Protein AF-V4BAP8-F1 (afdb_monomer)

Nearest PDB structures (foldseek):
  7d66-assembly2_L  TM=8.147E-01  e=6.764E-06  Toxoplasma gondii GT1
  4z2z-assembly1_B  TM=7.065E-01  e=1.777E-06  Saccharomyces cerevisiae S288C
  5yq8-assembly2_D  TM=7.743E-01  e=7.187E-06  Leishmania major
  7d66-assembly2_I  TM=8.159E-01  e=1.583E-05  Toxoplasma gondii GT1
  7d66-assembly2_K  TM=8.107E-01  e=2.907E-05  Toxoplasma gondii GT1

Structure (mmCIF, N/CA/C/O backbone):
data_AF-V4BAP8-F1
#
_entry.id   AF-V4BAP8-F1
#
loop_
_atom_site.group_PDB
_atom_site.id
_atom_site.type_symbol
_atom_site.label_atom_id
_atom_site.label_alt_id
_atom_site.label_comp_id
_atom_site.label_asym_id
_atom_site.label_entity_id
_atom_site.label_seq_id
_atom_site.pdbx_PDB_ins_code
_atom_site.Cartn_x
_atom_site.Cartn_y
_atom_site.Cartn_z
_atom_site.occupancy
_atom_site.B_iso_or_equiv
_atom_site.auth_seq_id
_atom_site.auth_comp_id
_atom_site.auth_asym_id
_atom_site.auth_atom_id
_atom_site.pdbx_PDB_model_num
ATOM 1 N N . MET A 1 1 ? -86.104 2.370 20.711 1.00 34.09 1 MET A N 1
ATOM 2 C CA . MET A 1 1 ? -86.889 1.120 20.591 1.00 34.09 1 MET A CA 1
ATOM 3 C C . MET A 1 1 ? -85.923 -0.047 20.802 1.00 34.09 1 MET A C 1
ATOM 5 O O . MET A 1 1 ? -84.807 0.091 20.331 1.00 34.09 1 MET A O 1
ATOM 9 N N . MET A 1 2 ? -86.318 -1.065 21.583 1.00 26.95 2 MET A N 1
ATOM 10 C CA . MET A 1 2 ? -85.711 -2.405 21.838 1.00 26.95 2 MET A CA 1
ATOM 11 C C . MET A 1 2 ? -84.252 -2.684 21.378 1.00 26.95 2 MET A C 1
ATOM 13 O O . MET A 1 2 ? -83.936 -2.532 20.209 1.00 26.95 2 MET A O 1
ATOM 17 N N . GLN A 1 3 ? -83.284 -3.008 22.251 1.00 24.78 3 GLN A N 1
ATOM 18 C CA . GLN A 1 3 ? -83.092 -4.202 23.121 1.00 24.78 3 GLN A CA 1
ATOM 19 C C . GLN A 1 3 ? -82.395 -5.421 22.462 1.00 24.78 3 GLN A C 1
ATOM 21 O O . GLN A 1 3 ? -82.943 -6.028 21.553 1.00 24.78 3 GLN A O 1
ATOM 26 N N . HIS A 1 4 ? -81.288 -5.852 23.101 1.00 26.44 4 HIS A N 1
ATOM 27 C CA . HIS A 1 4 ? -80.684 -7.208 23.112 1.00 26.44 4 HIS A CA 1
ATOM 28 C C . HIS A 1 4 ? -80.057 -7.748 21.789 1.00 26.44 4 HIS A C 1
ATOM 30 O O . HIS A 1 4 ? -80.375 -7.272 20.713 1.00 26.44 4 HIS A O 1
ATOM 36 N N . SER A 1 5 ? -79.094 -8.693 21.775 1.00 26.05 5 SER A N 1
ATOM 37 C CA . SER A 1 5 ? -78.527 -9.575 22.827 1.00 26.05 5 SER A CA 1
ATOM 38 C C . SER A 1 5 ? -77.013 -9.895 22.632 1.00 26.05 5 SER A C 1
ATOM 40 O O . SER A 1 5 ? -76.385 -9.439 21.683 1.00 26.05 5 SER A O 1
ATOM 42 N N . ARG A 1 6 ? -76.409 -10.636 23.583 1.00 28.02 6 ARG A N 1
ATOM 43 C CA . ARG A 1 6 ? -74.958 -10.910 23.755 1.00 28.02 6 ARG A CA 1
ATOM 44 C C . ARG A 1 6 ? -74.476 -12.228 23.112 1.00 28.02 6 ARG A C 1
ATOM 46 O O . ARG A 1 6 ? -75.174 -13.221 23.254 1.00 28.02 6 ARG A O 1
ATOM 53 N N . SE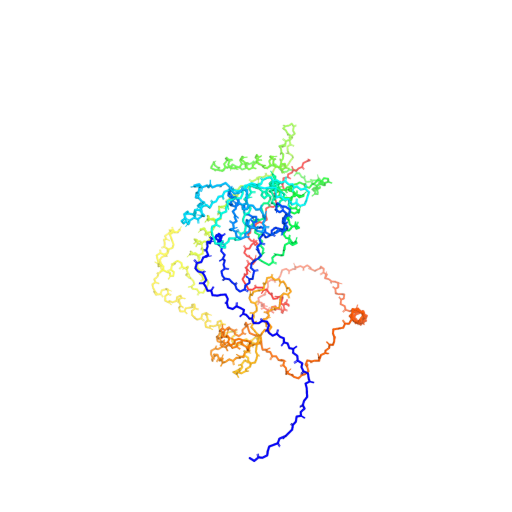R A 1 7 ? -73.200 -12.280 22.697 1.00 27.47 7 SER A N 1
ATOM 54 C CA . SER A 1 7 ? -72.208 -13.380 22.916 1.00 27.47 7 SER A CA 1
ATOM 55 C C . SER A 1 7 ? -70.896 -13.040 22.174 1.00 27.47 7 SER A C 1
ATOM 57 O O . SER A 1 7 ? -70.980 -12.364 21.160 1.00 27.47 7 SER A O 1
ATOM 59 N N . GLY A 1 8 ? -69.665 -13.435 22.528 1.00 26.30 8 GLY A N 1
ATOM 60 C CA . GLY A 1 8 ? -69.065 -14.170 23.656 1.00 26.30 8 GLY A CA 1
ATOM 61 C C . GLY A 1 8 ? -67.531 -14.242 23.414 1.00 26.30 8 GLY A C 1
ATOM 62 O O . GLY A 1 8 ? -67.118 -14.332 22.264 1.00 26.30 8 GLY A O 1
ATOM 63 N N . LYS A 1 9 ? -66.680 -14.104 24.447 1.00 33.19 9 LYS A N 1
ATOM 64 C CA . LYS A 1 9 ? -65.211 -13.854 24.320 1.00 33.19 9 LYS A CA 1
ATOM 65 C C . LYS A 1 9 ? -64.396 -15.112 23.944 1.00 33.19 9 LYS A C 1
ATOM 67 O O . LYS A 1 9 ? -64.847 -16.212 24.252 1.00 33.19 9 LYS A O 1
ATOM 72 N N . PRO A 1 10 ? -63.198 -14.964 23.335 1.00 28.19 10 PRO A N 1
ATOM 73 C CA . PRO A 1 10 ? -61.929 -14.721 24.073 1.00 28.19 10 PRO A CA 1
ATOM 74 C C . PRO A 1 10 ? -61.066 -13.570 23.463 1.00 28.19 10 PRO A C 1
ATOM 76 O O . PRO A 1 10 ? -61.344 -13.147 22.350 1.00 28.19 10 PRO A O 1
ATOM 79 N N . LEU A 1 11 ? -60.021 -12.979 24.084 1.00 24.61 11 LEU A N 1
ATOM 80 C CA . LEU A 1 11 ? -59.479 -13.069 25.462 1.00 24.61 11 LEU A CA 1
ATOM 81 C C . LEU A 1 11 ? -58.845 -11.718 25.951 1.00 24.61 11 LEU A C 1
ATOM 83 O O . LEU A 1 11 ? -59.580 -10.738 26.054 1.00 24.61 11 LEU A O 1
ATOM 87 N N . LYS A 1 12 ? -57.536 -11.649 26.289 1.00 28.05 12 LYS A N 1
ATOM 88 C CA . LYS A 1 12 ? -56.722 -10.440 26.585 1.00 28.05 12 LYS A CA 1
ATOM 89 C C . LYS A 1 12 ? -55.279 -10.606 26.069 1.00 28.05 12 LYS A C 1
ATOM 91 O O . LYS A 1 12 ? -54.641 -11.594 26.419 1.00 28.05 12 LYS A O 1
ATOM 96 N N . CYS A 1 13 ? -54.733 -9.584 25.409 1.00 24.31 13 CYS A N 1
ATOM 97 C CA . CYS A 1 13 ? -53.390 -9.099 25.747 1.00 24.31 13 CYS A CA 1
ATOM 98 C C . CYS A 1 13 ? -53.588 -7.945 26.742 1.00 24.31 13 CYS A C 1
ATOM 100 O O . CYS A 1 13 ? -54.558 -7.196 26.612 1.00 24.31 13 CYS A O 1
ATOM 102 N N . ILE A 1 14 ? -52.744 -7.839 27.767 1.00 28.58 14 ILE A N 1
ATOM 103 C CA . ILE A 1 14 ? -52.726 -6.669 28.648 1.00 28.58 14 ILE A CA 1
ATOM 104 C C . ILE A 1 14 ? -51.557 -5.822 28.180 1.00 28.58 14 ILE A C 1
ATOM 106 O O . ILE A 1 14 ? -50.412 -6.182 28.448 1.00 28.58 14 ILE A O 1
ATOM 110 N N . ASP A 1 15 ? -51.852 -4.706 27.519 1.00 25.48 15 ASP A N 1
ATOM 111 C CA . ASP A 1 15 ? -50.878 -3.631 27.399 1.00 25.48 15 ASP A CA 1
ATOM 112 C C . ASP A 1 15 ? -50.586 -3.138 28.817 1.00 25.48 15 ASP A C 1
ATOM 114 O O . ASP A 1 15 ? -51.411 -2.480 29.460 1.00 25.48 15 ASP A O 1
ATOM 118 N N . ILE A 1 16 ? -49.426 -3.529 29.346 1.00 29.28 16 ILE A N 1
ATOM 119 C CA . ILE A 1 16 ? -48.880 -2.900 30.541 1.00 29.28 16 ILE A CA 1
ATOM 120 C C . ILE A 1 16 ? -48.462 -1.513 30.081 1.00 29.28 16 ILE A C 1
ATOM 122 O O . ILE A 1 16 ? -47.447 -1.361 29.407 1.00 29.28 16 ILE A O 1
ATOM 126 N N . SER A 1 17 ? -49.319 -0.546 30.406 1.00 27.34 17 SER A N 1
ATOM 127 C CA . SER A 1 17 ? -49.170 0.878 30.129 1.00 27.34 17 SER A CA 1
ATOM 128 C C . SER A 1 17 ? -47.709 1.312 30.138 1.00 27.34 17 SER A C 1
ATOM 130 O O . SER A 1 17 ? -47.037 1.160 31.165 1.00 27.34 17 SER A O 1
ATOM 132 N N . GLU A 1 18 ? -47.264 1.921 29.039 1.00 32.00 18 GLU A N 1
ATOM 133 C CA . GLU A 1 18 ? -46.086 2.778 29.051 1.00 32.00 18 GLU A CA 1
ATOM 134 C C . GLU A 1 18 ? -46.296 3.817 30.155 1.00 32.00 18 GLU A C 1
ATOM 136 O O . GLU A 1 18 ? -47.109 4.736 30.037 1.00 32.00 18 GLU A O 1
ATOM 141 N N . GLN A 1 19 ? -45.610 3.629 31.283 1.00 27.17 19 GLN A N 1
ATOM 142 C CA . GLN A 1 19 ? -45.528 4.672 32.284 1.00 27.17 19 GLN A CA 1
ATOM 143 C C . GLN A 1 19 ? -44.677 5.768 31.663 1.00 27.17 19 GLN A C 1
ATOM 145 O O . GLN A 1 19 ? -43.462 5.619 31.531 1.00 27.17 19 GLN A O 1
ATOM 150 N N . ASN A 1 20 ? -45.348 6.846 31.252 1.00 26.73 20 ASN A N 1
ATOM 151 C CA . ASN A 1 20 ? -44.715 8.108 30.917 1.00 26.73 20 ASN A CA 1
ATOM 152 C C . ASN A 1 20 ? -43.856 8.529 32.110 1.00 26.73 20 ASN A C 1
ATOM 154 O O . ASN A 1 20 ? -44.356 9.101 33.078 1.00 26.73 20 ASN A O 1
ATOM 158 N N . TYR A 1 21 ? -42.563 8.224 32.041 1.00 29.30 21 TYR A N 1
ATOM 159 C CA . TYR A 1 21 ? -41.578 8.860 32.890 1.00 29.30 21 TYR A CA 1
ATOM 160 C C . TYR A 1 21 ? -41.519 10.320 32.460 1.00 29.30 21 TYR A C 1
ATOM 162 O O . TYR A 1 21 ? -40.959 10.649 31.413 1.00 29.30 21 TYR A O 1
ATOM 170 N N . GLU A 1 22 ? -42.149 11.177 33.261 1.00 29.64 22 GLU A N 1
ATOM 171 C CA . GLU A 1 22 ? -41.991 12.622 33.165 1.00 29.64 22 GLU A CA 1
ATOM 172 C C . GLU A 1 22 ? -40.498 12.966 33.111 1.00 29.64 22 GLU A C 1
ATOM 174 O O . GLU A 1 22 ? -39.669 12.346 33.786 1.00 29.64 22 GLU A O 1
ATOM 179 N N . GLN A 1 23 ? -40.150 13.950 32.281 1.00 35.16 23 GLN A N 1
ATOM 180 C CA . GLN A 1 23 ? -38.779 14.425 32.146 1.00 35.16 23 GLN A CA 1
ATOM 181 C C . GLN A 1 23 ? -38.344 15.134 33.434 1.00 35.16 23 GLN A C 1
ATOM 183 O O . GLN A 1 23 ? -38.456 16.349 33.557 1.00 35.16 23 GLN A O 1
ATOM 188 N N . ALA A 1 24 ? -37.813 14.372 34.387 1.00 29.64 24 ALA A N 1
ATOM 189 C CA . ALA A 1 24 ? -37.005 14.929 35.458 1.00 29.64 24 ALA A CA 1
ATOM 190 C C . ALA A 1 24 ? -35.700 15.474 34.855 1.00 29.64 24 ALA A C 1
ATOM 192 O O . ALA A 1 24 ? -34.942 14.727 34.232 1.00 29.64 24 ALA A O 1
ATOM 193 N N . GLU A 1 25 ? -35.415 16.762 35.064 1.00 36.59 25 GLU A N 1
ATOM 194 C CA . GLU A 1 25 ? -34.201 17.454 34.592 1.00 36.59 25 GLU A CA 1
ATOM 195 C C . GLU A 1 25 ? -32.905 17.033 35.332 1.00 36.59 25 GLU A C 1
ATOM 197 O O . GLU A 1 25 ? -31.919 17.764 35.350 1.00 36.59 25 GLU A O 1
ATOM 202 N N . ASP A 1 26 ? -32.862 15.825 35.901 1.00 38.59 26 ASP A N 1
ATOM 203 C CA . ASP A 1 26 ? -31.725 15.266 36.643 1.00 38.59 26 ASP A CA 1
ATOM 204 C C . ASP A 1 26 ? -31.015 14.163 35.836 1.00 38.59 26 ASP A C 1
ATOM 206 O O . ASP A 1 26 ? -30.990 12.987 36.206 1.00 38.59 26 ASP A O 1
ATOM 210 N N . ILE A 1 27 ? -30.398 14.542 34.711 1.00 40.44 27 ILE A N 1
ATOM 211 C CA . ILE A 1 27 ? -29.498 13.658 33.948 1.00 40.44 27 ILE A CA 1
ATOM 212 C C . ILE A 1 27 ? -28.066 14.189 34.032 1.00 40.44 27 ILE A C 1
ATOM 214 O O . ILE A 1 27 ? -27.539 14.809 33.100 1.00 40.44 27 ILE A O 1
ATOM 218 N N . PHE A 1 28 ? -27.391 13.876 35.143 1.00 42.84 28 PHE A N 1
ATOM 219 C CA . PHE A 1 28 ? -25.934 13.981 35.216 1.00 42.84 28 PHE A CA 1
ATOM 220 C C . PHE A 1 28 ? -25.314 13.027 34.193 1.00 42.84 28 PHE A C 1
ATOM 222 O O . PHE A 1 28 ? -25.227 11.812 34.376 1.00 42.84 28 PHE A O 1
ATOM 229 N N . SER A 1 29 ? -24.929 13.609 33.061 1.00 42.56 29 SER A N 1
ATOM 230 C CA . SER A 1 29 ? -24.544 12.892 31.855 1.00 42.56 29 SER A CA 1
ATOM 231 C C . SER A 1 29 ? -23.129 12.328 31.965 1.00 42.56 29 SER A C 1
ATOM 233 O O . SER A 1 29 ? -22.192 12.859 31.383 1.00 42.56 29 SER A O 1
ATOM 235 N N . ILE A 1 30 ? -22.982 11.191 32.650 1.00 44.34 30 ILE A N 1
ATOM 236 C CA . ILE A 1 30 ? -21.761 10.361 32.590 1.00 44.34 30 ILE A CA 1
ATOM 237 C C . ILE A 1 30 ? -21.821 9.378 31.392 1.00 44.34 30 ILE A C 1
ATOM 239 O O . ILE A 1 30 ? -21.098 8.394 31.304 1.00 44.34 30 ILE A O 1
ATOM 243 N N . ASN A 1 31 ? -22.672 9.667 30.401 1.00 50.25 31 ASN A N 1
ATOM 244 C CA . ASN A 1 31 ? -22.674 9.008 29.094 1.00 50.25 31 ASN A CA 1
ATOM 245 C C . ASN A 1 31 ? -21.816 9.828 28.121 1.00 50.25 31 ASN A C 1
ATOM 247 O O . ASN A 1 31 ? -22.350 10.552 27.284 1.00 50.25 31 ASN A O 1
ATOM 251 N N . LEU A 1 32 ? -20.491 9.716 28.272 1.00 51.22 32 LEU A N 1
ATOM 252 C CA . LEU A 1 32 ? -19.478 10.598 27.675 1.00 51.22 32 LEU A CA 1
ATOM 253 C C . LEU A 1 32 ? -19.719 10.925 26.189 1.00 51.22 32 LEU A C 1
ATOM 255 O O . LEU A 1 32 ? -19.709 12.091 25.809 1.00 51.22 32 LEU A O 1
ATOM 259 N N . PHE A 1 33 ? -19.986 9.899 25.375 1.00 44.47 33 PHE A N 1
ATOM 260 C CA . PHE A 1 33 ? -20.496 10.026 24.008 1.00 44.47 33 PHE A CA 1
ATOM 261 C C . PHE A 1 33 ? -21.378 8.815 23.682 1.00 44.47 33 PHE A C 1
ATOM 263 O O . PHE A 1 33 ? -20.872 7.710 23.490 1.00 44.47 33 PHE A O 1
ATOM 270 N N . ARG A 1 34 ? -22.701 8.999 23.585 1.00 49.69 34 ARG A N 1
ATOM 271 C CA . ARG A 1 34 ? -23.624 7.959 23.096 1.00 49.69 34 ARG A CA 1
ATOM 272 C C . ARG A 1 34 ? -24.371 8.472 21.874 1.00 49.69 34 ARG A C 1
ATOM 274 O O . ARG A 1 34 ? -25.084 9.467 21.955 1.00 49.69 34 ARG A O 1
ATOM 281 N N . VAL A 1 35 ? -24.232 7.780 20.745 1.00 44.16 35 VAL A N 1
ATOM 282 C CA . VAL A 1 35 ? -25.021 8.094 19.547 1.00 44.16 35 VAL A CA 1
ATOM 283 C C . VAL A 1 35 ? -26.488 7.783 19.847 1.00 44.16 35 VAL A C 1
ATOM 285 O O . VAL A 1 35 ? -26.817 6.642 20.183 1.00 44.16 35 VAL A O 1
ATOM 288 N N . GLN A 1 36 ? -27.372 8.774 19.711 1.00 49.50 36 GLN A N 1
ATOM 289 C CA . GLN A 1 36 ? -28.814 8.532 19.695 1.00 49.50 36 GLN A CA 1
ATOM 290 C C . GLN A 1 36 ? -29.154 7.722 18.438 1.00 49.50 36 GLN A C 1
ATOM 292 O O . GLN A 1 36 ? -29.158 8.236 17.323 1.00 49.50 36 GLN A O 1
ATOM 297 N N . THR A 1 37 ? -29.402 6.427 18.620 1.00 52.84 37 THR A N 1
ATOM 298 C CA . THR A 1 37 ? -29.883 5.529 17.565 1.00 52.84 37 THR A CA 1
ATOM 299 C C . THR A 1 37 ? -30.991 4.655 18.126 1.00 52.84 37 THR A C 1
ATOM 301 O O . THR A 1 37 ? -30.943 4.290 19.300 1.00 52.84 37 THR A O 1
ATOM 304 N N . ASN A 1 38 ? -31.909 4.207 17.271 1.00 54.34 38 ASN A N 1
ATOM 305 C CA . ASN A 1 38 ? -32.961 3.254 17.645 1.00 54.34 38 ASN A CA 1
ATOM 306 C C . ASN A 1 38 ? -32.420 1.844 17.985 1.00 54.34 38 ASN A C 1
ATOM 308 O O . ASN A 1 38 ? -33.200 0.933 18.244 1.00 54.34 38 ASN A O 1
ATOM 312 N N . LYS A 1 39 ? -31.094 1.631 17.961 1.00 50.59 39 LYS A N 1
ATOM 313 C CA . LYS A 1 39 ? -30.446 0.398 18.414 1.00 50.59 39 LYS A CA 1
ATOM 314 C C . LYS A 1 39 ? -29.912 0.582 19.832 1.00 50.59 39 LYS A C 1
ATOM 316 O O . LYS A 1 39 ? -29.115 1.483 20.096 1.00 50.59 39 LYS A O 1
ATOM 321 N N . VAL A 1 40 ? -30.305 -0.319 20.731 1.00 53.78 40 VAL A N 1
ATOM 322 C CA . VAL A 1 40 ? -29.785 -0.370 22.101 1.00 53.78 40 VAL A CA 1
ATOM 323 C C . VAL A 1 40 ? -28.301 -0.740 22.059 1.00 53.78 40 VAL A C 1
ATOM 325 O O . VAL A 1 40 ? -27.945 -1.890 21.823 1.00 53.78 40 VAL A O 1
ATOM 328 N N . GLN A 1 41 ? -27.430 0.244 22.285 1.00 54.81 41 GLN A N 1
ATOM 329 C CA . GLN A 1 41 ? -26.001 -0.006 22.489 1.00 54.81 41 GLN A CA 1
ATOM 330 C C . GLN A 1 41 ? -25.804 -0.762 23.814 1.00 54.81 41 GLN A C 1
ATOM 332 O O . GLN A 1 41 ? -26.343 -0.285 24.825 1.00 54.81 41 GLN A O 1
ATOM 337 N N . PRO A 1 42 ? -25.054 -1.881 23.843 1.00 58.19 42 PRO A N 1
ATOM 338 C CA . PRO A 1 42 ? -24.805 -2.631 25.069 1.00 58.19 42 PRO A CA 1
ATOM 339 C C . PRO A 1 42 ? -24.009 -1.776 26.063 1.00 58.19 42 PRO A C 1
ATOM 341 O O . PRO A 1 42 ? -23.015 -1.151 25.699 1.00 58.19 42 PRO A O 1
ATOM 344 N N . LYS A 1 43 ? -24.451 -1.742 27.324 1.00 66.06 43 LYS A N 1
ATOM 345 C CA . LYS A 1 43 ? -23.675 -1.161 28.428 1.00 66.06 43 LYS A CA 1
ATOM 346 C C . LYS A 1 43 ? -22.754 -2.229 29.019 1.00 66.06 43 LYS A C 1
ATOM 348 O O . LYS A 1 43 ? -23.163 -3.384 29.124 1.00 66.06 43 LYS A O 1
ATOM 353 N N . LEU A 1 44 ? -21.566 -1.835 29.481 1.00 71.06 44 LEU A N 1
ATOM 354 C CA . LEU A 1 44 ? -20.655 -2.690 30.258 1.00 71.06 44 LEU A CA 1
ATOM 355 C C . LEU A 1 44 ? -21.136 -2.824 31.717 1.00 71.06 44 LEU A C 1
ATOM 357 O O . LEU A 1 44 ? -20.461 -2.414 32.660 1.00 71.06 44 LEU A O 1
ATOM 361 N N . LEU A 1 45 ? -22.350 -3.356 31.883 1.00 84.62 45 LEU A N 1
ATOM 362 C CA . LEU A 1 45 ? -22.954 -3.640 33.182 1.00 84.62 45 LEU A CA 1
ATOM 363 C C . LEU A 1 45 ? -22.376 -4.938 33.746 1.00 84.62 45 LEU A C 1
ATOM 365 O O . LEU A 1 45 ? -22.506 -6.001 33.143 1.00 84.62 45 LEU A O 1
ATOM 369 N N . SER A 1 46 ? -21.768 -4.840 34.922 1.00 89.38 46 SER A N 1
ATOM 370 C CA . SER A 1 46 ? -21.196 -5.960 35.665 1.00 89.38 46 SER A CA 1
ATOM 371 C C . SER A 1 46 ? -22.035 -6.233 36.907 1.00 89.38 46 SER A C 1
ATOM 373 O O . SER A 1 46 ? -22.290 -5.326 37.697 1.00 89.38 46 SER A O 1
ATOM 375 N N . SER A 1 47 ? -22.472 -7.479 37.077 1.00 94.25 47 SER A N 1
ATOM 376 C CA . SER A 1 47 ? -23.179 -7.934 38.279 1.00 94.25 47 SER A CA 1
ATOM 377 C C . SER A 1 47 ? -22.173 -8.184 39.399 1.00 94.25 47 SER A C 1
ATOM 379 O O . SER A 1 47 ? -21.287 -9.024 39.250 1.00 94.25 47 SER A O 1
ATOM 381 N N . VAL A 1 48 ? -22.303 -7.467 40.512 1.00 95.50 48 VAL A N 1
ATOM 382 C CA . VAL A 1 48 ? -21.359 -7.491 41.641 1.00 95.50 48 VAL A CA 1
ATOM 383 C C . VAL A 1 48 ? -22.107 -7.563 42.969 1.00 95.50 48 VAL A C 1
ATOM 385 O O . VAL A 1 48 ? -23.250 -7.121 43.077 1.00 95.50 48 VAL A O 1
ATOM 388 N N . ILE A 1 49 ? -21.459 -8.104 44.001 1.00 96.44 49 ILE A N 1
ATOM 389 C CA . ILE A 1 49 ? -21.997 -8.095 45.366 1.00 96.44 49 ILE A CA 1
ATOM 390 C C . ILE A 1 49 ? -21.374 -6.917 46.118 1.00 96.44 49 ILE A C 1
ATOM 392 O O . ILE A 1 49 ? -20.173 -6.919 46.368 1.00 96.44 49 ILE A O 1
ATOM 396 N N . ILE A 1 50 ? -22.177 -5.923 46.492 1.00 95.56 50 ILE A N 1
ATOM 397 C CA . ILE A 1 50 ? -21.767 -4.694 47.188 1.00 95.56 50 ILE A CA 1
ATOM 398 C C . ILE A 1 50 ? -22.337 -4.735 48.606 1.00 95.56 50 ILE A C 1
ATOM 400 O O . ILE A 1 50 ? -23.552 -4.762 48.776 1.00 95.56 50 ILE A O 1
ATOM 404 N N . ASN A 1 51 ? -21.480 -4.779 49.634 1.00 92.81 51 ASN A N 1
ATOM 405 C CA . ASN A 1 51 ? -21.897 -4.877 51.048 1.00 92.81 51 ASN A CA 1
ATOM 406 C C . ASN A 1 51 ? -22.991 -5.955 51.288 1.00 92.81 51 ASN A C 1
ATOM 408 O O . ASN A 1 51 ? -23.994 -5.719 51.962 1.00 92.81 51 ASN A O 1
ATOM 412 N N . ASN A 1 52 ? -22.789 -7.143 50.702 1.00 88.38 52 ASN A N 1
ATOM 413 C CA . ASN A 1 52 ? -23.709 -8.291 50.722 1.00 88.38 52 ASN A CA 1
ATOM 414 C C . ASN A 1 52 ? -25.060 -8.093 49.989 1.00 88.38 52 ASN A C 1
ATOM 416 O O . ASN A 1 52 ? -26.031 -8.781 50.294 1.00 88.38 52 ASN A O 1
ATOM 420 N N . GLN A 1 53 ? -25.134 -7.175 49.021 1.00 94.38 53 GLN A N 1
ATOM 421 C CA . GLN A 1 53 ? -26.286 -6.973 48.130 1.00 94.38 53 GLN A CA 1
ATOM 422 C C . GLN A 1 53 ? -25.868 -7.168 46.671 1.00 94.38 53 GLN A C 1
ATOM 424 O O . GLN A 1 53 ? -24.867 -6.600 46.243 1.00 94.38 53 GLN A O 1
ATOM 429 N N . LEU A 1 54 ? -26.618 -7.957 45.900 1.00 94.88 54 LEU A N 1
ATOM 430 C CA . LEU A 1 54 ? -26.380 -8.112 44.462 1.00 94.88 54 LEU A CA 1
ATOM 431 C C . LEU A 1 54 ? -26.930 -6.890 43.713 1.00 94.88 54 LEU A C 1
ATOM 433 O O . LEU A 1 54 ? -28.110 -6.569 43.846 1.00 94.88 54 LEU A O 1
ATOM 437 N N . ASP A 1 55 ? -26.091 -6.231 42.918 1.00 94.19 55 ASP A N 1
ATOM 438 C CA . ASP A 1 55 ? -26.490 -5.099 42.077 1.00 94.19 55 ASP A CA 1
ATOM 439 C C . ASP A 1 55 ? -25.641 -5.025 40.798 1.00 94.19 55 ASP A C 1
ATOM 441 O O . ASP A 1 55 ? -24.692 -5.794 40.613 1.00 94.19 55 ASP A O 1
ATOM 445 N N . HIS A 1 56 ? -25.974 -4.089 39.910 1.00 92.56 56 HIS A N 1
ATOM 446 C CA . HIS A 1 56 ? -25.219 -3.836 38.686 1.00 92.56 56 HIS A CA 1
ATOM 447 C C . HIS A 1 56 ? -24.440 -2.520 38.761 1.00 92.56 56 HIS A C 1
ATOM 449 O O . HIS A 1 56 ? -24.965 -1.491 39.187 1.00 92.56 56 HIS A O 1
ATOM 455 N N . VAL A 1 57 ? -23.196 -2.550 38.283 1.00 92.44 57 VAL A N 1
ATOM 456 C CA . VAL A 1 57 ? -22.332 -1.370 38.135 1.00 92.44 57 VAL A CA 1
ATOM 457 C C . VAL A 1 57 ? -21.844 -1.246 36.699 1.00 92.44 57 VAL A C 1
ATOM 459 O O . VAL A 1 57 ? -21.599 -2.249 36.030 1.00 92.44 57 VAL A O 1
ATOM 462 N N . VAL A 1 58 ? -21.674 -0.018 36.221 1.00 91.56 58 VAL A N 1
ATOM 463 C CA . VAL A 1 58 ? -20.945 0.270 34.986 1.00 91.56 58 VAL A CA 1
ATOM 464 C C . VAL A 1 58 ? -19.459 0.312 35.323 1.00 91.56 58 VAL A C 1
ATOM 466 O O . VAL A 1 58 ? -19.027 1.112 36.152 1.00 91.56 58 VAL A O 1
ATOM 469 N N . ALA A 1 59 ? -18.674 -0.561 34.698 1.00 91.00 59 ALA A N 1
ATOM 470 C CA . ALA A 1 59 ? -17.222 -0.539 34.827 1.00 91.00 59 ALA A CA 1
ATOM 471 C C . ALA A 1 59 ? -16.641 0.460 33.812 1.00 91.00 59 ALA A C 1
ATOM 473 O O . ALA A 1 59 ? -16.669 0.200 32.608 1.00 91.00 59 ALA A O 1
ATOM 474 N N . ASP A 1 60 ? -16.149 1.607 34.285 1.00 88.06 60 ASP A N 1
ATOM 475 C CA . ASP A 1 60 ? -15.654 2.687 33.424 1.00 88.06 60 ASP A CA 1
ATOM 476 C C . ASP A 1 60 ? -14.128 2.822 33.521 1.00 88.06 60 ASP A C 1
ATOM 478 O O . ASP A 1 60 ? -13.579 3.275 34.527 1.00 88.06 60 ASP A O 1
ATOM 482 N N . THR A 1 61 ? -13.432 2.475 32.435 1.00 87.88 61 THR A N 1
ATOM 483 C CA . THR A 1 61 ? -11.972 2.621 32.307 1.00 87.88 61 THR A CA 1
ATOM 484 C C . THR A 1 61 ? -11.478 4.061 32.452 1.00 87.88 61 THR A C 1
ATOM 486 O O . THR A 1 61 ? -10.312 4.263 32.776 1.00 87.88 61 THR A O 1
ATOM 489 N N . GLY A 1 62 ? -12.327 5.058 32.178 1.00 85.38 62 GLY A N 1
ATOM 490 C CA . GLY A 1 62 ? -12.006 6.480 32.306 1.00 85.38 62 GLY A CA 1
ATOM 491 C C . GLY A 1 62 ? -12.290 7.066 33.692 1.00 85.38 62 GLY A C 1
ATOM 492 O O . GLY A 1 62 ? -11.823 8.167 33.991 1.00 85.38 62 GLY A O 1
ATOM 493 N N . ALA A 1 63 ? -13.027 6.357 34.552 1.00 88.62 63 ALA A N 1
ATOM 494 C CA . ALA A 1 63 ? -13.386 6.841 35.880 1.00 88.62 63 ALA A CA 1
ATOM 495 C C . ALA A 1 63 ? -12.258 6.594 36.894 1.00 88.62 63 ALA A C 1
ATOM 497 O O . ALA A 1 63 ? -11.865 5.456 37.153 1.00 88.62 63 ALA A O 1
ATOM 498 N N . CYS A 1 64 ? -11.771 7.664 37.526 1.00 90.44 64 CYS A N 1
ATOM 499 C CA . CYS A 1 64 ? -10.781 7.594 38.607 1.00 90.44 64 CYS A CA 1
ATOM 500 C C . CYS A 1 64 ? -11.392 7.294 39.988 1.00 90.44 64 CYS A C 1
ATOM 502 O O . CYS A 1 64 ? -10.686 6.830 40.879 1.00 90.44 64 CYS A O 1
ATOM 504 N N . VAL A 1 65 ? -12.694 7.532 40.167 1.00 92.69 65 VAL A N 1
ATOM 505 C CA . VAL A 1 65 ? -13.428 7.378 41.434 1.00 92.69 65 VAL A CA 1
ATOM 506 C C . VAL A 1 65 ? -14.720 6.590 41.220 1.00 92.69 65 VAL A C 1
ATOM 508 O O . VAL A 1 65 ? -15.276 6.626 40.124 1.00 92.69 65 VAL A O 1
ATOM 511 N N . SER A 1 66 ? -15.194 5.876 42.247 1.00 95.06 66 SER A N 1
ATOM 512 C CA . SER A 1 66 ? -16.468 5.143 42.178 1.00 95.06 66 SER A CA 1
ATOM 513 C C . SER A 1 66 ? -17.603 5.990 42.760 1.00 95.06 66 SER A C 1
ATOM 515 O O . SER A 1 66 ? -17.451 6.602 43.820 1.00 95.06 66 SER A O 1
ATOM 517 N N . VAL A 1 67 ? -18.738 6.060 42.066 1.00 94.00 67 VAL A N 1
ATOM 518 C CA . VAL A 1 67 ? -19.853 6.966 42.395 1.00 94.00 67 VAL A CA 1
ATOM 519 C C . VAL A 1 67 ? -21.197 6.248 42.315 1.00 94.00 67 VAL A C 1
ATOM 521 O O . VAL A 1 67 ? -21.402 5.379 41.468 1.00 94.00 67 VAL A O 1
ATOM 524 N N . CYS A 1 68 ? -22.116 6.601 43.214 1.00 92.62 68 CYS A N 1
ATOM 525 C CA . CYS A 1 68 ? -23.482 6.082 43.228 1.00 92.62 68 CYS A CA 1
ATOM 526 C C . CYS A 1 68 ? -24.486 7.137 43.720 1.00 92.62 68 CYS A C 1
ATOM 528 O O . CYS A 1 68 ? -24.116 8.119 44.370 1.00 92.62 68 CYS A O 1
ATOM 530 N N . GLY A 1 69 ? -25.771 6.928 43.427 1.00 91.44 69 GLY A N 1
ATOM 531 C CA . GLY A 1 69 ? -26.851 7.757 43.962 1.00 91.44 69 GLY A CA 1
ATOM 532 C C . GLY A 1 69 ? -27.213 7.385 45.402 1.00 91.44 69 GLY A C 1
ATOM 533 O O . GLY A 1 69 ? -26.987 6.258 45.856 1.00 91.44 69 GLY A O 1
ATOM 534 N N . THR A 1 70 ? -27.861 8.305 46.121 1.00 90.19 70 THR A N 1
ATOM 535 C CA . THR A 1 70 ? -28.389 8.052 47.478 1.00 90.19 70 THR A CA 1
ATOM 536 C C . THR A 1 70 ? -29.319 6.837 47.545 1.00 90.19 70 THR A C 1
ATOM 538 O O . THR A 1 70 ? -29.322 6.119 48.547 1.00 90.19 70 THR A O 1
ATOM 541 N N . SER A 1 71 ? -30.075 6.550 46.479 1.00 89.69 71 SER A N 1
ATOM 542 C CA . SER A 1 71 ? -30.963 5.381 46.422 1.00 89.69 71 SER A CA 1
ATOM 543 C C . SER A 1 71 ? -30.212 4.039 46.414 1.00 89.69 71 SER A C 1
ATOM 545 O O . SER A 1 71 ? -30.674 3.069 47.017 1.00 89.69 71 SER A O 1
ATOM 547 N N . GLN A 1 72 ? -29.023 3.993 45.810 1.00 91.38 72 GLN A N 1
ATOM 548 C CA . GLN A 1 72 ? -28.152 2.817 45.768 1.00 91.38 72 GLN A CA 1
ATOM 549 C C . GLN A 1 72 ? -27.400 2.671 47.092 1.00 91.38 72 GLN A C 1
ATOM 551 O O . GLN A 1 72 ? -27.429 1.599 47.690 1.00 91.38 72 GLN A O 1
ATOM 556 N N . ALA A 1 73 ? -26.864 3.769 47.636 1.00 92.44 73 ALA A N 1
ATOM 557 C CA . ALA A 1 73 ? -26.272 3.784 48.975 1.00 92.44 73 ALA A CA 1
ATOM 558 C C . ALA A 1 73 ? -27.254 3.308 50.068 1.00 92.44 73 ALA A C 1
ATOM 560 O O . ALA A 1 73 ? -26.848 2.617 51.006 1.00 92.44 73 ALA A O 1
ATOM 561 N N . LYS A 1 74 ? -28.557 3.610 49.927 1.00 92.94 74 LYS A N 1
ATOM 562 C CA . LYS A 1 74 ? -29.618 3.050 50.781 1.00 92.94 74 LYS A CA 1
ATOM 563 C C . LYS A 1 74 ? -29.770 1.541 50.597 1.00 92.94 74 LYS A C 1
ATOM 565 O O . LYS A 1 74 ? -29.747 0.818 51.586 1.00 92.94 74 LYS A O 1
ATOM 570 N N . ARG A 1 75 ? -29.905 1.064 49.354 1.00 92.12 75 ARG A N 1
ATOM 571 C CA . ARG A 1 75 ? -30.041 -0.371 49.035 1.00 92.12 75 ARG A CA 1
ATOM 572 C C . ARG A 1 75 ? -28.868 -1.188 49.578 1.00 92.12 75 ARG A C 1
ATOM 574 O O . ARG A 1 75 ? -29.079 -2.259 50.131 1.00 92.12 75 ARG A O 1
ATOM 581 N N . TRP A 1 76 ? -27.650 -0.670 49.455 1.00 94.75 76 TRP A N 1
ATOM 582 C CA . TRP A 1 76 ? -26.424 -1.325 49.909 1.00 94.75 76 TRP A CA 1
ATOM 583 C C . TRP A 1 76 ? -26.142 -1.139 51.407 1.00 94.75 76 TRP A C 1
ATOM 585 O O . TRP A 1 76 ? -25.061 -1.504 51.856 1.00 94.75 76 TRP A O 1
ATOM 595 N N . ASN A 1 77 ? -27.068 -0.584 52.200 1.00 94.50 77 ASN A N 1
ATOM 596 C CA . ASN A 1 77 ? -26.902 -0.344 53.641 1.00 94.50 77 ASN A CA 1
ATOM 597 C C . ASN A 1 77 ? -25.616 0.447 53.984 1.00 94.50 77 ASN A C 1
ATOM 599 O O . ASN A 1 77 ? -24.858 0.077 54.885 1.00 94.50 77 ASN A O 1
ATOM 603 N N . LEU A 1 78 ? -25.339 1.512 53.219 1.00 92.25 78 LEU A N 1
ATOM 604 C CA . LEU A 1 78 ? -24.165 2.380 53.396 1.00 92.25 78 LEU A CA 1
ATOM 605 C C . LEU A 1 78 ? -24.474 3.717 54.078 1.00 92.25 78 LEU A C 1
ATOM 607 O O . LEU A 1 78 ? -23.537 4.397 54.485 1.00 92.25 78 LEU A O 1
ATOM 611 N N . LEU A 1 79 ? -25.749 4.101 54.220 1.00 90.19 79 LEU A N 1
ATOM 612 C CA . LEU A 1 79 ? -26.128 5.397 54.804 1.00 90.19 79 LEU A CA 1
ATOM 613 C C . LEU A 1 79 ? -25.604 5.572 56.238 1.00 90.19 79 LEU A C 1
ATOM 615 O O . LEU A 1 79 ? -25.057 6.621 56.556 1.00 90.19 79 LEU A O 1
ATOM 619 N N . ASP A 1 80 ? -25.672 4.525 57.062 1.00 89.50 80 ASP A N 1
ATOM 620 C CA . ASP A 1 80 ? -25.186 4.552 58.453 1.00 89.50 80 ASP A CA 1
ATOM 621 C C . ASP A 1 80 ? -23.647 4.559 58.552 1.00 89.50 80 ASP A C 1
ATOM 623 O O . ASP A 1 80 ? -23.081 4.817 59.612 1.00 89.50 80 ASP A O 1
ATOM 627 N N . LYS A 1 81 ? -22.957 4.269 57.439 1.00 88.00 81 LYS A N 1
ATOM 628 C CA . LYS A 1 81 ? -21.490 4.271 57.301 1.00 88.00 81 LYS A CA 1
ATOM 629 C C . LYS A 1 81 ? -20.976 5.512 56.557 1.00 88.00 81 LYS A C 1
ATOM 631 O O . LYS A 1 81 ? -19.795 5.573 56.216 1.00 88.00 81 LYS A O 1
ATOM 636 N N . LEU A 1 82 ? -21.857 6.464 56.244 1.00 91.81 82 LEU A N 1
ATOM 637 C CA . LEU A 1 82 ? -21.553 7.603 55.388 1.00 91.81 82 LEU A CA 1
ATOM 638 C C . LEU A 1 82 ? -20.797 8.690 56.163 1.00 91.81 82 LEU A C 1
ATOM 640 O O . LEU A 1 82 ? -21.337 9.320 57.070 1.00 91.81 82 LEU A O 1
ATOM 644 N N . VAL A 1 83 ? -19.557 8.961 55.762 1.00 93.88 83 VAL A N 1
ATOM 645 C CA . VAL A 1 83 ? -18.761 10.070 56.302 1.00 93.88 83 VAL A CA 1
ATOM 646 C C . VAL A 1 83 ? -19.016 11.314 55.456 1.00 93.88 83 VAL A C 1
ATOM 648 O O . VAL A 1 83 ? -18.815 11.292 54.240 1.00 93.88 83 VAL A O 1
ATOM 651 N N . SER A 1 84 ? -19.456 12.409 56.083 1.00 90.62 84 SER A N 1
ATOM 652 C CA . SER A 1 84 ? -19.695 13.676 55.379 1.00 90.62 84 SER A CA 1
ATOM 653 C C . SER A 1 84 ? -18.418 14.172 54.696 1.00 90.62 84 SER A C 1
ATOM 655 O O . SER A 1 84 ? -17.342 14.200 55.294 1.00 90.62 84 SER A O 1
ATOM 657 N N . SER A 1 85 ? -18.545 14.566 53.430 1.00 88.06 85 SER A N 1
ATOM 658 C CA . SER A 1 85 ? -17.424 14.914 52.562 1.00 88.06 85 SER A CA 1
ATOM 659 C C . SER A 1 85 ? -17.658 16.275 51.917 1.00 88.06 85 SER A C 1
ATOM 661 O O . SER A 1 85 ? -18.765 16.587 51.493 1.00 88.06 85 SER A O 1
ATOM 663 N N . LYS A 1 86 ? -16.604 17.093 51.819 1.00 87.94 86 LYS A N 1
ATOM 664 C CA . LYS A 1 86 ? -16.622 18.366 51.069 1.00 87.94 86 LYS A CA 1
ATOM 665 C C . LYS A 1 86 ? -16.070 18.214 49.645 1.00 87.94 86 LYS A C 1
ATOM 667 O O . LYS A 1 86 ? -15.886 19.209 48.944 1.00 87.94 86 LYS A O 1
ATOM 672 N N . VAL A 1 87 ? -15.766 16.983 49.227 1.00 87.81 87 VAL A N 1
ATOM 673 C CA . VAL A 1 87 ? -15.229 16.677 47.896 1.00 87.81 87 VAL A CA 1
ATOM 674 C C . VAL A 1 87 ? -16.282 16.972 46.824 1.00 87.81 87 VAL A C 1
ATOM 676 O O . VAL A 1 87 ? -17.481 16.768 47.020 1.00 87.81 87 VAL A O 1
ATOM 679 N N . ARG A 1 88 ? -15.824 17.448 45.663 1.00 88.75 88 ARG A N 1
ATOM 680 C CA . ARG A 1 88 ? -16.651 17.599 44.464 1.00 88.75 88 ARG A CA 1
ATOM 681 C C . ARG A 1 88 ? -16.096 16.712 43.359 1.00 88.75 88 ARG A C 1
ATOM 683 O O . ARG A 1 88 ? -14.932 16.852 42.992 1.00 88.75 88 ARG A O 1
ATOM 690 N N . ILE A 1 89 ? -16.928 15.829 42.817 1.00 87.69 89 ILE A N 1
ATOM 691 C CA . ILE A 1 89 ? -16.581 15.037 41.633 1.00 87.69 89 ILE A CA 1
ATOM 692 C C . ILE A 1 89 ? -16.675 15.967 40.428 1.00 87.69 89 ILE A C 1
ATOM 694 O O . ILE A 1 89 ? -17.646 16.707 40.300 1.00 87.69 89 ILE A O 1
ATOM 698 N N . LYS A 1 90 ? -15.696 15.932 39.525 1.00 84.94 90 LYS A N 1
ATOM 699 C CA . LYS A 1 90 ? -15.762 16.649 38.247 1.00 84.94 90 LYS A CA 1
ATOM 700 C C . LYS A 1 90 ? -15.965 15.635 37.117 1.00 84.94 90 LYS A C 1
ATOM 702 O O . LYS A 1 90 ? -14.975 15.046 36.685 1.00 84.94 90 LYS A O 1
ATOM 707 N N . PRO A 1 91 ? -17.204 15.416 36.632 1.00 81.12 91 PRO A N 1
ATOM 708 C CA . PRO A 1 91 ? -17.410 14.645 35.415 1.00 81.12 91 PRO A CA 1
ATOM 709 C C . PRO A 1 91 ? -16.714 15.343 34.243 1.00 81.12 91 PRO A C 1
ATOM 711 O O . PRO A 1 91 ? -16.517 16.565 34.248 1.00 81.12 91 PRO A O 1
ATOM 714 N N . TYR A 1 92 ? -16.318 14.569 33.237 1.00 70.81 92 TYR A N 1
ATOM 715 C CA . TYR A 1 92 ? -15.575 15.095 32.098 1.00 70.81 92 TYR A CA 1
ATOM 716 C C . TYR A 1 92 ? -16.361 16.211 31.388 1.00 70.81 92 TYR A C 1
ATOM 718 O O . TYR A 1 92 ? -17.564 16.090 31.162 1.00 70.81 92 TYR A O 1
ATOM 726 N N . MET A 1 93 ? -15.680 17.324 31.091 1.00 74.06 93 MET A N 1
ATOM 727 C CA . MET A 1 93 ? -16.245 18.536 30.465 1.00 74.06 93 MET A CA 1
ATOM 728 C C . MET A 1 93 ? -17.547 19.070 31.097 1.00 74.06 93 MET A C 1
ATOM 730 O O . MET A 1 93 ? -18.310 19.774 30.444 1.00 74.06 93 MET A O 1
ATOM 734 N N . SER A 1 94 ? -17.781 18.778 32.380 1.00 77.62 94 SER A N 1
ATOM 735 C CA . SER A 1 94 ? -19.010 19.133 33.097 1.00 77.62 94 SER A CA 1
ATOM 736 C C . SER A 1 94 ? -18.733 19.968 34.351 1.00 77.62 94 SER A C 1
ATOM 738 O O . SER A 1 94 ? -17.609 20.017 34.867 1.00 77.62 94 SER A O 1
ATOM 740 N N . ASN A 1 95 ? -19.781 20.607 34.878 1.00 82.31 95 ASN A N 1
ATOM 741 C CA . ASN A 1 95 ? -19.724 21.300 36.165 1.00 82.31 95 ASN A CA 1
ATOM 742 C C . ASN A 1 95 ? -19.496 20.299 37.322 1.00 82.31 95 ASN A C 1
ATOM 744 O O . ASN A 1 95 ? -20.086 19.217 37.302 1.00 82.31 95 ASN A O 1
ATOM 748 N N . PRO A 1 96 ? -18.680 20.624 38.348 1.00 85.88 96 PRO A N 1
ATOM 749 C CA . PRO A 1 96 ? -18.423 19.692 39.445 1.00 85.88 96 PRO A CA 1
ATOM 750 C C . PRO A 1 96 ? -19.649 19.462 40.344 1.00 85.88 96 PRO A C 1
ATOM 752 O O . PRO A 1 96 ? -20.259 20.416 40.832 1.00 85.88 96 PRO A O 1
ATOM 755 N N . ILE A 1 97 ? -19.949 18.201 40.635 1.00 87.19 97 ILE A N 1
ATOM 756 C CA . ILE A 1 97 ? -21.071 17.730 41.457 1.00 87.19 97 ILE A CA 1
ATOM 757 C C . ILE A 1 97 ? -20.626 17.639 42.923 1.00 87.19 97 ILE A C 1
ATOM 759 O O . ILE A 1 97 ? -19.518 17.185 43.207 1.00 87.19 97 ILE A O 1
ATOM 763 N N . ALA A 1 98 ? -21.470 18.074 43.862 1.00 88.06 98 ALA A N 1
ATOM 764 C CA . ALA A 1 98 ? -21.202 17.945 45.294 1.00 88.06 98 ALA A CA 1
ATOM 765 C C . ALA A 1 98 ? -21.502 16.524 45.803 1.00 88.06 98 ALA A C 1
ATOM 767 O O . ALA A 1 98 ? -22.560 15.962 45.518 1.00 88.06 98 ALA A O 1
ATOM 768 N N . VAL A 1 99 ? -20.578 15.960 46.579 1.00 91.38 99 VAL A N 1
ATOM 769 C CA . VAL A 1 99 ? -20.742 14.656 47.234 1.00 91.38 99 VAL A CA 1
ATOM 770 C C . VAL A 1 99 ? -21.432 14.858 48.586 1.00 91.38 99 VAL A C 1
ATOM 772 O O . VAL A 1 99 ? -21.054 15.747 49.339 1.00 91.38 99 VAL A O 1
ATOM 775 N N . HIS A 1 100 ? -22.449 14.052 48.902 1.00 88.19 100 HIS A N 1
ATOM 776 C CA . HIS A 1 100 ? -23.115 14.071 50.214 1.00 88.19 100 HIS A CA 1
ATOM 777 C C . HIS A 1 100 ? -22.242 13.426 51.298 1.00 88.19 100 HIS A C 1
ATOM 779 O O . HIS A 1 100 ? -22.169 13.903 52.432 1.00 88.19 100 HIS A O 1
ATOM 785 N N . GLY A 1 101 ? -21.543 12.355 50.931 1.00 92.06 101 GLY A N 1
ATOM 786 C CA . GLY A 1 101 ? -20.534 11.716 51.758 1.00 92.06 101 GLY A CA 1
ATOM 787 C C . GLY A 1 101 ? -19.860 10.551 51.043 1.00 92.06 101 GLY A C 1
ATOM 788 O O . GLY A 1 101 ? -20.260 10.166 49.941 1.00 92.06 101 GLY A O 1
ATOM 789 N N . ASN A 1 102 ? -18.845 9.992 51.690 1.00 93.88 102 ASN A N 1
ATOM 790 C CA . ASN A 1 102 ? -18.105 8.832 51.212 1.00 93.88 102 ASN A CA 1
ATOM 791 C C . ASN A 1 102 ? -18.406 7.634 52.127 1.00 93.88 102 ASN A C 1
ATOM 793 O O . ASN A 1 102 ? -18.499 7.796 53.344 1.00 93.88 102 ASN A O 1
ATOM 797 N N . ALA A 1 103 ? -18.530 6.435 51.562 1.00 95.25 103 ALA A N 1
ATOM 798 C CA . ALA A 1 103 ? -18.644 5.191 52.323 1.00 95.25 103 ALA A CA 1
ATOM 799 C C . ALA A 1 103 ? -17.757 4.108 51.697 1.00 95.25 103 ALA A C 1
ATOM 801 O O . ALA A 1 103 ? -17.807 3.880 50.489 1.00 95.25 103 ALA A O 1
ATOM 802 N N . ILE A 1 104 ? -16.959 3.418 52.513 1.00 95.19 104 ILE A N 1
ATOM 803 C CA . ILE A 1 104 ? -16.118 2.303 52.056 1.00 95.19 104 ILE A CA 1
ATOM 804 C C . ILE A 1 104 ? -16.846 0.987 52.334 1.00 95.19 104 ILE A C 1
ATOM 806 O O . ILE A 1 104 ? -17.316 0.750 53.449 1.00 95.19 104 ILE A O 1
ATOM 810 N N . CYS A 1 105 ? -16.926 0.108 51.336 1.00 94.44 105 CYS A N 1
ATOM 811 C CA . CYS A 1 105 ? -17.428 -1.251 51.525 1.00 94.44 105 CYS A CA 1
ATOM 812 C C . CYS A 1 105 ? -16.729 -2.262 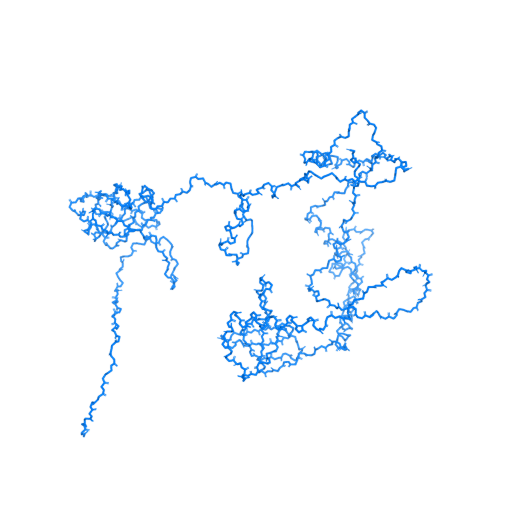50.612 1.00 94.44 105 CYS A C 1
ATOM 814 O O . CYS A 1 105 ? -16.080 -1.893 49.632 1.00 94.44 105 CYS A O 1
ATOM 816 N N . SER A 1 106 ? -16.859 -3.548 50.946 1.00 94.88 106 SER A N 1
ATOM 817 C CA . SER A 1 106 ? -16.369 -4.627 50.087 1.00 94.88 106 SER A CA 1
ATOM 818 C C . SER A 1 106 ? -17.285 -4.791 48.880 1.00 94.88 106 SER A C 1
ATOM 820 O O . SER A 1 106 ? -18.507 -4.899 49.034 1.00 94.88 106 SER A O 1
ATOM 822 N N . VAL A 1 107 ? -16.676 -4.848 47.700 1.00 97.56 107 VAL A N 1
ATOM 823 C CA . VAL A 1 107 ? -17.315 -5.235 46.442 1.00 97.56 107 VAL A CA 1
ATOM 824 C C . VAL A 1 107 ? -16.691 -6.548 45.992 1.00 97.56 107 VAL A C 1
ATOM 826 O O . VAL A 1 107 ? -15.470 -6.670 45.992 1.00 97.56 107 VAL A O 1
ATOM 829 N N . THR A 1 108 ? -17.511 -7.529 45.623 1.00 96.81 108 THR A N 1
ATOM 830 C CA . THR A 1 108 ? -17.063 -8.867 45.214 1.00 96.81 108 THR A CA 1
ATOM 831 C C . THR A 1 108 ? -17.508 -9.172 43.788 1.00 96.81 108 THR A C 1
ATOM 833 O O . THR A 1 108 ? -18.678 -8.981 43.444 1.00 96.81 108 THR A O 1
ATOM 836 N N . PHE A 1 109 ? -16.584 -9.695 42.982 1.00 95.81 109 PHE A N 1
ATOM 837 C CA . PHE A 1 109 ? -16.827 -10.216 41.641 1.00 95.81 109 PHE A CA 1
ATOM 838 C C . PHE A 1 109 ? -16.159 -11.589 41.499 1.00 95.81 109 PHE A C 1
ATOM 840 O O . PHE A 1 109 ? -14.956 -11.735 41.718 1.00 95.81 109 PHE A O 1
ATOM 847 N N . GLY A 1 110 ? -16.945 -12.620 41.175 1.00 91.69 110 GLY A N 1
ATOM 848 C CA . GLY A 1 110 ? -16.466 -14.004 41.197 1.00 91.69 110 GLY A CA 1
ATOM 849 C C . GLY A 1 110 ? -15.901 -14.382 42.573 1.00 91.69 110 GLY A C 1
ATOM 850 O O . GLY A 1 110 ? -16.613 -14.327 43.574 1.00 91.69 110 GLY A O 1
ATOM 851 N N . SER A 1 111 ? -14.620 -14.751 42.616 1.00 92.00 111 SER A N 1
ATOM 852 C CA . SER A 1 111 ? -13.875 -15.088 43.838 1.00 92.00 111 SER A CA 1
ATOM 853 C C . SER A 1 111 ? -13.053 -13.930 44.426 1.00 92.00 111 SER A C 1
ATOM 855 O O . SER A 1 111 ? -12.412 -14.114 45.459 1.00 92.00 111 SER A O 1
ATOM 857 N N . ILE A 1 112 ? -13.043 -12.751 43.794 1.00 95.12 112 ILE A N 1
ATOM 858 C CA . ILE A 1 112 ? -12.214 -11.607 44.197 1.00 95.12 112 ILE A CA 1
ATOM 859 C C . ILE A 1 112 ? -13.086 -10.581 44.926 1.00 95.12 112 ILE A C 1
ATOM 861 O O . ILE A 1 112 ? -14.150 -10.208 44.435 1.00 95.12 112 ILE A O 1
ATOM 865 N N . SER A 1 113 ? -12.629 -10.098 46.085 1.00 96.12 113 SER A N 1
ATOM 866 C CA . SER A 1 113 ? -13.287 -9.026 46.840 1.00 96.12 113 SER A CA 1
ATOM 867 C C . SER A 1 113 ? -12.310 -7.889 47.125 1.00 96.12 113 SER A C 1
ATOM 869 O O . SER A 1 113 ? -11.182 -8.130 47.553 1.00 96.12 113 SER A O 1
ATOM 871 N N . VAL A 1 114 ? -12.735 -6.653 46.866 1.00 96.44 114 VAL A N 1
ATOM 872 C CA . VAL A 1 114 ? -11.907 -5.441 46.931 1.00 96.44 114 VAL A CA 1
ATOM 873 C C . VAL A 1 114 ? -12.657 -4.355 47.712 1.00 96.44 114 VAL A C 1
ATOM 875 O O . VAL A 1 114 ? -13.847 -4.143 47.461 1.00 96.44 114 VAL A O 1
ATOM 878 N N . PRO A 1 115 ? -12.000 -3.621 48.631 1.00 96.62 115 PRO A N 1
ATOM 879 C CA . PRO A 1 115 ? -12.592 -2.439 49.243 1.00 96.62 115 PRO A CA 1
ATOM 880 C C . PRO A 1 115 ? -12.698 -1.300 48.217 1.00 96.62 115 PRO A C 1
ATOM 882 O O . PRO A 1 115 ? -11.702 -0.877 47.614 1.00 96.62 115 PRO A O 1
ATOM 885 N N . VAL A 1 116 ? -13.919 -0.794 48.045 1.00 97.25 116 VAL A N 1
ATOM 886 C CA . VAL A 1 116 ? -14.259 0.327 47.163 1.00 97.25 116 VAL A CA 1
ATOM 887 C C . VAL A 1 116 ? -14.787 1.480 48.010 1.00 97.25 116 VAL A C 1
ATOM 889 O O . VAL A 1 116 ? -15.707 1.305 48.812 1.00 97.25 116 VAL A O 1
ATOM 892 N N . GLU A 1 117 ? -14.203 2.663 47.821 1.00 96.25 117 GLU A N 1
ATOM 893 C CA . GLU A 1 117 ? -14.760 3.921 48.312 1.00 96.25 117 GLU A CA 1
ATOM 894 C C . GLU A 1 117 ? -15.830 4.409 47.332 1.00 96.25 117 GLU A C 1
ATOM 896 O O . GLU A 1 117 ? -15.547 4.662 46.161 1.00 96.25 117 GLU A O 1
ATOM 901 N N . TRP A 1 118 ? -17.062 4.524 47.820 1.00 95.50 118 TRP A N 1
ATOM 902 C CA . TR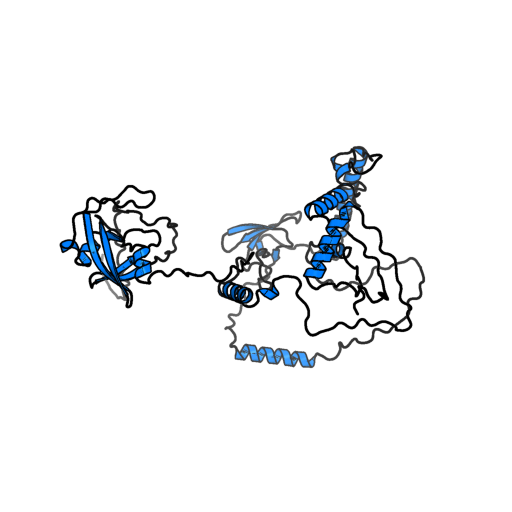P A 1 118 ? -18.197 5.050 47.077 1.00 95.50 118 TRP A CA 1
ATOM 903 C C . TRP A 1 118 ? -18.465 6.490 47.490 1.00 95.50 118 TRP A C 1
ATOM 905 O O . TRP A 1 118 ? -18.802 6.763 48.644 1.00 95.50 118 TRP A O 1
ATOM 915 N N . HIS A 1 119 ? -18.379 7.406 46.532 1.00 95.00 119 HIS A N 1
ATOM 916 C CA . HIS A 1 119 ? -18.877 8.765 46.700 1.00 95.00 119 HIS A CA 1
ATOM 917 C C . HIS A 1 119 ? -20.377 8.791 46.396 1.00 95.00 119 HIS A C 1
ATOM 919 O O . HIS A 1 119 ? -20.808 8.400 45.309 1.00 95.00 119 HIS A O 1
ATOM 925 N N . VAL A 1 120 ? -21.180 9.247 47.354 1.00 93.25 120 VAL A N 1
ATOM 926 C CA . VAL A 1 120 ? -22.641 9.284 47.229 1.00 93.25 120 VAL A CA 1
ATOM 927 C C . VAL A 1 120 ? -23.083 10.678 46.793 1.00 93.25 120 VAL A C 1
ATOM 929 O O . VAL A 1 120 ? -22.793 11.659 47.479 1.00 93.25 120 VAL A O 1
ATOM 932 N N . ILE A 1 121 ? -23.802 10.779 45.675 1.00 91.38 121 ILE A N 1
ATOM 933 C CA . ILE A 1 121 ? -24.392 12.038 45.186 1.00 91.38 121 ILE A CA 1
ATOM 934 C C . ILE A 1 121 ? -25.921 12.032 45.317 1.00 91.38 121 ILE A C 1
ATOM 936 O O . ILE A 1 121 ? -26.554 10.975 45.353 1.00 91.38 121 ILE A O 1
ATOM 940 N N . SER A 1 122 ? -26.521 13.221 45.402 1.00 84.88 122 SER A N 1
ATOM 941 C CA . SER A 1 122 ? -27.977 13.399 45.346 1.00 84.88 122 SER A CA 1
ATOM 942 C C . SER A 1 122 ? -28.536 13.072 43.963 1.00 84.88 122 SER A C 1
ATOM 944 O O . SER A 1 122 ? -27.884 13.331 42.954 1.00 84.88 122 SER A O 1
ATOM 946 N N . GLY A 1 123 ? -29.778 12.587 43.935 1.00 77.31 123 GLY A N 1
ATOM 947 C CA . GLY A 1 123 ? -30.497 12.262 42.705 1.00 77.31 123 GLY A CA 1
ATOM 948 C C . GLY A 1 123 ? -30.236 10.839 42.209 1.00 77.31 123 GLY A C 1
ATOM 949 O O . GLY A 1 123 ? -29.652 10.000 42.904 1.00 77.31 123 GLY A O 1
ATOM 950 N N . PHE A 1 124 ? -30.714 10.557 40.998 1.00 78.31 124 PHE A N 1
ATOM 951 C CA . PHE A 1 124 ? -30.467 9.286 40.330 1.00 78.31 124 PHE A CA 1
ATOM 952 C C . PHE A 1 124 ? -29.067 9.273 39.706 1.00 78.31 124 PHE A C 1
ATOM 954 O O . PHE A 1 124 ? -28.694 10.164 38.947 1.00 78.31 124 PHE A O 1
ATOM 961 N N . CYS A 1 125 ? -28.298 8.229 39.998 1.00 80.94 125 CYS A N 1
ATOM 962 C CA . CYS A 1 125 ? -26.997 7.991 39.393 1.00 80.94 125 CYS A CA 1
ATOM 963 C C . CYS A 1 125 ? -26.837 6.485 39.179 1.00 80.94 125 CYS A C 1
ATOM 965 O O . CYS A 1 125 ? -26.917 5.703 40.129 1.00 80.94 125 CYS A O 1
ATOM 967 N N . GLU A 1 126 ? -26.640 6.087 37.921 1.00 86.25 126 GLU A N 1
ATOM 968 C CA . GLU A 1 126 ? -26.243 4.724 37.576 1.00 86.25 126 GLU A CA 1
ATOM 969 C C . GLU A 1 126 ? -24.855 4.459 38.186 1.00 86.25 126 GLU A C 1
ATOM 971 O O . GLU A 1 126 ? -23.940 5.233 37.904 1.00 86.25 126 GLU A O 1
ATOM 976 N N . PRO A 1 127 ? -24.682 3.431 39.040 1.00 91.50 127 PRO A N 1
ATOM 977 C CA . PRO A 1 127 ? -23.413 3.169 39.706 1.00 91.50 127 PRO A CA 1
ATOM 978 C C . PRO A 1 127 ? -22.241 3.021 38.751 1.00 91.50 127 PRO A C 1
ATOM 980 O O . PRO A 1 127 ? -22.286 2.199 37.836 1.00 91.50 127 PRO A O 1
ATOM 983 N N . ILE A 1 128 ? -21.163 3.751 39.025 1.00 92.62 128 ILE A N 1
ATOM 984 C CA . ILE A 1 128 ? -19.913 3.650 38.276 1.00 92.62 128 ILE A CA 1
ATOM 985 C C . ILE A 1 128 ? -18.830 3.125 39.202 1.00 92.62 128 ILE A C 1
ATOM 987 O O . ILE A 1 128 ? -18.570 3.699 40.260 1.00 92.62 128 ILE A O 1
ATOM 991 N N . LEU A 1 129 ? -18.197 2.039 38.773 1.00 94.44 129 LEU A N 1
ATOM 992 C CA . LEU A 1 129 ? -16.999 1.480 39.378 1.00 94.44 129 LEU A CA 1
ATOM 993 C C . LEU A 1 129 ? -15.777 2.038 38.638 1.00 94.44 129 LEU A C 1
ATOM 995 O O . LEU A 1 129 ? -15.715 1.959 37.408 1.00 94.44 129 LEU A O 1
ATOM 999 N N . SER A 1 130 ? -14.812 2.589 39.377 1.00 94.19 130 SER A N 1
ATOM 1000 C CA . SER A 1 130 ? -13.593 3.158 38.789 1.00 94.19 130 SER A CA 1
ATOM 1001 C C . SER A 1 130 ? -12.758 2.111 38.052 1.00 94.19 130 SER A C 1
ATOM 1003 O O . SER A 1 130 ? -12.717 0.943 38.444 1.00 94.19 130 SER A O 1
ATOM 1005 N N . GLY A 1 131 ? -12.033 2.540 37.016 1.00 91.44 131 GLY A N 1
ATOM 1006 C CA . GLY A 1 131 ? -11.221 1.657 36.175 1.00 91.44 131 GLY A CA 1
ATOM 1007 C C . GLY A 1 131 ? -10.173 0.866 36.965 1.00 91.44 131 GLY A C 1
ATOM 1008 O O . GLY A 1 131 ? -9.992 -0.324 36.721 1.00 91.44 131 GLY A O 1
ATOM 1009 N N . ASP A 1 132 ? -9.556 1.490 37.975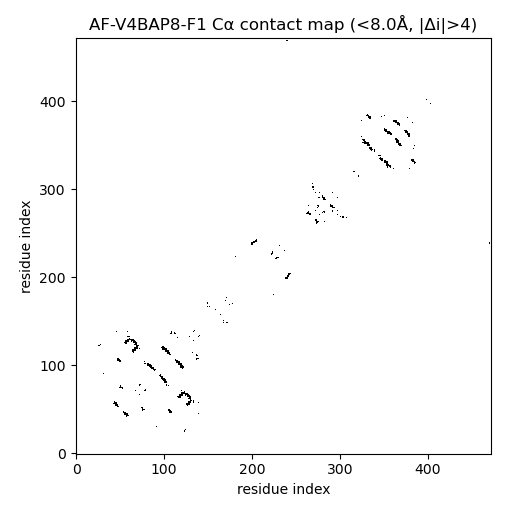 1.00 94.19 132 ASP A N 1
ATOM 1010 C CA . ASP A 1 132 ? -8.647 0.833 38.926 1.00 94.19 132 ASP A CA 1
ATOM 1011 C C . ASP A 1 132 ? -9.328 -0.315 39.692 1.00 94.19 132 ASP A C 1
ATOM 1013 O O . ASP A 1 132 ? -8.796 -1.421 39.786 1.00 94.19 132 ASP A O 1
ATOM 1017 N N . LYS A 1 133 ? -10.543 -0.088 40.204 1.00 95.62 133 LYS A N 1
ATOM 1018 C CA . LYS A 1 133 ? -11.272 -1.092 40.986 1.00 95.62 133 LYS A CA 1
ATOM 1019 C C . LYS A 1 133 ? -11.856 -2.189 40.103 1.00 95.62 133 LYS A C 1
ATOM 1021 O O . LYS A 1 133 ? -11.837 -3.351 40.500 1.00 95.62 133 LYS A O 1
ATOM 1026 N N . ALA A 1 134 ? -12.284 -1.854 38.889 1.00 94.31 134 ALA A N 1
ATOM 1027 C CA . ALA A 1 134 ? -12.678 -2.825 37.875 1.00 94.31 134 ALA A CA 1
ATOM 1028 C C . ALA A 1 134 ? -11.504 -3.725 37.437 1.00 94.31 134 ALA A C 1
ATOM 1030 O O . ALA A 1 134 ? -11.702 -4.923 37.230 1.00 94.31 134 ALA A O 1
ATOM 1031 N N . LEU A 1 135 ? -10.285 -3.177 37.355 1.00 92.88 135 LEU A N 1
ATOM 1032 C CA . LEU A 1 135 ? -9.058 -3.935 37.093 1.00 92.88 135 LEU A CA 1
ATOM 1033 C C . LEU A 1 135 ? -8.683 -4.840 38.280 1.00 92.88 135 LEU A C 1
ATOM 1035 O O . LEU A 1 135 ? -8.451 -6.029 38.088 1.00 92.88 135 LEU A O 1
ATOM 1039 N N . GLN A 1 136 ? -8.696 -4.318 39.514 1.00 93.69 136 GLN A N 1
ATOM 1040 C CA . GLN A 1 136 ? -8.421 -5.104 40.731 1.00 93.69 136 GLN A CA 1
ATOM 1041 C C . GLN A 1 136 ? -9.422 -6.254 40.938 1.00 93.69 136 GLN A C 1
ATOM 1043 O O . GLN A 1 136 ? -9.042 -7.311 41.435 1.00 93.69 136 GLN A O 1
ATOM 1048 N N . LEU A 1 137 ? -10.687 -6.070 40.544 1.00 94.19 137 LEU A N 1
ATOM 1049 C CA . LEU A 1 137 ? -11.729 -7.103 40.590 1.00 94.19 137 LEU A CA 1
ATOM 1050 C C . LEU A 1 137 ? -11.680 -8.094 39.413 1.00 94.19 137 LEU A C 1
ATOM 1052 O O . LEU A 1 137 ? -12.471 -9.033 39.391 1.00 94.19 137 LEU A O 1
ATOM 1056 N N . GLY A 1 138 ? -10.802 -7.896 38.423 1.00 91.50 138 GLY A N 1
ATOM 1057 C CA . GLY A 1 138 ? -10.734 -8.734 37.219 1.00 91.50 138 GLY A CA 1
ATOM 1058 C C . GLY A 1 138 ? -11.930 -8.585 36.267 1.00 91.50 138 GLY A C 1
ATOM 1059 O O . GLY A 1 138 ? -12.095 -9.405 35.364 1.00 91.50 138 GLY A O 1
ATOM 1060 N N . ILE A 1 139 ? -12.756 -7.546 36.451 1.00 91.75 139 ILE A N 1
ATOM 1061 C CA . ILE A 1 139 ? -13.877 -7.191 35.562 1.00 91.75 139 ILE A CA 1
ATOM 1062 C C . ILE A 1 139 ? -13.338 -6.679 34.218 1.00 91.75 139 ILE A C 1
ATOM 1064 O O . ILE A 1 139 ? -13.913 -6.945 33.165 1.00 91.75 139 ILE A O 1
ATOM 1068 N N . ILE A 1 140 ? -12.212 -5.960 34.253 1.00 89.19 140 ILE A N 1
ATOM 1069 C CA . ILE A 1 140 ? -11.500 -5.460 33.075 1.00 89.19 140 ILE A CA 1
ATOM 1070 C C . ILE A 1 140 ? -10.079 -6.014 33.112 1.00 89.19 140 ILE A C 1
ATOM 1072 O O . ILE A 1 140 ? -9.389 -5.859 34.111 1.00 89.19 140 ILE A O 1
ATOM 1076 N N . ASN A 1 141 ? -9.628 -6.617 32.011 1.00 85.81 141 ASN A N 1
ATOM 1077 C CA . ASN A 1 141 ? -8.263 -7.117 31.860 1.00 85.81 141 ASN A CA 1
ATOM 1078 C C . ASN A 1 141 ? -7.589 -6.440 30.661 1.00 85.81 141 ASN A C 1
ATOM 1080 O O . ASN A 1 141 ? -8.112 -6.480 29.547 1.00 85.81 141 ASN A O 1
ATOM 1084 N N . PHE A 1 142 ? -6.409 -5.860 30.876 1.00 78.69 142 PHE A N 1
ATOM 1085 C CA . PHE A 1 142 ? -5.544 -5.361 29.804 1.00 78.69 142 PHE A CA 1
ATOM 1086 C C . PHE A 1 142 ? -4.483 -6.415 29.474 1.00 78.69 142 PHE A C 1
ATOM 1088 O O . PHE A 1 142 ? -3.873 -6.972 30.385 1.00 78.69 142 PHE A O 1
ATOM 1095 N N . SER A 1 143 ? -4.228 -6.680 28.188 1.00 73.00 143 SER A N 1
ATOM 1096 C CA . SER A 1 143 ? -3.119 -7.564 27.806 1.00 73.00 143 SER A CA 1
ATOM 1097 C C . SER A 1 143 ? -1.780 -6.849 28.047 1.00 73.00 143 SER A C 1
ATOM 1099 O O . SER A 1 143 ? -1.543 -5.813 27.422 1.00 73.00 143 SER A O 1
ATOM 1101 N N . PRO A 1 144 ? -0.880 -7.376 28.901 1.00 65.44 144 PRO A N 1
ATOM 1102 C CA . PRO A 1 144 ? 0.394 -6.725 29.214 1.00 65.44 144 PRO A CA 1
ATOM 1103 C C . PRO A 1 144 ? 1.436 -6.863 28.093 1.00 65.44 144 PRO A C 1
ATOM 1105 O O . PRO A 1 144 ? 2.503 -6.256 28.168 1.00 65.44 144 PRO A O 1
ATOM 1108 N N . LYS A 1 145 ? 1.159 -7.678 27.066 1.00 57.78 145 LYS A N 1
ATOM 1109 C CA . LYS A 1 145 ? 2.022 -7.880 25.898 1.00 57.78 145 LYS A CA 1
ATOM 1110 C C . LYS A 1 145 ? 1.167 -7.973 24.636 1.00 57.78 145 LYS A C 1
ATOM 1112 O O . LYS A 1 145 ? 0.423 -8.934 24.454 1.00 57.78 145 LYS A O 1
ATOM 1117 N N . ALA A 1 146 ? 1.309 -6.999 23.743 1.00 58.34 146 ALA A N 1
ATOM 1118 C CA . ALA A 1 146 ? 1.013 -7.222 22.335 1.00 58.34 146 ALA A CA 1
ATOM 1119 C C . ALA A 1 146 ? 2.222 -7.952 21.734 1.00 58.34 146 ALA A C 1
ATOM 1121 O O . ALA A 1 146 ? 3.269 -7.340 21.513 1.00 58.34 146 ALA A O 1
ATOM 1122 N N . GLU A 1 147 ? 2.110 -9.263 21.528 1.00 56.22 147 GLU A N 1
ATOM 1123 C CA . GLU A 1 147 ? 3.129 -10.021 20.802 1.00 56.22 147 GLU A CA 1
ATOM 1124 C C . GLU A 1 147 ? 3.159 -9.538 19.349 1.00 56.22 147 GLU A C 1
ATOM 1126 O O . GLU A 1 147 ? 2.224 -9.792 18.597 1.00 56.22 147 GLU A O 1
ATOM 1131 N N . THR A 1 148 ? 4.225 -8.815 18.985 1.00 55.31 148 THR A N 1
ATOM 1132 C CA . THR A 1 148 ? 4.613 -8.424 17.613 1.00 55.31 148 THR A CA 1
ATOM 1133 C C . THR A 1 148 ? 3.486 -7.960 16.686 1.00 55.31 148 THR A C 1
ATOM 1135 O O . THR A 1 148 ? 2.758 -8.752 16.088 1.00 55.31 148 THR A O 1
ATOM 1138 N N . PHE A 1 149 ? 3.424 -6.649 16.446 1.00 59.47 149 PHE A N 1
ATOM 1139 C CA . PHE A 1 149 ? 2.584 -6.094 15.389 1.00 59.47 149 PHE A CA 1
ATOM 1140 C C . PHE A 1 149 ? 3.022 -6.616 14.012 1.00 59.47 149 PHE A C 1
ATOM 1142 O O . PHE A 1 149 ? 3.968 -6.101 13.421 1.00 59.47 149 PHE A O 1
ATOM 1149 N N . PHE A 1 150 ? 2.273 -7.578 13.476 1.00 67.75 150 PHE A N 1
ATOM 1150 C CA . PHE A 1 150 ? 2.148 -7.803 12.039 1.00 67.75 150 PHE A CA 1
ATOM 1151 C C . PHE A 1 150 ? 0.925 -7.010 11.566 1.00 67.75 150 PHE A C 1
ATOM 1153 O O . PHE A 1 150 ? -0.198 -7.513 11.677 1.00 67.75 150 PHE A O 1
ATOM 1160 N N . PRO A 1 151 ? 1.090 -5.735 11.158 1.00 68.25 151 PRO A N 1
ATOM 1161 C CA . PRO A 1 151 ? -0.033 -4.890 10.788 1.00 68.25 151 PRO A CA 1
ATOM 1162 C C . PRO A 1 151 ? -0.643 -5.375 9.475 1.00 68.25 151 PRO A C 1
ATOM 1164 O O . PRO A 1 151 ? 0.022 -5.430 8.441 1.00 68.25 151 PRO A O 1
ATOM 1167 N N . ILE A 1 152 ? -1.943 -5.663 9.485 1.00 72.56 152 ILE A N 1
ATOM 1168 C CA . ILE A 1 152 ? -2.671 -5.917 8.244 1.00 72.56 152 ILE A CA 1
ATOM 1169 C C . ILE A 1 152 ? -2.900 -4.567 7.550 1.00 72.56 152 ILE A C 1
ATOM 1171 O O . ILE A 1 152 ? -3.801 -3.813 7.911 1.00 72.56 152 ILE A O 1
ATOM 1175 N N . HIS A 1 153 ? -2.057 -4.246 6.565 1.00 73.69 153 HIS A N 1
ATOM 1176 C CA . HIS A 1 153 ? -2.051 -2.943 5.885 1.00 73.69 153 HIS A CA 1
ATOM 1177 C C . HIS A 1 153 ? -3.350 -2.607 5.133 1.00 73.69 153 HIS A C 1
ATOM 1179 O O . HIS A 1 153 ? -3.643 -1.432 4.919 1.00 73.69 153 HIS A O 1
ATOM 1185 N N . SER A 1 154 ? -4.118 -3.613 4.707 1.00 73.19 154 SER A N 1
ATOM 1186 C CA . SER A 1 154 ? -5.410 -3.431 4.043 1.00 73.19 154 SER A CA 1
ATOM 1187 C C . SER A 1 154 ? -6.279 -4.680 4.189 1.00 73.19 154 SER A C 1
ATOM 1189 O O . SER A 1 154 ? -5.770 -5.797 4.133 1.00 73.19 154 SER A O 1
ATOM 1191 N N . MET A 1 155 ? -7.589 -4.493 4.354 1.00 66.69 155 MET A N 1
ATOM 1192 C CA . MET A 1 155 ? -8.596 -5.558 4.336 1.00 66.69 155 MET A CA 1
ATOM 1193 C C . MET A 1 155 ? -9.847 -5.084 3.601 1.00 66.69 155 MET A C 1
ATOM 1195 O O . MET A 1 155 ? -10.196 -3.902 3.651 1.00 66.69 155 MET A O 1
ATOM 1199 N N . ASP A 1 156 ? -10.552 -6.015 2.954 1.00 74.81 156 ASP A N 1
ATOM 1200 C CA . ASP A 1 156 ? -11.879 -5.735 2.409 1.00 74.81 156 ASP A CA 1
ATOM 1201 C C . ASP A 1 156 ? -12.862 -5.432 3.555 1.00 74.81 156 ASP A C 1
ATOM 1203 O O . ASP A 1 156 ? -12.849 -6.072 4.609 1.00 74.81 156 ASP A O 1
ATOM 1207 N N . LYS A 1 157 ? -13.760 -4.470 3.333 1.00 69.88 157 LYS A N 1
ATOM 1208 C CA . LYS A 1 157 ? -14.834 -4.108 4.267 1.00 69.88 157 LYS A CA 1
ATOM 1209 C C . LYS A 1 157 ? -15.824 -5.252 4.488 1.00 69.88 157 LYS A C 1
ATOM 1211 O O . LYS A 1 157 ? -16.553 -5.218 5.474 1.00 69.88 157 LYS A O 1
ATOM 1216 N N . THR A 1 158 ? -15.868 -6.238 3.589 1.00 74.94 158 THR A N 1
ATOM 1217 C CA . THR A 1 158 ? -16.694 -7.445 3.743 1.00 74.94 158 THR A CA 1
ATOM 1218 C C . THR A 1 158 ? -15.986 -8.603 4.451 1.00 74.94 158 THR A C 1
ATOM 1220 O O . THR A 1 158 ? -16.580 -9.672 4.553 1.00 74.94 158 THR A O 1
ATOM 1223 N N . ALA A 1 159 ? -14.743 -8.436 4.921 1.00 70.62 159 ALA A N 1
ATOM 1224 C CA . ALA A 1 159 ? -14.053 -9.474 5.684 1.00 70.62 159 ALA A CA 1
ATOM 1225 C C . ALA A 1 159 ? -14.734 -9.693 7.047 1.00 70.62 159 ALA A C 1
ATOM 1227 O O . ALA A 1 159 ? -14.857 -8.770 7.861 1.00 70.62 159 ALA A O 1
ATOM 1228 N N . ASP A 1 160 ? -15.160 -10.928 7.295 1.00 78.75 160 ASP A N 1
ATOM 1229 C CA . ASP A 1 160 ? -15.708 -11.380 8.568 1.00 78.75 160 ASP A CA 1
ATOM 1230 C C . ASP A 1 160 ? -14.600 -11.538 9.626 1.00 78.75 160 ASP A C 1
ATOM 1232 O O . ASP A 1 160 ? -13.407 -11.602 9.314 1.00 78.75 160 ASP A O 1
ATOM 1236 N N . ASP A 1 161 ? -14.981 -11.594 10.900 1.00 77.19 161 ASP A N 1
ATOM 1237 C CA . ASP A 1 161 ? -14.008 -11.631 11.995 1.00 77.19 161 ASP A CA 1
ATOM 1238 C C . ASP A 1 161 ? -13.218 -12.950 12.070 1.00 77.19 161 ASP A C 1
ATOM 1240 O O . ASP A 1 161 ? -12.078 -12.944 12.538 1.00 77.19 161 ASP A O 1
ATOM 1244 N N . VAL A 1 162 ? -13.745 -14.061 11.536 1.00 82.19 162 VAL A N 1
ATOM 1245 C CA . VAL A 1 162 ? -13.014 -15.340 11.477 1.00 82.19 162 VAL A CA 1
ATOM 1246 C C . VAL A 1 162 ? -11.857 -15.236 10.484 1.00 82.19 162 VAL A C 1
ATOM 1248 O O . VAL A 1 162 ? -10.729 -15.607 10.819 1.00 82.19 162 VAL A O 1
ATOM 1251 N N . SER A 1 163 ? -12.098 -14.649 9.306 1.00 79.00 163 SER A N 1
ATOM 1252 C CA . SER A 1 163 ? -11.051 -14.368 8.313 1.00 79.00 163 SER A CA 1
ATOM 1253 C C . SER A 1 163 ? -9.941 -13.468 8.870 1.00 79.00 163 SER A C 1
ATOM 1255 O O . SER A 1 163 ? -8.761 -13.752 8.662 1.00 79.00 163 SER A O 1
ATOM 1257 N N . LYS A 1 164 ? -10.286 -12.425 9.643 1.00 74.62 164 LYS A N 1
ATOM 1258 C CA . LYS A 1 164 ? -9.302 -11.529 10.293 1.00 74.62 164 LYS A CA 1
ATOM 1259 C C . LYS A 1 164 ? -8.413 -12.286 11.279 1.00 74.62 164 LYS A C 1
ATOM 1261 O O . LYS A 1 164 ? -7.191 -12.171 11.227 1.00 74.62 164 LYS A O 1
ATOM 1266 N N . ILE A 1 165 ? -9.024 -13.096 12.147 1.00 80.38 165 ILE A N 1
ATOM 1267 C CA . ILE A 1 165 ? -8.308 -13.918 13.133 1.00 80.38 165 ILE A CA 1
ATOM 1268 C C . ILE A 1 165 ? -7.415 -14.953 12.432 1.00 80.38 165 ILE A C 1
ATOM 1270 O O . ILE A 1 165 ? -6.297 -15.201 12.882 1.00 80.38 165 ILE A O 1
ATOM 1274 N N . SER A 1 166 ? -7.876 -15.548 11.329 1.00 85.00 166 SER A N 1
ATOM 1275 C CA . SER A 1 166 ? -7.090 -16.501 10.536 1.00 85.00 166 SER A CA 1
ATOM 1276 C C . SER A 1 166 ? -5.861 -15.844 9.895 1.00 85.00 166 SER A C 1
ATOM 1278 O O . SER A 1 166 ? -4.754 -16.362 10.044 1.00 85.00 166 SER A O 1
ATOM 1280 N N . LEU A 1 167 ? -6.018 -14.669 9.275 1.00 82.75 167 LEU A N 1
ATOM 1281 C CA . LEU A 1 167 ? -4.901 -13.908 8.705 1.00 82.75 167 LEU A CA 1
ATOM 1282 C C . LEU A 1 167 ? -3.879 -13.499 9.769 1.00 82.75 167 LEU A C 1
ATOM 1284 O O . LEU A 1 167 ? -2.684 -13.704 9.564 1.00 82.75 167 LEU A O 1
ATOM 1288 N N . GLN A 1 168 ? -4.330 -12.995 10.923 1.00 81.75 168 GLN A N 1
ATOM 1289 C CA . GLN A 1 168 ? -3.415 -12.622 12.003 1.00 81.75 168 GLN A CA 1
ATOM 1290 C C . GLN A 1 168 ? -2.602 -13.830 12.491 1.00 81.75 168 GLN A C 1
ATOM 1292 O O . GLN A 1 168 ? -1.393 -13.710 12.657 1.00 81.75 168 GLN A O 1
ATOM 1297 N N . LYS A 1 169 ? -3.238 -15.005 12.639 1.00 85.00 169 LYS A N 1
ATOM 1298 C CA . LYS A 1 169 ? -2.558 -16.262 13.002 1.00 85.00 169 LYS A CA 1
ATOM 1299 C C . LYS A 1 169 ? -1.505 -16.684 11.976 1.00 85.00 169 LYS A C 1
ATOM 1301 O O . LYS A 1 169 ? -0.434 -17.128 12.372 1.00 85.00 169 LYS A O 1
ATOM 1306 N N . ILE A 1 170 ? -1.792 -16.557 10.678 1.00 87.56 170 ILE A N 1
ATOM 1307 C CA . ILE A 1 170 ? -0.832 -16.887 9.609 1.00 87.56 170 ILE A CA 1
ATOM 1308 C C . ILE A 1 170 ? 0.386 -15.960 9.688 1.00 87.56 170 ILE A C 1
ATOM 1310 O O . ILE A 1 170 ? 1.516 -16.442 9.655 1.00 87.56 170 ILE A O 1
ATOM 1314 N N . LEU A 1 171 ? 0.161 -14.653 9.853 1.00 85.88 171 LEU A N 1
ATOM 1315 C CA . LEU A 1 171 ? 1.232 -13.661 9.964 1.00 85.88 171 LEU A CA 1
ATOM 1316 C C . LEU A 1 171 ? 2.099 -13.864 11.216 1.00 85.88 171 LEU A C 1
ATOM 1318 O O . LEU A 1 171 ? 3.316 -13.748 11.125 1.00 85.88 171 LEU A O 1
ATOM 1322 N N . THR A 1 172 ? 1.504 -14.208 12.365 1.00 82.31 172 THR A N 1
ATOM 1323 C CA . THR A 1 172 ? 2.271 -14.486 13.593 1.00 82.31 172 THR A CA 1
ATOM 1324 C C . THR A 1 172 ? 3.006 -15.825 13.559 1.00 82.31 172 THR A C 1
ATOM 1326 O O . THR A 1 172 ? 3.993 -15.977 14.268 1.00 82.31 172 THR A O 1
ATOM 1329 N N . HIS A 1 173 ? 2.522 -16.808 12.792 1.00 87.81 173 HIS A N 1
ATOM 1330 C CA . HIS A 1 173 ? 3.095 -18.159 12.765 1.00 87.81 173 HIS A CA 1
ATOM 1331 C C . HIS A 1 173 ? 4.170 -18.352 11.684 1.00 87.81 173 HIS A C 1
ATOM 1333 O O . HIS A 1 173 ? 5.062 -19.168 11.879 1.00 87.81 173 HIS A O 1
ATOM 1339 N N . TYR A 1 174 ? 4.101 -17.607 10.574 1.00 86.19 174 TYR A N 1
ATOM 1340 C CA . TYR A 1 174 ? 5.056 -17.695 9.459 1.00 86.19 174 TYR A CA 1
ATOM 1341 C C . TYR A 1 174 ? 5.662 -16.330 9.074 1.00 86.19 174 TYR A C 1
ATOM 1343 O O . TYR A 1 174 ? 5.603 -15.946 7.900 1.00 86.19 174 TYR A O 1
ATOM 1351 N N . PRO A 1 175 ? 6.197 -15.539 10.022 1.00 84.69 175 PRO A N 1
ATOM 1352 C CA . PRO A 1 175 ? 6.660 -14.182 9.738 1.00 84.69 175 PRO A CA 1
ATOM 1353 C C . PRO A 1 175 ? 7.790 -14.138 8.701 1.00 84.69 175 PRO A C 1
ATOM 1355 O O . PRO A 1 175 ? 7.809 -13.251 7.848 1.00 84.69 175 PRO A O 1
ATOM 1358 N N . GLU A 1 176 ? 8.694 -15.120 8.718 1.00 82.81 176 GLU A N 1
ATOM 1359 C CA . GLU A 1 176 ? 9.815 -15.234 7.783 1.00 82.81 176 GLU A CA 1
ATOM 1360 C C . GLU A 1 176 ? 9.373 -15.362 6.317 1.00 82.81 176 GLU A C 1
ATOM 1362 O O . GLU A 1 176 ? 10.020 -14.792 5.436 1.00 82.81 176 GLU A O 1
ATOM 1367 N N . ASN A 1 177 ? 8.236 -16.018 6.052 1.00 86.62 177 ASN A N 1
ATOM 1368 C CA . ASN A 1 177 ? 7.701 -16.215 4.698 1.00 86.62 177 ASN A CA 1
ATOM 1369 C C . ASN A 1 177 ? 7.236 -14.910 4.029 1.00 86.62 177 ASN A C 1
ATOM 1371 O O . ASN A 1 177 ? 7.054 -14.877 2.813 1.00 86.62 177 ASN A O 1
ATOM 1375 N N . PHE A 1 178 ? 7.054 -13.836 4.804 1.00 84.19 178 PHE A N 1
ATOM 1376 C CA . PHE A 1 178 ? 6.649 -12.517 4.314 1.00 84.19 178 PHE A CA 1
ATOM 1377 C C . PHE A 1 178 ? 7.803 -11.497 4.335 1.00 84.19 178 PHE A C 1
ATOM 1379 O O . PHE A 1 178 ? 7.567 -10.295 4.202 1.00 84.19 178 PHE A O 1
ATOM 1386 N N . THR A 1 179 ? 9.054 -11.955 4.490 1.00 80.44 179 THR A N 1
ATOM 1387 C CA . THR A 1 179 ? 10.242 -11.089 4.574 1.00 80.44 179 THR A CA 1
ATOM 1388 C C . THR A 1 179 ? 11.361 -11.507 3.615 1.00 80.44 179 THR A C 1
ATOM 1390 O O . THR A 1 179 ? 11.785 -12.658 3.588 1.00 80.44 179 THR A O 1
ATOM 1393 N N . GLY A 1 180 ? 11.901 -10.540 2.864 1.00 83.88 180 GLY A N 1
ATOM 1394 C CA . GLY A 1 180 ? 13.013 -10.763 1.932 1.00 83.88 180 GLY A CA 1
ATOM 1395 C C . GLY A 1 180 ? 12.629 -11.541 0.665 1.00 83.88 180 GLY A C 1
ATOM 1396 O O . GLY A 1 180 ? 11.458 -11.635 0.309 1.00 83.88 180 GLY A O 1
ATOM 1397 N N . LEU A 1 181 ? 13.638 -12.067 -0.039 1.00 86.19 181 LEU A N 1
ATOM 1398 C CA . LEU A 1 181 ? 13.462 -12.853 -1.273 1.00 86.19 181 LEU A CA 1
ATOM 1399 C C . LEU A 1 181 ? 13.241 -14.356 -1.022 1.00 86.19 181 LEU A C 1
ATOM 1401 O O . LEU A 1 181 ? 12.761 -15.063 -1.906 1.00 86.19 181 LEU A O 1
ATOM 1405 N N . GLY A 1 182 ? 13.609 -14.850 0.165 1.00 85.94 182 GLY A N 1
ATOM 1406 C CA . GLY A 1 182 ? 13.713 -16.283 0.451 1.00 85.94 182 GLY A CA 1
ATOM 1407 C C . GLY A 1 182 ? 14.872 -16.971 -0.291 1.00 85.94 182 GLY A C 1
ATOM 1408 O O . GLY A 1 182 ? 15.582 -16.365 -1.089 1.00 85.94 182 GLY A O 1
ATOM 1409 N N . LYS A 1 183 ? 15.075 -18.265 -0.015 1.00 85.38 183 LYS A N 1
ATOM 1410 C CA . LYS A 1 183 ? 16.042 -19.128 -0.718 1.00 85.38 183 LYS A CA 1
ATOM 1411 C C . LYS A 1 183 ? 15.462 -20.532 -0.834 1.00 85.38 183 LYS A C 1
ATOM 1413 O O . LYS A 1 183 ? 15.068 -21.112 0.178 1.00 85.38 183 LYS A O 1
ATOM 1418 N N . LEU A 1 184 ? 15.414 -21.085 -2.048 1.00 88.62 184 LEU A N 1
ATOM 1419 C CA . LEU A 1 184 ? 14.988 -22.467 -2.267 1.00 88.62 184 LEU A CA 1
ATOM 1420 C C . LEU A 1 184 ? 16.054 -23.410 -1.692 1.00 88.62 184 LEU A C 1
ATOM 1422 O O . LEU A 1 184 ? 17.169 -23.488 -2.201 1.00 88.62 184 LEU A O 1
ATOM 1426 N N . ARG A 1 185 ? 15.727 -24.093 -0.594 1.00 87.25 185 ARG A N 1
ATOM 1427 C CA . ARG A 1 185 ? 16.645 -25.014 0.093 1.00 87.25 185 ARG A CA 1
ATOM 1428 C C . ARG A 1 185 ? 16.525 -26.424 -0.482 1.00 87.25 185 ARG A C 1
ATOM 1430 O O . ARG A 1 185 ? 15.456 -26.821 -0.934 1.00 87.25 185 ARG A O 1
ATOM 1437 N N . HIS A 1 186 ? 17.614 -27.189 -0.400 1.00 91.88 186 HIS A N 1
ATOM 1438 C CA . HIS A 1 186 ? 17.681 -28.609 -0.789 1.00 91.88 186 HIS A CA 1
ATOM 1439 C C . HIS A 1 186 ? 17.417 -28.900 -2.281 1.00 91.88 186 HIS A C 1
ATOM 1441 O O . HIS A 1 186 ? 17.183 -30.047 -2.652 1.00 91.88 186 HIS A O 1
ATOM 1447 N N . HIS A 1 187 ? 17.494 -27.887 -3.146 1.00 92.56 187 HIS A N 1
ATOM 1448 C CA . HIS A 1 187 ? 17.429 -28.046 -4.595 1.00 92.56 187 HIS A CA 1
ATOM 1449 C C . HIS A 1 187 ? 18.534 -27.217 -5.254 1.00 92.56 187 HIS A C 1
ATOM 1451 O O . HIS A 1 187 ? 18.587 -26.002 -5.070 1.00 92.56 187 HIS A O 1
ATOM 1457 N N . GLN A 1 188 ? 19.407 -27.871 -6.019 1.00 91.88 188 GLN A N 1
ATOM 1458 C CA . GLN A 1 188 ? 20.452 -27.219 -6.805 1.00 91.88 188 GLN A CA 1
ATOM 1459 C C . GLN A 1 188 ? 20.060 -27.287 -8.282 1.00 91.88 188 GLN A C 1
ATOM 1461 O O . GLN A 1 188 ? 19.915 -28.374 -8.844 1.00 91.88 188 GLN A O 1
ATOM 1466 N N . VAL A 1 189 ? 19.870 -26.126 -8.908 1.00 91.19 189 VAL A N 1
ATOM 1467 C CA . VAL A 1 189 ? 19.523 -26.043 -10.331 1.00 91.19 189 VAL A CA 1
ATOM 1468 C C . VAL A 1 189 ? 20.756 -26.394 -11.159 1.00 91.19 189 VAL A C 1
ATOM 1470 O O . VAL A 1 189 ? 21.766 -25.695 -11.101 1.00 91.19 189 VAL A O 1
ATOM 1473 N N . LYS A 1 190 ? 20.673 -27.460 -11.959 1.00 89.62 190 LYS A N 1
ATOM 1474 C CA . LYS A 1 190 ? 21.722 -27.817 -12.916 1.00 89.62 190 LYS A CA 1
ATOM 1475 C C . LYS A 1 190 ? 21.507 -27.066 -14.227 1.00 89.62 190 LYS A C 1
ATOM 1477 O O . LYS A 1 190 ? 20.506 -27.278 -14.909 1.00 89.62 190 LYS A O 1
ATOM 1482 N N . LEU A 1 191 ? 22.464 -26.225 -14.608 1.00 85.00 191 LEU A N 1
ATOM 1483 C CA . LEU A 1 191 ? 22.486 -25.622 -15.939 1.00 85.00 191 LEU A CA 1
ATOM 1484 C C . LEU A 1 191 ? 22.998 -26.655 -16.951 1.00 85.00 191 LEU A C 1
ATOM 1486 O O . LEU A 1 191 ? 24.099 -27.187 -16.808 1.00 85.00 191 LEU A O 1
ATOM 1490 N N . HIS A 1 192 ? 22.189 -26.959 -17.963 1.00 87.75 192 HIS A N 1
ATOM 1491 C CA . HIS A 1 192 ? 22.572 -27.857 -19.049 1.00 87.75 192 HIS A CA 1
ATOM 1492 C C . HIS A 1 192 ? 23.300 -27.062 -20.140 1.00 87.75 192 HIS A C 1
ATOM 1494 O O . HIS A 1 192 ? 22.733 -26.129 -20.705 1.00 87.75 192 HIS A O 1
ATOM 1500 N N . PHE A 1 193 ? 24.541 -27.441 -20.442 1.00 83.50 193 PHE A N 1
ATOM 1501 C CA . PHE A 1 193 ? 25.346 -26.873 -21.523 1.00 83.50 193 PHE A CA 1
ATOM 1502 C C . PHE A 1 193 ? 26.108 -27.985 -22.257 1.00 83.50 193 PHE A C 1
ATOM 1504 O O . PHE A 1 193 ? 26.366 -29.046 -21.686 1.00 83.50 193 PHE A O 1
ATOM 1511 N N . ASP A 1 194 ? 26.456 -27.749 -23.522 1.00 88.38 194 ASP A N 1
ATOM 1512 C CA . ASP A 1 194 ? 27.311 -28.652 -24.295 1.00 88.38 194 ASP A CA 1
ATOM 1513 C C . ASP A 1 194 ? 28.777 -28.478 -23.864 1.00 88.38 194 ASP A C 1
ATOM 1515 O O . ASP A 1 194 ? 29.344 -27.387 -23.940 1.00 88.38 194 ASP A O 1
ATOM 1519 N N . ALA A 1 195 ? 29.391 -29.572 -23.408 1.00 85.69 195 ALA A N 1
ATOM 1520 C CA . ALA A 1 195 ? 30.762 -29.602 -22.904 1.00 85.69 195 ALA A CA 1
ATOM 1521 C C . ALA A 1 195 ? 31.826 -29.287 -23.975 1.00 85.69 195 ALA A C 1
ATOM 1523 O O . ALA A 1 195 ? 32.966 -28.987 -23.625 1.00 85.69 195 ALA A O 1
ATOM 1524 N N . ASN A 1 196 ? 31.473 -29.335 -25.264 1.00 91.88 196 ASN A N 1
ATOM 1525 C CA . ASN A 1 196 ? 32.376 -28.996 -26.366 1.00 91.88 196 ASN A CA 1
ATOM 1526 C C . ASN A 1 196 ? 32.482 -27.478 -26.618 1.00 91.88 196 ASN A C 1
ATOM 1528 O O . ASN A 1 196 ? 33.353 -27.035 -27.374 1.00 91.88 196 ASN A O 1
ATOM 1532 N N . VAL A 1 197 ? 31.611 -26.663 -26.010 1.00 89.81 197 VAL A N 1
ATOM 1533 C CA . VAL A 1 197 ? 31.590 -25.212 -26.231 1.00 89.81 197 VAL A CA 1
ATOM 1534 C C . VAL A 1 197 ? 32.742 -24.542 -25.484 1.00 89.81 197 VAL A C 1
ATOM 1536 O O . VAL A 1 197 ? 32.891 -24.667 -24.269 1.00 89.81 197 VAL A O 1
ATOM 1539 N N . LYS A 1 198 ? 33.555 -23.774 -26.218 1.00 88.25 198 LYS A N 1
ATOM 1540 C CA . LYS A 1 198 ? 34.674 -23.015 -25.646 1.00 88.25 198 LYS A CA 1
ATOM 1541 C C . LYS A 1 198 ? 34.161 -21.854 -24.780 1.00 88.25 198 LYS A C 1
ATOM 1543 O O . LYS A 1 198 ? 33.356 -21.066 -25.281 1.00 88.25 198 LYS A O 1
ATOM 1548 N N . PRO A 1 199 ? 34.653 -21.696 -23.536 1.00 87.06 199 PRO A N 1
ATOM 1549 C CA . PRO A 1 199 ? 34.254 -20.588 -22.681 1.00 87.06 199 PRO A CA 1
ATOM 1550 C C . PRO A 1 199 ? 34.589 -19.212 -23.259 1.00 87.06 199 PRO A C 1
ATOM 1552 O O . PRO A 1 199 ? 35.658 -19.001 -23.836 1.00 87.06 199 PRO A O 1
ATOM 1555 N N . VAL A 1 200 ? 33.663 -18.269 -23.082 1.00 86.69 200 VAL A N 1
ATOM 1556 C CA . VAL A 1 200 ? 33.801 -16.877 -23.521 1.00 86.69 200 VAL A CA 1
ATOM 1557 C C . VAL A 1 200 ? 34.020 -15.979 -22.305 1.00 86.69 200 VAL A C 1
ATOM 1559 O O . VAL A 1 200 ? 33.206 -15.935 -21.380 1.00 86.69 200 VAL A O 1
ATOM 1562 N N . ASN A 1 201 ? 35.116 -15.224 -22.339 1.00 85.62 201 ASN A N 1
ATOM 1563 C CA . ASN A 1 201 ? 35.444 -14.194 -21.362 1.00 85.62 201 ASN A CA 1
ATOM 1564 C C . ASN A 1 201 ? 35.372 -12.824 -22.050 1.00 85.62 201 ASN A C 1
ATOM 1566 O O . ASN A 1 201 ? 36.111 -12.571 -23.003 1.00 85.62 201 ASN A O 1
ATOM 1570 N N . VAL A 1 202 ? 34.470 -11.957 -21.584 1.00 84.75 202 VAL A N 1
ATOM 1571 C CA . VAL A 1 202 ? 34.316 -10.589 -22.095 1.00 84.75 202 VAL A CA 1
ATOM 1572 C C . VAL A 1 202 ? 34.687 -9.588 -20.993 1.00 84.75 202 VAL A C 1
ATOM 1574 O O . VAL A 1 202 ? 34.138 -9.680 -19.892 1.00 84.75 202 VAL A O 1
ATOM 1577 N N . PRO A 1 203 ? 35.577 -8.607 -21.251 1.00 83.06 203 PRO A N 1
ATOM 1578 C CA . PRO A 1 203 ? 35.966 -7.629 -20.239 1.00 83.06 203 PRO A CA 1
ATOM 1579 C C . PRO A 1 203 ? 34.763 -6.791 -19.761 1.00 83.06 203 PRO A C 1
ATOM 1581 O O . PRO A 1 203 ? 33.872 -6.470 -20.556 1.00 83.06 203 PRO A O 1
ATOM 1584 N N . PRO A 1 204 ? 34.715 -6.402 -18.474 1.00 84.44 204 PRO A N 1
ATOM 1585 C CA . PRO A 1 204 ? 33.591 -5.655 -17.921 1.00 84.44 204 PRO A CA 1
ATOM 1586 C C . PRO A 1 204 ? 33.461 -4.271 -18.569 1.00 84.44 204 PRO A C 1
ATOM 1588 O O . PRO A 1 204 ? 34.447 -3.568 -18.797 1.00 84.44 204 PRO A O 1
ATOM 1591 N N . ARG A 1 205 ? 32.220 -3.848 -18.838 1.00 87.31 205 ARG A N 1
ATOM 1592 C CA . ARG A 1 205 ? 31.943 -2.515 -19.393 1.00 87.31 205 ARG A CA 1
ATOM 1593 C C . ARG A 1 205 ? 32.173 -1.429 -18.329 1.00 87.31 205 ARG A C 1
ATOM 1595 O O . ARG A 1 205 ? 31.761 -1.623 -17.184 1.00 87.31 205 ARG A O 1
ATOM 1602 N N . PRO A 1 206 ? 32.759 -0.268 -18.678 1.00 90.31 206 PRO A N 1
ATOM 1603 C CA . PRO A 1 206 ? 32.887 0.849 -17.748 1.00 90.31 206 PRO A CA 1
ATOM 1604 C C . PRO A 1 206 ? 31.526 1.322 -17.222 1.00 90.31 206 PRO A C 1
ATOM 1606 O O . PRO A 1 206 ? 30.621 1.639 -17.993 1.00 90.31 206 PRO A O 1
ATOM 1609 N N . VAL A 1 207 ? 31.396 1.413 -15.898 1.00 90.06 207 VAL A N 1
ATOM 1610 C CA . VAL A 1 207 ? 30.207 1.968 -15.239 1.00 90.06 207 VAL A CA 1
ATOM 1611 C C . VAL A 1 207 ? 30.291 3.494 -15.232 1.00 90.06 207 VAL A C 1
ATOM 1613 O O . VAL A 1 207 ? 31.291 4.059 -14.777 1.00 90.06 207 VAL A O 1
ATOM 1616 N N . ALA A 1 208 ? 29.230 4.160 -15.701 1.00 91.75 208 ALA A N 1
ATOM 1617 C CA . ALA A 1 208 ? 29.103 5.616 -15.651 1.00 91.75 208 ALA A CA 1
ATOM 1618 C C . ALA A 1 208 ? 29.327 6.130 -14.219 1.00 91.75 208 ALA A C 1
ATOM 1620 O O . ALA A 1 208 ? 28.792 5.562 -13.267 1.00 91.75 208 ALA A O 1
ATOM 1621 N N . TYR A 1 209 ? 30.113 7.200 -14.056 1.00 93.75 209 TYR A N 1
ATOM 1622 C CA . TYR A 1 209 ? 30.623 7.631 -12.746 1.00 93.75 209 TYR A CA 1
ATOM 1623 C C . TYR A 1 209 ? 29.517 7.784 -11.685 1.00 93.75 209 TYR A C 1
ATOM 1625 O O . TYR A 1 209 ? 29.613 7.200 -10.609 1.00 93.75 209 TYR A O 1
ATOM 1633 N N . HIS A 1 210 ? 28.417 8.455 -12.040 1.00 91.31 210 HIS A N 1
ATOM 1634 C CA . HIS A 1 210 ? 27.252 8.690 -11.176 1.00 91.31 210 HIS A CA 1
ATOM 1635 C C . HIS A 1 210 ? 26.422 7.432 -10.825 1.00 91.31 210 HIS A C 1
ATOM 1637 O O . HIS A 1 210 ? 25.460 7.523 -10.063 1.00 91.31 210 HIS A O 1
ATOM 1643 N N . LEU A 1 211 ? 26.740 6.267 -11.402 1.00 91.44 211 LEU A N 1
ATOM 1644 C CA . LEU A 1 211 ? 26.120 4.978 -11.071 1.00 91.44 211 LEU A CA 1
ATOM 1645 C C . LEU A 1 211 ? 27.035 4.065 -10.251 1.00 91.44 211 LEU A C 1
ATOM 1647 O O . LEU A 1 211 ? 26.527 3.091 -9.704 1.00 91.44 211 LEU A O 1
ATOM 1651 N N . LYS A 1 212 ? 28.342 4.351 -10.140 1.00 92.56 212 LYS A N 1
ATOM 1652 C CA . LYS A 1 212 ? 29.307 3.450 -9.482 1.00 92.56 212 LYS A CA 1
ATOM 1653 C C . LYS A 1 212 ? 28.880 3.077 -8.065 1.00 92.56 212 LYS A C 1
ATOM 1655 O O . LYS A 1 212 ? 28.741 1.897 -7.773 1.00 92.56 212 LYS A O 1
ATOM 1660 N N . GLU A 1 213 ? 28.606 4.071 -7.223 1.00 94.50 213 GLU A N 1
ATOM 1661 C CA . GLU A 1 213 ? 28.156 3.869 -5.840 1.00 94.50 213 GLU A CA 1
ATOM 1662 C C . GLU A 1 213 ? 26.876 3.023 -5.773 1.00 94.50 213 GLU A C 1
ATOM 1664 O O . GLU A 1 213 ? 26.848 1.996 -5.104 1.00 94.50 213 GLU A O 1
ATOM 1669 N N . ARG A 1 214 ? 25.853 3.371 -6.569 1.00 91.94 214 ARG A N 1
ATOM 1670 C CA . ARG A 1 214 ? 24.590 2.613 -6.645 1.00 91.94 214 ARG A CA 1
ATOM 1671 C C . ARG A 1 214 ? 24.792 1.151 -7.052 1.00 91.94 214 ARG A C 1
ATOM 1673 O O . ARG A 1 214 ? 24.070 0.287 -6.568 1.00 91.94 214 ARG A O 1
ATOM 1680 N N . VAL A 1 215 ? 25.734 0.883 -7.955 1.00 92.75 215 VAL A N 1
ATOM 1681 C CA . VAL A 1 215 ? 26.062 -0.471 -8.422 1.00 92.75 215 VAL A CA 1
ATOM 1682 C C . VAL A 1 215 ? 26.820 -1.249 -7.352 1.00 92.75 215 VAL A C 1
ATOM 1684 O O . VAL A 1 215 ? 26.491 -2.409 -7.128 1.00 92.75 215 VAL A O 1
ATOM 1687 N N . HIS A 1 216 ? 27.767 -0.620 -6.649 1.00 94.12 216 HIS A N 1
ATOM 1688 C CA . HIS A 1 216 ? 28.439 -1.240 -5.506 1.00 94.12 216 HIS A CA 1
ATOM 1689 C C . HIS A 1 216 ? 27.439 -1.599 -4.401 1.00 94.12 216 HIS A C 1
ATOM 1691 O O . HIS A 1 216 ? 27.369 -2.765 -4.028 1.00 94.12 216 HIS A O 1
ATOM 1697 N N . CYS A 1 217 ? 26.577 -0.664 -3.982 1.00 95.12 217 CYS A N 1
ATOM 1698 C CA . CYS A 1 217 ? 25.541 -0.942 -2.984 1.00 95.12 217 CYS A CA 1
ATOM 1699 C C . CYS A 1 217 ? 24.597 -2.080 -3.403 1.00 95.12 217 CYS A C 1
ATOM 1701 O O . CYS A 1 217 ? 24.261 -2.915 -2.572 1.00 95.12 217 CYS A O 1
ATOM 1703 N N . ALA A 1 218 ? 24.194 -2.145 -4.679 1.00 92.75 218 ALA A N 1
ATOM 1704 C CA . ALA A 1 218 ? 23.343 -3.226 -5.178 1.00 92.75 218 ALA A CA 1
ATOM 1705 C C . ALA A 1 218 ? 24.057 -4.591 -5.171 1.00 92.75 218 ALA A C 1
ATOM 1707 O O . ALA A 1 218 ? 23.449 -5.595 -4.811 1.00 92.75 218 ALA A O 1
ATOM 1708 N N . ILE A 1 219 ? 25.345 -4.640 -5.529 1.00 94.31 219 ILE A N 1
ATOM 1709 C CA . ILE A 1 219 ? 26.155 -5.867 -5.459 1.00 94.31 219 ILE A CA 1
ATOM 1710 C C . ILE A 1 219 ? 26.330 -6.308 -4.000 1.00 94.31 219 ILE A C 1
ATOM 1712 O O . ILE A 1 219 ? 26.108 -7.476 -3.692 1.00 94.31 219 ILE A O 1
ATOM 1716 N N . ASP A 1 220 ? 26.671 -5.387 -3.097 1.00 96.56 220 ASP A N 1
ATOM 1717 C CA . ASP A 1 220 ? 26.836 -5.679 -1.670 1.00 96.56 220 ASP A CA 1
ATOM 1718 C C . ASP A 1 220 ? 25.514 -6.130 -1.021 1.00 96.56 220 ASP A C 1
ATOM 1720 O O . ASP A 1 220 ? 25.510 -7.035 -0.186 1.00 96.56 220 ASP A O 1
ATOM 1724 N N . GLU A 1 221 ? 24.376 -5.565 -1.440 1.00 94.50 221 GLU A N 1
ATOM 1725 C CA . GLU A 1 221 ? 23.044 -6.017 -1.032 1.00 94.50 221 GLU A CA 1
ATOM 1726 C C . GLU A 1 221 ? 22.738 -7.433 -1.542 1.00 94.50 221 GLU A C 1
ATOM 1728 O O . GLU A 1 221 ? 22.304 -8.271 -0.754 1.00 94.50 221 GLU A O 1
ATOM 1733 N N . MET A 1 222 ? 23.015 -7.741 -2.814 1.00 94.69 222 MET A N 1
ATOM 1734 C CA . MET A 1 222 ? 22.813 -9.088 -3.369 1.00 94.69 222 MET A CA 1
ATOM 1735 C C . MET A 1 222 ? 23.719 -10.141 -2.709 1.00 94.69 222 MET A C 1
ATOM 1737 O O . MET A 1 222 ? 23.279 -11.271 -2.503 1.00 94.69 222 MET A O 1
ATOM 1741 N N . ILE A 1 223 ? 24.949 -9.775 -2.328 1.00 95.00 223 ILE A N 1
ATOM 1742 C CA . ILE A 1 223 ? 25.848 -10.635 -1.538 1.00 95.00 223 ILE A CA 1
ATOM 1743 C C . ILE A 1 223 ? 25.284 -10.842 -0.128 1.00 95.00 223 ILE A C 1
ATOM 1745 O O . ILE A 1 223 ? 25.200 -11.970 0.351 1.00 95.00 223 ILE A O 1
ATOM 1749 N N . LYS A 1 224 ? 24.839 -9.770 0.539 1.00 93.12 224 LYS A N 1
ATOM 1750 C CA . LYS A 1 224 ? 24.222 -9.839 1.875 1.00 93.12 224 LYS A CA 1
ATOM 1751 C C . LYS A 1 224 ? 22.929 -10.665 1.889 1.00 93.12 224 LYS A C 1
ATOM 1753 O O . LYS A 1 224 ? 22.616 -11.279 2.905 1.00 93.12 224 LYS A O 1
ATOM 1758 N N . GLN A 1 225 ? 22.179 -10.660 0.788 1.00 90.94 225 GLN A N 1
ATOM 1759 C CA . GLN A 1 225 ? 20.963 -11.452 0.596 1.00 90.94 225 GLN A CA 1
ATOM 1760 C C . GLN A 1 225 ? 21.234 -12.884 0.096 1.00 90.94 225 GLN A C 1
ATOM 1762 O O . GLN A 1 225 ? 20.270 -13.610 -0.134 1.00 90.94 225 GLN A O 1
ATOM 1767 N N . ASP A 1 226 ? 22.500 -13.303 -0.054 1.00 91.06 226 ASP A N 1
ATOM 1768 C CA . ASP A 1 226 ? 22.880 -14.664 -0.481 1.00 91.06 226 ASP A CA 1
ATOM 1769 C C . ASP A 1 226 ? 22.300 -15.037 -1.873 1.00 91.06 226 ASP A C 1
ATOM 1771 O O . ASP A 1 226 ? 21.922 -16.179 -2.147 1.00 91.06 226 ASP A O 1
ATOM 1775 N N . VAL A 1 227 ? 22.210 -14.025 -2.754 1.00 94.19 227 VAL A N 1
ATOM 1776 C CA . VAL A 1 227 ? 21.749 -14.122 -4.156 1.00 94.19 227 VAL A CA 1
ATOM 1777 C C . VAL A 1 227 ? 22.924 -14.340 -5.115 1.00 94.19 227 VAL A C 1
ATOM 1779 O O . VAL A 1 227 ? 22.779 -15.023 -6.127 1.00 94.19 227 VAL A O 1
ATOM 1782 N N . ILE A 1 228 ? 24.082 -13.748 -4.810 1.00 93.88 228 ILE A N 1
ATOM 1783 C CA . ILE A 1 228 ? 25.354 -13.947 -5.519 1.00 93.88 228 ILE A CA 1
ATOM 1784 C C . ILE A 1 228 ? 26.493 -14.039 -4.508 1.00 93.88 228 ILE A C 1
ATOM 1786 O O . ILE A 1 228 ? 26.425 -13.463 -3.425 1.00 93.88 228 ILE A O 1
ATOM 1790 N N . GLU A 1 229 ? 27.580 -14.688 -4.901 1.00 92.94 229 GLU A N 1
ATOM 1791 C CA . GLU A 1 229 ? 28.803 -14.790 -4.109 1.00 92.94 229 GLU A CA 1
ATOM 1792 C C . GLU A 1 229 ? 30.024 -14.290 -4.891 1.00 92.94 229 GLU A C 1
ATOM 1794 O O . GLU A 1 229 ? 29.970 -14.042 -6.099 1.00 92.94 229 GLU A O 1
ATOM 1799 N N . LYS A 1 230 ? 31.145 -14.094 -4.191 1.00 92.38 230 LYS A N 1
ATOM 1800 C CA . LYS A 1 230 ? 32.405 -13.695 -4.824 1.00 92.38 230 LYS A CA 1
ATOM 1801 C C . LYS A 1 230 ? 33.101 -14.937 -5.374 1.00 92.38 230 LYS A C 1
ATOM 1803 O O . LYS A 1 230 ? 33.448 -15.824 -4.601 1.00 92.38 230 LYS A O 1
ATOM 1808 N N . HIS A 1 231 ? 33.361 -14.953 -6.682 1.00 89.25 231 HIS A N 1
ATOM 1809 C CA . HIS A 1 231 ? 34.163 -15.999 -7.320 1.00 89.25 231 HIS A CA 1
ATOM 1810 C C . HIS A 1 231 ? 35.510 -16.186 -6.589 1.00 89.25 231 HIS A C 1
ATOM 1812 O O . HIS A 1 231 ? 36.147 -15.177 -6.256 1.00 89.25 231 HIS A O 1
ATOM 1818 N N . PRO A 1 232 ? 35.984 -17.429 -6.367 1.00 92.69 232 PRO A N 1
ATOM 1819 C CA . PRO A 1 232 ? 37.272 -17.685 -5.730 1.00 92.69 232 PRO A CA 1
ATOM 1820 C C . PRO A 1 232 ? 38.424 -16.955 -6.435 1.00 92.69 232 PRO A C 1
ATOM 1822 O O . PRO A 1 232 ? 38.573 -17.032 -7.655 1.00 92.69 232 PRO A O 1
ATOM 1825 N N . SER A 1 233 ? 39.261 -16.247 -5.673 1.00 87.88 233 SER A N 1
ATOM 1826 C CA . SER A 1 233 ? 40.374 -15.446 -6.212 1.00 87.88 233 SER A CA 1
ATOM 1827 C C . SER A 1 233 ? 41.556 -16.282 -6.714 1.00 87.88 233 SER A C 1
ATOM 1829 O O . SER A 1 233 ? 42.409 -15.777 -7.438 1.00 87.88 233 SER A O 1
ATOM 1831 N N . ASN A 1 234 ? 41.612 -17.557 -6.328 1.00 93.06 234 ASN A N 1
ATOM 1832 C CA . ASN A 1 234 ? 42.637 -18.528 -6.705 1.00 93.06 234 ASN A CA 1
ATOM 1833 C C . ASN A 1 234 ? 42.276 -19.352 -7.955 1.00 93.06 234 ASN A C 1
ATOM 1835 O O . ASN A 1 234 ? 43.041 -20.239 -8.327 1.00 93.06 234 ASN A O 1
ATOM 1839 N N . GLN A 1 235 ? 41.127 -19.094 -8.587 1.00 87.62 235 GLN A N 1
ATOM 1840 C CA . GLN A 1 235 ? 40.650 -19.834 -9.757 1.00 87.62 235 GLN A CA 1
ATOM 1841 C C . GLN A 1 235 ? 40.297 -18.874 -10.904 1.00 87.62 235 GLN A C 1
ATOM 1843 O O . GLN A 1 235 ? 39.732 -17.807 -10.654 1.00 87.62 235 GLN A O 1
ATOM 1848 N N . PRO A 1 236 ? 40.591 -19.223 -12.169 1.00 84.12 236 PRO A N 1
ATOM 1849 C CA . PRO A 1 236 ? 40.115 -18.454 -13.310 1.00 84.12 236 PRO A CA 1
ATOM 1850 C C . PRO A 1 236 ? 38.613 -18.690 -13.505 1.00 84.12 236 PRO A C 1
ATOM 1852 O O . PRO A 1 236 ? 38.176 -19.835 -13.604 1.00 84.12 236 PRO A O 1
ATOM 1855 N N . ALA A 1 237 ? 37.827 -17.618 -13.618 1.00 84.31 237 ALA A N 1
ATOM 1856 C CA . ALA A 1 237 ? 36.429 -17.733 -14.024 1.00 84.31 237 ALA A CA 1
ATOM 1857 C C . ALA A 1 237 ? 36.365 -18.189 -15.496 1.00 84.31 237 ALA A C 1
ATOM 1859 O O . ALA A 1 237 ? 36.872 -17.465 -16.361 1.00 84.31 237 ALA A O 1
ATOM 1860 N N . PRO A 1 238 ? 35.774 -19.360 -15.816 1.00 83.62 238 PRO A N 1
ATOM 1861 C CA . PRO A 1 238 ? 35.753 -19.863 -17.188 1.00 83.62 238 PRO A CA 1
ATOM 1862 C C . PRO A 1 238 ? 34.895 -18.978 -18.101 1.00 83.62 238 PRO A C 1
ATOM 1864 O O . PRO A 1 238 ? 35.282 -18.692 -19.231 1.00 83.62 238 PRO A O 1
ATOM 1867 N N . TRP A 1 239 ? 33.760 -18.496 -17.592 1.00 86.31 239 TRP A N 1
ATOM 1868 C CA . TRP A 1 239 ? 32.797 -17.676 -18.321 1.00 86.31 239 TRP A CA 1
ATOM 1869 C C . TRP A 1 239 ? 32.650 -16.308 -17.656 1.00 86.31 239 TRP A C 1
ATOM 1871 O O . TRP A 1 239 ? 32.415 -16.234 -16.450 1.00 86.31 239 TRP A O 1
ATOM 1881 N N . ILE A 1 240 ? 32.734 -15.224 -18.436 1.00 87.06 240 ILE A N 1
ATOM 1882 C CA . ILE A 1 240 ? 32.473 -13.860 -17.947 1.00 87.06 240 ILE A CA 1
ATOM 1883 C C . ILE A 1 240 ? 31.491 -13.156 -18.881 1.00 87.06 240 ILE A C 1
ATOM 1885 O O . ILE A 1 240 ? 31.792 -12.905 -20.048 1.00 87.06 240 ILE A O 1
ATOM 1889 N N . SER A 1 241 ? 30.324 -12.809 -18.335 1.00 85.75 241 SER A N 1
ATOM 1890 C CA . SER A 1 241 ? 29.278 -12.036 -19.007 1.00 85.75 241 SER A CA 1
ATOM 1891 C C . SER A 1 241 ? 29.329 -10.564 -18.588 1.00 85.75 241 SER A C 1
ATOM 1893 O O . SER A 1 241 ? 29.507 -10.245 -17.410 1.00 85.75 241 SER A O 1
ATOM 1895 N N . CYS A 1 242 ? 29.147 -9.641 -19.537 1.00 86.44 242 CYS A N 1
ATOM 1896 C CA . CYS A 1 242 ? 29.067 -8.214 -19.230 1.00 86.44 242 CYS A CA 1
ATOM 1897 C C . CYS A 1 242 ? 27.701 -7.850 -18.635 1.00 86.44 242 CYS A C 1
ATOM 1899 O O . CYS A 1 242 ? 26.698 -7.836 -19.350 1.00 86.44 242 CYS A O 1
ATOM 1901 N N . ALA A 1 243 ? 27.673 -7.420 -17.374 1.00 84.50 243 ALA A N 1
ATOM 1902 C CA . ALA A 1 243 ? 26.490 -6.778 -16.808 1.00 84.50 243 ALA A CA 1
ATOM 1903 C C . ALA A 1 243 ? 26.151 -5.464 -17.546 1.00 84.50 243 ALA A C 1
ATOM 1905 O O . ALA A 1 243 ? 27.031 -4.645 -17.831 1.00 84.50 243 ALA A O 1
ATOM 1906 N N . VAL A 1 244 ? 24.862 -5.243 -17.820 1.00 85.31 244 VAL A N 1
ATOM 1907 C CA . VAL A 1 244 ? 24.321 -3.981 -18.350 1.00 85.31 244 VAL A CA 1
ATOM 1908 C C . VAL A 1 244 ? 23.471 -3.335 -17.262 1.00 85.31 244 VAL A C 1
ATOM 1910 O O . VAL A 1 244 ? 22.486 -3.909 -16.805 1.00 85.31 244 VAL A O 1
ATOM 1913 N N . ILE A 1 245 ? 23.867 -2.143 -16.820 1.00 87.69 245 ILE A N 1
ATOM 1914 C CA . ILE A 1 245 ? 23.217 -1.445 -15.707 1.00 87.69 245 ILE A CA 1
ATOM 1915 C C . ILE A 1 245 ? 22.126 -0.530 -16.256 1.00 87.69 245 ILE A C 1
ATOM 1917 O O . ILE A 1 245 ? 22.412 0.530 -16.812 1.00 87.69 245 ILE A O 1
ATOM 1921 N N . THR A 1 246 ? 20.870 -0.921 -16.056 1.00 84.94 246 THR A N 1
ATOM 1922 C CA . THR A 1 246 ? 19.701 -0.109 -16.412 1.00 84.94 246 THR A CA 1
ATOM 1923 C C . THR A 1 246 ? 19.119 0.535 -15.149 1.00 84.94 246 THR A C 1
ATOM 1925 O O . THR A 1 246 ? 18.475 -0.155 -14.355 1.00 84.94 246 THR A O 1
ATOM 1928 N N . PRO A 1 247 ? 19.325 1.845 -14.911 1.00 83.12 247 PRO A N 1
ATOM 1929 C CA . PRO A 1 247 ? 18.751 2.509 -13.749 1.00 83.12 247 PRO A CA 1
ATOM 1930 C C . PRO A 1 247 ? 17.227 2.588 -13.891 1.00 83.12 247 PRO A C 1
ATOM 1932 O O . PRO A 1 247 ? 16.714 3.300 -14.752 1.00 83.12 247 PRO A O 1
ATOM 1935 N N . LYS A 1 248 ? 16.490 1.894 -13.016 1.00 81.62 248 LYS A N 1
ATOM 1936 C CA . LYS A 1 248 ? 15.033 2.056 -12.936 1.00 81.62 248 LYS A CA 1
ATOM 1937 C C . LYS A 1 248 ? 14.705 3.485 -12.457 1.00 81.62 248 LYS A C 1
ATOM 1939 O O . LYS A 1 248 ? 15.243 3.899 -11.423 1.00 81.62 248 LYS A O 1
ATOM 1944 N N . PRO A 1 249 ? 13.878 4.257 -13.188 1.00 79.00 249 PRO A N 1
ATOM 1945 C CA . PRO A 1 249 ? 13.396 5.557 -12.728 1.00 79.00 249 PRO A CA 1
ATOM 1946 C C . PRO A 1 249 ? 12.440 5.389 -11.538 1.00 79.00 249 PRO A C 1
ATOM 1948 O O . PRO A 1 249 ? 11.805 4.346 -11.391 1.00 79.00 249 PRO A O 1
ATOM 1951 N N . SER A 1 250 ? 12.297 6.428 -10.707 1.00 84.44 250 SER A N 1
ATOM 1952 C CA . SER A 1 250 ? 11.217 6.458 -9.707 1.00 84.44 250 SER A CA 1
ATOM 1953 C C . SER A 1 250 ? 9.849 6.450 -10.399 1.00 84.44 250 SER A C 1
ATOM 1955 O O . SER A 1 250 ? 9.747 6.926 -11.530 1.00 84.44 250 SER A O 1
ATOM 1957 N N . GLU A 1 251 ? 8.789 5.991 -9.728 1.00 81.56 251 GLU A N 1
ATOM 1958 C CA . GLU A 1 251 ? 7.420 6.019 -10.276 1.00 81.56 251 GLU A CA 1
ATOM 1959 C C . GLU A 1 251 ? 7.041 7.422 -10.783 1.00 81.56 251 GLU A C 1
ATOM 1961 O O . GLU A 1 251 ? 6.582 7.586 -11.912 1.00 81.56 251 GLU A O 1
ATOM 1966 N N . ARG A 1 252 ? 7.350 8.464 -9.998 1.00 87.06 252 ARG A N 1
ATOM 1967 C CA . ARG A 1 252 ? 7.134 9.869 -10.373 1.00 87.06 252 ARG A CA 1
ATOM 1968 C C . ARG A 1 252 ? 7.907 10.261 -11.633 1.00 87.06 252 ARG A C 1
ATOM 1970 O O . ARG A 1 252 ? 7.370 10.971 -12.482 1.00 87.06 252 ARG A O 1
ATOM 1977 N N . THR A 1 253 ? 9.155 9.818 -11.767 1.00 86.81 253 THR A N 1
ATOM 1978 C CA . THR A 1 253 ? 9.984 10.061 -12.958 1.00 86.81 253 THR A CA 1
ATOM 1979 C C . THR A 1 253 ? 9.432 9.314 -14.175 1.00 86.81 253 THR A C 1
ATOM 1981 O O . THR A 1 253 ? 9.294 9.916 -15.235 1.00 86.81 253 THR A O 1
ATOM 1984 N N . ALA A 1 254 ? 9.051 8.044 -14.017 1.00 84.62 254 ALA A N 1
ATOM 1985 C CA . ALA A 1 254 ? 8.462 7.217 -15.068 1.00 84.62 254 ALA A CA 1
ATOM 1986 C C . ALA A 1 254 ? 7.137 7.803 -15.578 1.00 84.62 254 ALA A C 1
ATOM 1988 O O . ALA A 1 254 ? 6.958 7.967 -16.782 1.00 84.62 254 ALA A O 1
ATOM 1989 N N . LEU A 1 255 ? 6.248 8.209 -14.665 1.00 88.75 255 LEU A N 1
ATOM 1990 C CA . LEU A 1 255 ? 4.992 8.883 -14.986 1.00 88.75 255 LEU A CA 1
ATOM 1991 C C . LEU A 1 255 ? 5.236 10.226 -15.687 1.00 88.75 255 LEU A C 1
ATOM 1993 O O . LEU A 1 255 ? 4.563 10.543 -16.664 1.00 88.75 255 LEU A O 1
ATOM 1997 N N . SER A 1 256 ? 6.221 11.006 -15.229 1.00 88.44 256 SER A N 1
ATOM 1998 C CA . SER A 1 256 ? 6.570 12.289 -15.856 1.00 88.44 256 SER A CA 1
ATOM 1999 C C . SER A 1 256 ? 7.088 12.095 -17.286 1.00 88.44 256 SER A C 1
ATOM 2001 O O . SER A 1 256 ? 6.669 12.820 -18.188 1.00 88.44 256 SER A O 1
ATOM 2003 N N . GLN A 1 257 ? 7.931 11.082 -17.515 1.00 87.00 257 GLN A N 1
ATOM 2004 C CA . GLN A 1 257 ? 8.419 10.723 -18.847 1.00 87.00 257 GLN A CA 1
ATOM 2005 C C . GLN A 1 257 ? 7.284 10.220 -19.749 1.00 87.00 257 GLN A C 1
ATOM 2007 O O . GLN A 1 257 ? 7.161 10.679 -20.881 1.00 87.00 257 GLN A O 1
ATOM 2012 N N . LEU A 1 258 ? 6.419 9.333 -19.244 1.00 90.75 258 LEU A N 1
ATOM 2013 C CA . LEU A 1 258 ? 5.254 8.823 -19.972 1.00 90.75 258 LEU A CA 1
ATOM 2014 C C . LEU A 1 258 ? 4.331 9.965 -20.413 1.00 90.75 258 LEU A C 1
ATOM 2016 O O . LEU A 1 258 ? 3.936 10.027 -21.576 1.00 90.75 258 LEU A O 1
ATOM 2020 N N . LEU A 1 259 ? 4.021 10.893 -19.504 1.00 91.12 259 LEU A N 1
ATOM 2021 C CA . LEU A 1 259 ? 3.190 12.059 -19.800 1.00 91.12 259 LEU A CA 1
ATOM 2022 C C . LEU A 1 259 ? 3.865 13.008 -20.796 1.00 91.12 259 LEU A C 1
ATOM 2024 O O . LEU A 1 259 ? 3.176 13.539 -21.663 1.00 91.12 259 LEU A O 1
ATOM 2028 N N . SER A 1 260 ? 5.184 13.206 -20.707 1.00 87.94 260 SER A N 1
ATOM 2029 C CA . SER A 1 260 ? 5.944 13.984 -21.694 1.00 87.94 260 SER A CA 1
ATOM 2030 C C . SER A 1 260 ? 5.855 13.345 -23.082 1.00 87.94 260 SER A C 1
ATOM 2032 O O . SER A 1 260 ? 5.469 14.010 -24.038 1.00 87.94 260 SER A O 1
ATOM 2034 N N . ASN A 1 261 ? 6.118 12.040 -23.183 1.00 89.19 261 ASN A N 1
ATOM 2035 C CA . ASN A 1 261 ? 6.071 11.301 -24.444 1.00 89.19 261 ASN A CA 1
ATOM 2036 C C . ASN A 1 261 ? 4.654 11.308 -25.043 1.00 89.19 261 ASN A C 1
ATOM 2038 O O . ASN A 1 261 ? 4.486 11.590 -26.226 1.00 89.19 261 ASN A O 1
ATOM 2042 N N . TYR A 1 262 ? 3.619 11.066 -24.231 1.00 91.50 262 TYR A N 1
ATOM 2043 C CA . TYR A 1 262 ? 2.220 11.100 -24.674 1.00 91.50 262 TYR A CA 1
ATOM 2044 C C . TYR A 1 262 ? 1.797 12.484 -25.190 1.00 91.50 262 TYR A C 1
ATOM 2046 O O . TYR A 1 262 ? 1.057 12.586 -26.166 1.00 91.50 262 TYR A O 1
ATOM 2054 N N . ARG A 1 263 ? 2.280 13.563 -24.560 1.00 90.19 263 ARG A N 1
ATOM 2055 C CA . ARG A 1 263 ? 2.014 14.946 -24.991 1.00 90.19 263 ARG A CA 1
ATOM 2056 C C . ARG A 1 263 ? 2.665 15.292 -26.329 1.00 90.19 263 ARG A C 1
ATOM 2058 O O . ARG A 1 263 ? 2.125 16.155 -27.020 1.00 90.19 263 ARG A O 1
ATOM 2065 N N . ASP A 1 264 ? 3.786 14.659 -26.662 1.00 87.94 264 ASP A N 1
ATOM 2066 C CA . ASP A 1 264 ? 4.610 14.939 -27.848 1.00 87.94 264 ASP A CA 1
ATOM 2067 C C . ASP A 1 264 ? 4.338 13.966 -29.018 1.00 87.94 264 ASP A C 1
ATOM 2069 O O . ASP A 1 264 ? 4.613 14.268 -30.175 1.00 87.94 264 ASP A O 1
ATOM 2073 N N . THR A 1 265 ? 3.729 12.805 -28.749 1.00 89.00 265 THR A N 1
ATOM 2074 C CA . THR A 1 265 ? 3.415 11.793 -29.773 1.00 89.00 265 THR A CA 1
ATOM 2075 C C . THR A 1 265 ? 2.204 12.208 -30.626 1.00 89.00 265 THR A C 1
ATOM 2077 O O . THR A 1 265 ? 1.117 12.407 -30.073 1.00 89.00 265 THR A O 1
ATOM 2080 N N . PRO A 1 266 ? 2.315 12.287 -31.968 1.00 90.50 266 PRO A N 1
ATOM 2081 C CA . PRO A 1 266 ? 1.175 12.543 -32.849 1.00 90.50 266 PRO A CA 1
ATOM 2082 C C . PRO A 1 266 ? 0.091 11.464 -32.733 1.00 90.50 266 PRO A C 1
ATOM 2084 O O . PRO A 1 266 ? 0.355 10.276 -32.913 1.00 90.50 266 PRO A O 1
ATOM 2087 N N . HIS A 1 267 ? -1.154 11.861 -32.454 1.00 89.12 267 HIS A N 1
ATOM 2088 C CA . HIS A 1 267 ? -2.247 10.897 -32.301 1.00 89.12 267 HIS A CA 1
ATOM 2089 C C . HIS A 1 267 ? -2.787 10.435 -33.677 1.00 89.12 267 HIS A C 1
ATOM 2091 O O . HIS A 1 267 ? -3.092 11.290 -34.514 1.00 89.12 267 HIS A O 1
ATOM 2097 N N . PRO A 1 268 ? -2.992 9.121 -33.930 1.00 90.06 268 PRO A N 1
ATOM 2098 C CA . PRO A 1 268 ? -3.300 8.598 -35.271 1.00 90.06 268 PRO A CA 1
ATOM 2099 C C . PRO A 1 268 ? -4.536 9.176 -35.980 1.00 90.06 268 PRO A C 1
ATOM 2101 O O . PRO A 1 268 ? -4.593 9.151 -37.205 1.00 90.06 268 PRO A O 1
ATOM 2104 N N . ALA A 1 269 ? -5.534 9.694 -35.252 1.00 88.81 269 ALA A N 1
ATOM 2105 C CA . ALA A 1 269 ? -6.708 10.321 -35.877 1.00 88.81 269 ALA A CA 1
ATOM 2106 C C . ALA A 1 269 ? -6.477 11.794 -36.274 1.00 88.81 269 ALA A C 1
ATOM 2108 O O . ALA A 1 269 ? -7.007 12.266 -37.280 1.00 88.81 269 ALA A O 1
ATOM 2109 N N . THR A 1 270 ? -5.683 12.530 -35.491 1.00 91.56 270 THR A N 1
ATOM 2110 C CA . THR A 1 270 ? -5.453 13.974 -35.671 1.00 91.56 270 THR A CA 1
ATOM 2111 C C . THR A 1 270 ? -4.180 14.273 -36.455 1.00 91.56 270 THR A C 1
ATOM 2113 O O . THR A 1 270 ? -4.077 15.356 -37.024 1.00 91.56 270 THR A O 1
ATOM 2116 N N . GLY A 1 271 ? -3.211 13.350 -36.487 1.00 90.31 271 GLY A N 1
ATOM 2117 C CA . GLY A 1 271 ? -1.879 13.558 -37.070 1.00 90.31 271 GLY A CA 1
ATOM 2118 C C . GLY A 1 271 ? -1.021 14.587 -36.320 1.00 90.31 271 GLY A C 1
ATOM 2119 O O . GLY A 1 271 ? 0.058 14.936 -36.780 1.00 90.31 271 GLY A O 1
ATOM 2120 N N . ILE A 1 272 ? -1.502 15.089 -35.179 1.00 91.25 272 ILE A N 1
ATOM 2121 C CA . ILE A 1 272 ? -0.899 16.176 -34.400 1.00 91.25 272 ILE A CA 1
ATOM 2122 C C . ILE A 1 272 ? -0.871 15.752 -32.931 1.00 91.25 272 ILE A C 1
ATOM 2124 O O . ILE A 1 272 ? -1.822 15.129 -32.442 1.00 91.25 272 ILE A O 1
ATOM 2128 N N . ALA A 1 273 ? 0.222 16.077 -32.242 1.00 91.00 273 ALA A N 1
ATOM 2129 C CA . ALA A 1 273 ? 0.429 15.750 -30.838 1.00 91.00 273 ALA A CA 1
ATOM 2130 C C . ALA A 1 273 ? -0.568 16.484 -29.912 1.00 91.00 273 ALA A C 1
ATOM 2132 O O . ALA A 1 273 ? -0.944 17.628 -30.202 1.00 91.00 273 ALA A O 1
ATOM 2133 N N . PRO A 1 274 ? -0.992 15.880 -28.782 1.00 92.25 274 PRO A N 1
ATOM 2134 C CA . PRO A 1 274 ? -1.922 16.510 -27.844 1.00 92.25 274 PRO A CA 1
ATOM 2135 C C . PRO A 1 274 ? -1.460 17.879 -27.326 1.00 92.25 274 PRO A C 1
ATOM 2137 O O . PRO A 1 274 ? -2.291 18.769 -27.157 1.00 92.25 274 PRO A O 1
ATOM 2140 N N . SER A 1 275 ? -0.153 18.076 -27.109 1.00 90.00 275 SER A N 1
ATOM 2141 C CA . SER A 1 275 ? 0.390 19.379 -26.698 1.00 90.00 275 SER A CA 1
ATOM 2142 C C . SER A 1 275 ? 0.219 20.441 -27.785 1.00 90.00 275 SER A C 1
ATOM 2144 O O . SER A 1 275 ? -0.352 21.492 -27.509 1.00 90.00 275 SER A O 1
ATOM 2146 N N . SER A 1 276 ? 0.609 20.168 -29.031 1.00 90.62 276 SER A N 1
ATOM 2147 C CA . SER A 1 276 ? 0.483 21.121 -30.144 1.00 90.62 276 SER A CA 1
ATOM 2148 C C . SER A 1 276 ? -0.980 21.452 -30.486 1.00 90.62 276 SER A C 1
ATOM 2150 O O . SER A 1 276 ? -1.300 22.597 -30.812 1.00 90.62 276 SER A O 1
ATOM 2152 N N . MET A 1 277 ? -1.900 20.491 -30.316 1.00 91.25 277 MET A N 1
ATOM 2153 C CA . MET A 1 277 ? -3.355 20.712 -30.432 1.00 91.25 277 MET A CA 1
ATOM 2154 C C . MET A 1 277 ? -3.908 21.723 -29.409 1.00 91.25 277 MET A C 1
ATOM 2156 O O . MET A 1 277 ? -4.942 22.349 -29.675 1.00 91.25 277 MET A O 1
ATOM 2160 N N . LEU A 1 278 ? -3.236 21.898 -28.266 1.00 90.25 278 LEU A N 1
ATOM 2161 C CA . LEU A 1 278 ? -3.600 22.845 -27.207 1.00 90.25 278 LEU A CA 1
ATOM 2162 C C . LEU A 1 278 ? -2.799 24.153 -27.285 1.00 90.25 278 LEU A C 1
ATOM 2164 O O . LEU A 1 278 ? -3.397 25.222 -27.279 1.00 90.25 278 LEU A O 1
ATOM 2168 N N . PHE A 1 279 ? -1.471 24.062 -27.377 1.00 88.75 279 PHE A N 1
ATOM 2169 C CA . PHE A 1 279 ? -0.545 25.177 -27.142 1.00 88.75 279 PHE A CA 1
ATOM 2170 C C . PHE A 1 279 ? 0.068 25.798 -28.403 1.00 88.75 279 PHE A C 1
ATOM 2172 O O . PHE A 1 279 ? 0.702 26.835 -28.280 1.00 88.75 279 PHE A O 1
ATOM 2179 N N . ARG A 1 280 ? -0.106 25.193 -29.591 1.00 87.31 280 ARG A N 1
ATOM 2180 C CA . ARG A 1 280 ? 0.451 25.627 -30.900 1.00 87.31 280 ARG A CA 1
ATOM 2181 C C . ARG A 1 280 ? 1.979 25.611 -31.033 1.00 87.31 280 ARG A C 1
ATOM 2183 O O . ARG A 1 280 ? 2.461 25.195 -32.080 1.00 87.31 280 ARG A O 1
ATOM 2190 N N . ASP A 1 281 ? 2.730 25.961 -29.995 1.00 79.12 281 ASP A N 1
ATOM 2191 C CA . ASP A 1 281 ? 4.182 26.206 -30.059 1.00 79.12 281 ASP A CA 1
ATOM 2192 C C . ASP A 1 281 ? 5.071 24.944 -30.038 1.00 79.12 281 ASP A C 1
ATOM 2194 O O . ASP A 1 281 ? 6.302 25.038 -30.073 1.00 79.12 281 ASP A O 1
ATOM 2198 N N . GLY A 1 282 ? 4.454 23.759 -29.989 1.00 71.50 282 GLY A N 1
ATOM 2199 C CA . GLY A 1 282 ? 5.138 22.474 -29.832 1.00 71.50 282 GLY A CA 1
ATOM 2200 C C . GLY A 1 282 ? 5.663 22.237 -28.410 1.00 71.50 282 GLY A C 1
ATOM 2201 O O . GLY A 1 282 ? 5.718 23.140 -27.573 1.00 71.50 282 GLY A O 1
ATOM 2202 N N . HIS A 1 283 ? 6.038 20.995 -28.102 1.00 73.19 283 HIS A N 1
ATOM 2203 C CA . HIS A 1 283 ? 6.657 20.682 -26.816 1.00 73.19 283 HIS A CA 1
ATOM 2204 C C . HIS A 1 283 ? 8.126 21.151 -26.789 1.00 73.19 283 HIS A C 1
ATOM 2206 O O . HIS A 1 283 ? 8.816 21.163 -27.808 1.00 73.19 283 HIS A O 1
ATOM 2212 N N . GLN A 1 284 ? 8.642 21.538 -25.617 1.00 70.88 284 GLN A N 1
ATOM 2213 C CA . GLN A 1 284 ? 10.016 22.055 -25.468 1.00 70.88 284 GLN A CA 1
ATOM 2214 C C . GLN A 1 284 ? 11.101 20.951 -25.446 1.00 70.88 284 GLN A C 1
ATOM 2216 O O . GLN A 1 284 ? 12.193 21.167 -24.933 1.00 70.88 284 GLN A O 1
ATOM 2221 N N . SER A 1 285 ? 10.803 19.768 -25.989 1.00 66.81 285 SER A N 1
ATOM 2222 C CA . SER A 1 285 ? 11.683 18.588 -26.067 1.00 66.81 285 SER A CA 1
ATOM 2223 C C . SER A 1 285 ? 12.617 18.593 -27.279 1.00 66.81 285 SER A C 1
ATOM 2225 O O . SER A 1 285 ? 13.696 18.010 -27.204 1.00 66.81 285 SER A O 1
ATOM 2227 N N . VAL A 1 286 ? 12.208 19.207 -28.395 1.00 64.69 286 VAL A N 1
ATOM 2228 C CA . VAL A 1 286 ? 12.889 19.079 -29.695 1.00 64.69 286 VAL A CA 1
ATOM 2229 C C . VAL A 1 286 ? 13.222 20.455 -30.274 1.00 64.69 286 VAL A C 1
ATOM 2231 O O . VAL A 1 286 ? 12.423 21.389 -30.193 1.00 64.69 286 VAL A O 1
ATOM 2234 N N . PHE A 1 287 ? 14.408 20.576 -30.875 1.00 71.00 287 PHE A N 1
ATOM 2235 C CA . PHE A 1 287 ? 14.836 21.752 -31.630 1.00 71.00 287 PHE A CA 1
ATOM 2236 C C . PHE A 1 287 ? 15.209 21.354 -33.072 1.00 71.00 287 PHE A C 1
ATOM 2238 O O . PHE A 1 287 ? 15.948 20.381 -33.235 1.00 71.00 287 PHE A O 1
ATOM 2245 N N . PRO A 1 288 ? 14.764 22.093 -34.108 1.00 72.88 288 PRO A N 1
ATOM 2246 C CA . PRO A 1 288 ? 13.833 23.225 -34.049 1.00 72.88 288 PRO A CA 1
ATOM 2247 C C . PRO A 1 288 ? 12.420 22.795 -33.611 1.00 72.88 288 PRO A C 1
ATOM 2249 O O . PRO A 1 288 ? 11.961 21.704 -33.945 1.00 72.88 288 PRO A O 1
ATOM 2252 N N . ARG A 1 289 ? 11.724 23.654 -32.852 1.00 77.62 289 ARG A N 1
ATOM 2253 C CA . ARG A 1 289 ? 10.344 23.378 -32.416 1.00 77.62 289 ARG A CA 1
ATOM 2254 C C . ARG A 1 289 ? 9.395 23.428 -33.611 1.00 77.62 289 ARG A C 1
ATOM 2256 O O . ARG A 1 289 ? 9.370 24.419 -34.337 1.00 77.62 289 ARG A O 1
ATOM 2263 N N . MET A 1 290 ? 8.580 22.389 -33.773 1.00 74.19 290 MET A N 1
ATOM 2264 C CA . MET A 1 290 ? 7.499 22.374 -34.757 1.00 74.19 290 MET A CA 1
ATOM 2265 C C . MET A 1 290 ? 6.269 23.088 -34.194 1.00 74.19 290 MET A C 1
ATOM 2267 O O . MET A 1 290 ? 5.552 22.537 -33.355 1.00 74.19 290 MET A O 1
ATOM 2271 N N . THR A 1 291 ? 6.022 24.307 -34.669 1.00 85.00 291 THR A N 1
ATOM 2272 C CA . THR A 1 291 ? 4.774 25.022 -34.397 1.00 85.00 291 THR A CA 1
ATOM 2273 C C . THR A 1 291 ? 3.661 24.540 -35.329 1.00 85.00 291 THR A C 1
ATOM 2275 O O . THR A 1 291 ? 3.910 24.015 -36.416 1.00 85.00 291 THR A O 1
ATOM 2278 N N . VAL A 1 292 ? 2.413 24.687 -34.889 1.00 88.44 292 VAL A N 1
ATOM 2279 C CA . VAL A 1 292 ? 1.217 24.250 -35.619 1.00 88.44 292 VAL A CA 1
ATOM 2280 C C . VAL A 1 292 ? 0.254 25.424 -35.737 1.00 88.44 292 VAL A C 1
ATOM 2282 O O . VAL A 1 292 ? -0.053 26.067 -34.737 1.00 88.44 292 VAL A O 1
ATOM 2285 N N . SER A 1 293 ? -0.253 25.697 -36.938 1.00 92.69 293 SER A N 1
ATOM 2286 C CA . SER A 1 293 ? -1.204 26.788 -37.176 1.00 92.69 293 SER A CA 1
ATOM 2287 C C . SER A 1 293 ? -2.631 26.444 -36.724 1.00 92.69 293 SER A C 1
ATOM 2289 O O . SER A 1 293 ? -3.039 25.279 -36.671 1.00 92.69 293 SER A O 1
ATOM 2291 N N . ASP A 1 294 ? -3.459 27.465 -36.485 1.00 92.69 294 ASP A N 1
ATOM 2292 C CA . ASP A 1 294 ? -4.890 27.256 -36.225 1.00 92.69 294 ASP A CA 1
ATOM 2293 C C . ASP A 1 294 ? -5.628 26.598 -37.399 1.00 92.69 294 ASP A C 1
ATOM 2295 O O . ASP A 1 294 ? -6.567 25.831 -37.175 1.00 92.69 294 ASP A O 1
ATOM 2299 N N . SER A 1 295 ? -5.190 26.824 -38.644 1.00 94.25 295 SER A N 1
ATOM 2300 C CA . SER A 1 295 ? -5.749 26.133 -39.812 1.00 94.25 295 SER A CA 1
ATOM 2301 C C . SER A 1 295 ? -5.466 24.627 -39.772 1.00 94.25 295 SER A C 1
ATOM 2303 O O . SER A 1 295 ? -6.390 23.836 -39.958 1.00 94.25 295 SER A O 1
ATOM 2305 N N . GLN A 1 296 ? -4.238 24.219 -39.429 1.00 92.44 296 GLN A N 1
ATOM 2306 C CA . GLN A 1 296 ? -3.868 22.810 -39.255 1.00 92.44 296 GLN A CA 1
ATOM 2307 C C . GLN A 1 296 ? -4.644 22.147 -38.108 1.00 92.44 296 GLN A C 1
ATOM 2309 O O . GLN A 1 296 ? -5.084 21.005 -38.243 1.00 92.44 296 GLN A O 1
ATOM 2314 N N . VAL A 1 297 ? -4.876 22.855 -36.995 1.00 93.25 297 VAL A N 1
ATOM 2315 C CA . VAL A 1 297 ? -5.668 22.319 -35.872 1.00 93.25 297 VAL A CA 1
ATOM 2316 C C . VAL A 1 297 ? -7.159 22.240 -36.197 1.00 93.25 297 VAL A C 1
ATOM 2318 O O . VAL A 1 297 ? -7.807 21.264 -35.814 1.00 93.25 297 VAL A O 1
ATOM 2321 N N . LYS A 1 298 ? -7.720 23.208 -36.932 1.00 94.81 298 LYS A N 1
ATOM 2322 C CA . LYS A 1 298 ? -9.108 23.140 -37.418 1.00 94.81 298 LYS A CA 1
ATOM 2323 C C . LYS A 1 298 ? -9.307 21.923 -38.327 1.00 94.81 298 LYS A C 1
ATOM 2325 O O . LYS A 1 298 ? -10.260 21.172 -38.132 1.00 94.81 298 LYS A O 1
ATOM 2330 N N . GLU A 1 299 ? -8.370 21.692 -39.239 1.00 95.19 299 GLU A N 1
ATOM 2331 C CA . GLU A 1 299 ? -8.351 20.534 -40.135 1.00 95.19 299 GLU A CA 1
ATOM 2332 C C . GLU A 1 299 ? -8.174 19.209 -39.364 1.00 95.19 299 GLU A C 1
ATOM 2334 O O . GLU A 1 299 ? -8.922 18.255 -39.564 1.00 95.19 299 GLU A O 1
ATOM 2339 N N . ALA A 1 300 ? -7.284 19.153 -38.368 1.00 94.00 300 ALA A N 1
ATOM 2340 C CA . ALA A 1 300 ? -7.141 17.974 -37.508 1.00 94.00 300 ALA A CA 1
ATOM 2341 C C . ALA A 1 300 ? -8.398 17.658 -36.673 1.00 94.00 300 ALA A C 1
ATOM 2343 O O . ALA A 1 300 ? -8.733 16.484 -36.498 1.00 94.00 300 ALA A O 1
ATOM 2344 N N . ARG A 1 301 ? -9.122 18.679 -36.189 1.00 94.69 301 ARG A N 1
ATOM 2345 C CA . ARG A 1 301 ? -10.428 18.508 -35.523 1.00 94.69 301 ARG A CA 1
ATOM 2346 C C . ARG A 1 301 ? -11.500 18.015 -36.496 1.00 94.69 301 ARG A C 1
ATOM 2348 O O . ARG A 1 301 ? -12.282 17.142 -36.130 1.00 94.69 301 ARG A O 1
ATOM 2355 N N . HIS A 1 302 ? -11.523 18.539 -37.723 1.00 95.12 302 HIS A N 1
ATOM 2356 C CA . HIS A 1 302 ? -12.442 18.083 -38.766 1.00 95.12 302 HIS A CA 1
ATOM 2357 C C . HIS A 1 302 ? -12.217 16.599 -39.088 1.00 95.12 302 HIS A C 1
ATOM 2359 O O . HIS A 1 302 ? -13.159 15.809 -39.035 1.00 95.12 302 HIS A O 1
ATOM 2365 N N . ARG A 1 303 ? -10.961 16.188 -39.298 1.00 92.94 303 ARG A N 1
ATOM 2366 C CA . ARG A 1 303 ? -10.589 14.793 -39.573 1.00 92.94 303 ARG A CA 1
ATOM 2367 C C . ARG A 1 303 ? -10.917 13.832 -38.434 1.00 92.94 303 ARG A C 1
ATOM 2369 O O . ARG A 1 303 ? -11.433 12.749 -38.695 1.00 92.94 303 ARG A O 1
ATOM 2376 N N . ASP A 1 304 ? -10.667 14.216 -37.183 1.00 94.69 304 ASP A N 1
ATOM 2377 C CA . ASP A 1 304 ? -11.075 13.421 -36.016 1.00 94.69 304 ASP A CA 1
ATOM 2378 C C . ASP A 1 304 ? -12.607 13.263 -35.953 1.00 94.69 304 ASP A C 1
ATOM 2380 O O . ASP A 1 304 ? -13.106 12.160 -35.722 1.00 94.69 304 ASP A O 1
ATOM 2384 N N . GLY A 1 305 ? -13.360 14.324 -36.268 1.00 94.56 305 GLY A N 1
ATOM 2385 C CA . GLY A 1 305 ? -14.814 14.276 -36.446 1.00 94.56 305 GLY A CA 1
ATOM 2386 C C . GLY A 1 305 ? -15.257 13.298 -37.542 1.00 94.56 305 GLY A C 1
ATOM 2387 O O . GLY A 1 305 ? -16.097 12.436 -37.285 1.00 94.56 305 GLY A O 1
ATOM 2388 N N . LEU A 1 306 ? -14.646 13.357 -38.731 1.00 94.88 306 LEU A N 1
ATOM 2389 C CA . LEU A 1 306 ? -14.917 12.426 -39.836 1.00 94.88 306 LEU A CA 1
ATOM 2390 C C . LEU A 1 306 ? -14.586 10.970 -39.473 1.00 94.88 306 LEU A C 1
ATOM 2392 O O . LEU A 1 306 ? -15.336 10.057 -39.815 1.00 94.88 306 LEU A O 1
ATOM 2396 N N . ILE A 1 307 ? -13.479 10.729 -38.763 1.00 92.25 307 ILE A N 1
ATOM 2397 C CA . ILE A 1 307 ? -13.091 9.387 -38.304 1.00 92.25 307 ILE A CA 1
ATOM 2398 C C . ILE A 1 307 ? -14.087 8.864 -37.262 1.00 92.25 307 ILE A C 1
ATOM 2400 O O . ILE A 1 307 ? -14.443 7.685 -37.308 1.00 92.25 307 ILE A O 1
ATOM 2404 N N . LYS A 1 308 ? -14.567 9.716 -36.348 1.00 92.62 308 LYS A N 1
ATOM 2405 C CA . LYS A 1 308 ? -15.628 9.370 -35.390 1.00 92.62 308 LYS A CA 1
ATOM 2406 C C . LYS A 1 308 ? -16.939 9.034 -36.100 1.00 92.62 308 LYS A C 1
ATOM 2408 O O . LYS A 1 308 ? -17.504 7.987 -35.802 1.00 92.62 308 LYS A O 1
ATOM 2413 N N . HIS A 1 309 ? -17.359 9.846 -37.072 1.00 93.69 309 HIS A N 1
ATOM 2414 C CA . HIS A 1 309 ? -18.557 9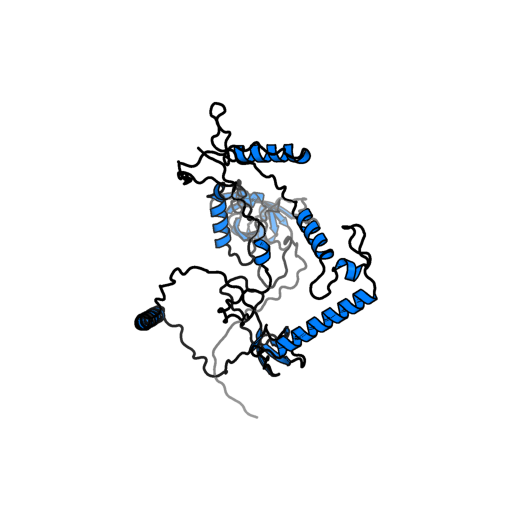.604 -37.885 1.00 93.69 309 HIS A CA 1
ATOM 2415 C C . HIS A 1 309 ? -18.473 8.262 -38.624 1.00 93.69 309 HIS A C 1
ATOM 2417 O O . HIS A 1 309 ? -19.280 7.373 -38.376 1.00 93.69 309 HIS A O 1
ATOM 2423 N N . ARG A 1 310 ? -17.401 8.045 -39.399 1.00 93.31 310 ARG A N 1
ATOM 2424 C CA . ARG A 1 310 ? -17.167 6.801 -40.152 1.00 93.31 310 ARG A CA 1
ATOM 2425 C C . ARG A 1 310 ? -17.105 5.559 -39.261 1.00 93.31 310 ARG A C 1
ATOM 2427 O O . ARG A 1 310 ? -17.517 4.474 -39.667 1.00 93.31 310 ARG A O 1
ATOM 2434 N N . ARG A 1 311 ? -16.560 5.686 -38.045 1.00 90.31 311 ARG A N 1
ATOM 2435 C CA . ARG A 1 311 ? -16.564 4.601 -37.050 1.00 90.31 311 ARG A CA 1
ATOM 2436 C C . ARG A 1 311 ? -17.967 4.345 -36.504 1.00 90.31 311 ARG A C 1
ATOM 2438 O O . ARG A 1 311 ? -18.312 3.180 -36.337 1.00 90.31 311 ARG A O 1
ATOM 2445 N N . ALA A 1 312 ? -18.752 5.391 -36.246 1.00 88.75 312 ALA A N 1
ATOM 2446 C CA . ALA A 1 312 ? -20.139 5.263 -35.812 1.00 88.75 312 ALA A CA 1
ATOM 2447 C C . ALA A 1 312 ? -20.997 4.588 -36.892 1.00 88.75 312 ALA A C 1
ATOM 2449 O O . ALA A 1 312 ? -21.629 3.586 -36.583 1.00 88.75 312 ALA A O 1
ATOM 2450 N N . GLU A 1 313 ? -20.932 5.040 -38.150 1.00 92.25 313 GLU A N 1
ATOM 2451 C CA . GLU A 1 313 ? -21.576 4.400 -39.313 1.00 92.25 313 GLU A CA 1
ATOM 2452 C C . GLU A 1 313 ? -21.189 2.918 -39.410 1.00 92.25 313 GLU A C 1
ATOM 2454 O O . GLU A 1 313 ? -22.034 2.044 -39.256 1.00 92.25 313 GLU A O 1
ATOM 2459 N N . LYS A 1 314 ? -19.888 2.603 -39.494 1.00 91.75 314 LYS A N 1
ATOM 2460 C CA . LYS A 1 314 ? -19.405 1.213 -39.596 1.00 91.75 314 LYS A CA 1
ATOM 2461 C C . LYS A 1 314 ? -19.862 0.303 -38.442 1.00 91.75 314 LYS A C 1
ATOM 2463 O O . LYS A 1 314 ? -20.009 -0.903 -38.638 1.00 91.75 314 LYS A O 1
ATOM 2468 N N . ILE A 1 315 ? -20.032 0.838 -37.232 1.00 85.94 315 ILE A N 1
ATOM 2469 C CA . ILE A 1 315 ? -20.559 0.083 -36.083 1.00 85.94 315 ILE A CA 1
ATOM 2470 C C . ILE A 1 315 ? -22.089 -0.033 -36.167 1.00 85.94 315 ILE A C 1
ATOM 2472 O O . ILE A 1 315 ? -22.631 -1.095 -35.863 1.00 85.94 315 ILE A O 1
ATOM 2476 N N . ASN A 1 316 ? -22.774 1.020 -36.614 1.00 84.25 316 ASN A N 1
ATOM 2477 C CA . ASN A 1 316 ? -24.225 1.078 -36.765 1.00 84.25 316 ASN A CA 1
ATOM 2478 C C . ASN A 1 316 ? -24.756 0.204 -37.915 1.00 84.25 316 ASN A C 1
ATOM 2480 O O . ASN A 1 316 ? -25.868 -0.316 -37.803 1.00 84.25 316 ASN A O 1
ATOM 2484 N N . ASP A 1 317 ? -23.953 -0.003 -38.956 1.00 87.00 317 ASP A N 1
ATOM 2485 C CA . ASP A 1 317 ? -24.260 -0.838 -40.126 1.00 87.00 317 ASP A CA 1
ATOM 2486 C C . ASP A 1 317 ? -23.725 -2.277 -39.974 1.00 87.00 317 ASP A C 1
ATOM 2488 O O . ASP A 1 317 ? -23.904 -3.137 -40.836 1.00 87.00 317 ASP A O 1
ATOM 2492 N N . SER A 1 318 ? -23.043 -2.567 -38.862 1.00 87.81 318 SER A N 1
ATOM 2493 C CA . SER A 1 318 ? -22.518 -3.897 -38.566 1.00 87.81 318 SER A CA 1
ATOM 2494 C C . SER A 1 318 ? -23.647 -4.901 -38.341 1.00 87.81 318 SER A C 1
ATOM 2496 O O . SER A 1 318 ? -24.504 -4.698 -37.481 1.00 87.81 318 SER A O 1
ATOM 2498 N N . LYS A 1 319 ? -23.561 -6.076 -38.982 1.00 84.62 319 LYS A N 1
ATOM 2499 C CA . LYS A 1 319 ? -24.450 -7.226 -38.712 1.00 84.62 319 LYS A CA 1
ATOM 2500 C C . LYS A 1 319 ? -24.442 -7.711 -37.252 1.00 84.62 319 LYS A C 1
ATOM 2502 O O . LYS A 1 319 ? -25.282 -8.513 -36.868 1.00 84.62 319 LYS A O 1
ATOM 2507 N N . TYR A 1 320 ? -23.477 -7.256 -36.448 1.00 80.62 320 TYR A N 1
ATOM 2508 C CA . TYR A 1 320 ? -23.371 -7.545 -35.015 1.00 80.62 320 TYR A CA 1
ATOM 2509 C C . TYR A 1 320 ? -23.984 -6.449 -34.124 1.00 80.62 320 TYR A C 1
ATOM 2511 O O . TYR A 1 320 ? -23.795 -6.480 -32.906 1.00 80.62 320 TYR A O 1
ATOM 2519 N N . ARG A 1 321 ? -24.680 -5.459 -34.699 1.00 79.31 321 ARG A N 1
ATOM 2520 C CA . ARG A 1 321 ? -25.441 -4.463 -33.942 1.00 79.31 321 ARG A CA 1
ATOM 2521 C C . ARG A 1 321 ? -26.688 -5.107 -33.349 1.00 79.31 321 ARG A C 1
ATOM 2523 O O . ARG A 1 321 ? -27.580 -5.539 -34.072 1.00 79.31 321 ARG A O 1
ATOM 2530 N N . TYR A 1 322 ? -26.785 -5.076 -32.028 1.00 74.12 322 TYR A N 1
ATOM 2531 C CA . TYR A 1 322 ? -28.011 -5.398 -31.307 1.00 74.12 322 TYR A CA 1
ATOM 2532 C C . TYR A 1 322 ? -28.722 -4.095 -30.945 1.00 74.12 322 TYR A C 1
ATOM 2534 O O . TYR A 1 322 ? -28.114 -3.206 -30.351 1.00 74.12 322 TYR A O 1
ATOM 2542 N N . GLN A 1 323 ? -29.995 -3.964 -31.314 1.00 72.62 323 GLN A N 1
ATOM 2543 C CA . GLN A 1 323 ? -30.817 -2.829 -30.895 1.00 72.62 323 GLN A CA 1
ATOM 2544 C C . GLN A 1 323 ? -31.419 -3.090 -29.510 1.00 72.62 323 GLN A C 1
ATOM 2546 O O . GLN A 1 323 ? -31.879 -4.193 -29.212 1.00 72.62 323 GLN A O 1
ATOM 2551 N N . SER A 1 324 ? -31.434 -2.069 -28.656 1.00 74.44 324 SER A N 1
ATOM 2552 C CA . SER A 1 324 ? -32.015 -2.149 -27.318 1.00 74.44 324 SER A CA 1
ATOM 2553 C C . SER A 1 324 ? -33.540 -1.999 -27.376 1.00 74.44 324 SER A C 1
ATOM 2555 O O . SER A 1 324 ? -34.061 -0.890 -27.301 1.00 74.44 324 SER A O 1
ATOM 2557 N N . LEU A 1 325 ? -34.264 -3.118 -27.502 1.00 80.94 325 LEU A N 1
ATOM 2558 C CA . LEU A 1 325 ? -35.732 -3.165 -27.640 1.00 80.94 325 LEU A CA 1
ATOM 2559 C C . LEU A 1 325 ? -36.484 -2.961 -26.305 1.00 80.94 325 LEU A C 1
ATOM 2561 O O . LEU A 1 325 ? -37.394 -3.723 -25.964 1.00 80.94 325 LEU A O 1
ATOM 2565 N N . PHE A 1 326 ? -36.083 -1.949 -25.533 1.00 88.06 326 PHE A N 1
ATOM 2566 C CA . PHE A 1 326 ? -36.799 -1.523 -24.332 1.00 88.06 326 PHE A CA 1
ATOM 2567 C C . PHE A 1 326 ? -37.959 -0.597 -24.700 1.00 88.06 326 PHE A C 1
ATOM 2569 O O . PHE A 1 326 ? -37.815 0.300 -25.527 1.00 88.06 326 PHE A O 1
ATOM 2576 N N . LYS A 1 327 ? -39.106 -0.803 -24.057 1.00 89.69 327 LYS A N 1
ATOM 2577 C CA . LYS A 1 327 ? -40.299 0.041 -24.163 1.00 89.69 327 LYS A CA 1
ATOM 2578 C C . LYS A 1 327 ? -40.641 0.640 -22.803 1.00 89.69 327 LYS A C 1
ATOM 2580 O O . LYS A 1 327 ? -40.350 0.049 -21.763 1.00 89.69 327 LYS A O 1
ATOM 2585 N N . ILE A 1 328 ? -41.306 1.793 -22.808 1.00 91.56 328 ILE A N 1
ATOM 2586 C CA . ILE A 1 328 ? -41.891 2.369 -21.591 1.00 91.56 328 ILE A CA 1
ATOM 2587 C C . ILE A 1 328 ? -42.857 1.342 -20.982 1.00 91.56 328 ILE A C 1
ATOM 2589 O O . ILE A 1 328 ? -43.689 0.766 -21.680 1.00 91.56 328 ILE A O 1
ATOM 2593 N N . GLY A 1 329 ? -42.710 1.084 -19.683 1.00 88.75 329 GLY A N 1
ATOM 2594 C CA . GLY A 1 329 ? -43.443 0.055 -18.950 1.00 88.75 329 GLY A CA 1
ATOM 2595 C C . GLY A 1 329 ? -42.739 -1.302 -18.829 1.00 88.75 329 GLY A C 1
ATOM 2596 O O . GLY A 1 329 ? -43.141 -2.078 -17.964 1.00 88.75 329 GLY A O 1
ATOM 2597 N N . ASP A 1 330 ? -41.682 -1.583 -19.604 1.00 91.12 330 ASP A N 1
ATOM 2598 C CA . ASP A 1 330 ? -40.922 -2.835 -19.476 1.00 91.12 330 ASP A CA 1
ATOM 2599 C C . ASP A 1 330 ? -40.347 -3.006 -18.060 1.00 91.12 330 ASP A C 1
ATOM 2601 O O . ASP A 1 330 ? -39.831 -2.061 -17.456 1.00 91.12 330 ASP A O 1
ATOM 2605 N N . ARG A 1 331 ? -40.356 -4.242 -17.551 1.00 91.62 331 ARG A N 1
ATOM 2606 C CA . ARG A 1 331 ? -39.617 -4.611 -16.338 1.00 91.62 331 ARG A CA 1
ATOM 2607 C C . ARG A 1 331 ? -38.173 -4.965 -16.692 1.00 91.62 331 ARG A C 1
ATOM 2609 O O . ARG A 1 331 ? -37.912 -5.724 -17.628 1.00 91.62 331 ARG A O 1
ATOM 2616 N N . ALA A 1 332 ? -37.225 -4.463 -15.913 1.00 92.75 332 ALA A N 1
ATOM 2617 C CA . ALA A 1 332 ? -35.804 -4.705 -16.107 1.00 92.75 332 ALA A CA 1
ATOM 2618 C C . ALA A 1 332 ? -35.027 -4.767 -14.782 1.00 92.75 332 ALA A C 1
ATOM 2620 O O . ALA A 1 332 ? -35.483 -4.294 -13.742 1.00 92.75 332 ALA A O 1
ATOM 2621 N N . LEU A 1 333 ? -33.838 -5.363 -14.833 1.00 93.38 333 LEU A N 1
ATOM 2622 C CA . LEU A 1 333 ? -32.893 -5.474 -13.725 1.00 93.38 333 LEU A CA 1
ATOM 2623 C C . LEU A 1 333 ? -31.683 -4.570 -13.986 1.00 93.38 333 LEU A C 1
ATOM 2625 O O . LEU A 1 333 ? -31.142 -4.553 -15.095 1.00 93.38 333 LEU A O 1
ATOM 2629 N N . LEU A 1 334 ? -31.238 -3.847 -12.960 1.00 92.88 334 LEU A N 1
ATOM 2630 C CA . LEU A 1 334 ? -30.073 -2.959 -13.028 1.00 92.88 334 LEU A CA 1
ATOM 2631 C C . LEU A 1 334 ? -28.773 -3.729 -12.791 1.00 92.88 334 LEU A C 1
ATOM 2633 O O . LEU A 1 334 ? -28.715 -4.600 -11.923 1.00 92.88 334 LEU A O 1
ATOM 2637 N N . ARG A 1 335 ? -27.704 -3.391 -13.517 1.00 93.38 335 ARG A N 1
ATOM 2638 C CA . ARG A 1 335 ? -26.376 -3.978 -13.298 1.00 93.38 335 ARG A CA 1
ATOM 2639 C C . ARG A 1 335 ? -25.847 -3.680 -11.892 1.00 93.38 335 ARG A C 1
ATOM 2641 O O . ARG A 1 335 ? -25.925 -2.558 -11.393 1.00 93.38 335 ARG A O 1
ATOM 2648 N N . ASN A 1 336 ? -25.273 -4.699 -11.263 1.00 91.88 336 ASN A N 1
ATOM 2649 C CA . ASN A 1 336 ? -24.695 -4.618 -9.929 1.00 91.88 336 ASN A CA 1
ATOM 2650 C C . ASN A 1 336 ? -23.221 -4.182 -9.995 1.00 91.88 336 ASN A C 1
ATOM 2652 O O . ASN A 1 336 ? -22.335 -5.003 -10.232 1.00 91.88 336 ASN A O 1
ATOM 2656 N N . TYR A 1 337 ? -22.960 -2.895 -9.761 1.00 88.56 337 TYR A N 1
ATOM 2657 C CA . TYR A 1 337 ? -21.595 -2.357 -9.655 1.00 88.56 337 TYR A CA 1
ATOM 2658 C C . TYR A 1 337 ? -20.943 -2.617 -8.287 1.00 88.56 337 TYR A C 1
ATOM 2660 O O . TYR A 1 337 ? -19.725 -2.548 -8.175 1.00 88.56 337 TYR A O 1
ATOM 2668 N N . ASN A 1 338 ? -21.719 -2.995 -7.265 1.00 85.75 338 ASN A N 1
ATOM 2669 C CA . ASN A 1 338 ? -21.226 -3.302 -5.915 1.00 85.75 338 ASN A CA 1
ATOM 2670 C C . ASN A 1 338 ? -20.800 -4.783 -5.790 1.00 85.75 338 ASN A C 1
ATOM 2672 O O . ASN A 1 338 ? -20.989 -5.433 -4.759 1.00 85.75 338 ASN A O 1
ATOM 2676 N N . LYS A 1 339 ? -20.269 -5.356 -6.876 1.00 85.31 339 LYS A N 1
ATOM 2677 C CA . LYS A 1 339 ? -19.823 -6.749 -6.941 1.00 85.31 339 LYS A CA 1
ATOM 2678 C C . LYS A 1 339 ? -18.402 -6.878 -6.379 1.00 85.31 339 LYS A C 1
ATOM 2680 O O . LYS A 1 339 ? -17.442 -6.603 -7.088 1.00 85.31 339 LYS A O 1
ATOM 2685 N N . THR A 1 340 ? -18.284 -7.345 -5.136 1.00 83.12 340 THR A N 1
ATOM 2686 C CA . THR A 1 340 ? -16.997 -7.684 -4.494 1.00 83.12 340 THR A CA 1
ATOM 2687 C C . THR A 1 340 ? -16.573 -9.136 -4.751 1.00 83.12 340 THR A C 1
ATOM 2689 O O . THR A 1 340 ? -15.415 -9.400 -5.048 1.00 83.12 340 THR A O 1
ATOM 2692 N N . SER A 1 341 ? -17.512 -10.090 -4.715 1.00 85.81 341 SER A N 1
ATOM 2693 C CA . SER A 1 341 ? -17.235 -11.527 -4.887 1.00 85.81 341 SER A CA 1
ATOM 2694 C C . SER A 1 341 ? -17.685 -12.069 -6.246 1.00 85.81 341 SER A C 1
ATOM 2696 O O . SER A 1 341 ? -18.726 -11.663 -6.766 1.00 85.81 341 SER A O 1
ATOM 2698 N N . LYS A 1 342 ? -16.966 -13.064 -6.797 1.00 79.81 342 LYS A N 1
ATOM 2699 C CA . LYS A 1 342 ? -17.321 -13.783 -8.043 1.00 79.81 342 LYS A CA 1
ATOM 2700 C C . LYS A 1 342 ? -18.768 -14.298 -8.028 1.00 79.81 342 LYS A C 1
ATOM 2702 O O . LYS A 1 342 ? -19.432 -14.226 -9.065 1.00 79.81 342 LYS A O 1
ATOM 2707 N N . PHE A 1 343 ? -19.248 -14.736 -6.861 1.00 87.00 343 PHE A N 1
ATOM 2708 C CA . PHE A 1 343 ? -20.579 -15.313 -6.644 1.00 87.00 343 PHE A CA 1
ATOM 2709 C C . PHE A 1 343 ? -21.722 -14.285 -6.578 1.00 87.00 343 PHE A C 1
ATOM 2711 O O . PHE A 1 343 ? -22.880 -14.671 -6.707 1.00 87.00 343 PHE A O 1
ATOM 2718 N N . HIS A 1 344 ? -21.444 -12.982 -6.427 1.00 85.31 344 HIS A N 1
ATOM 2719 C CA . HIS A 1 344 ? -22.511 -11.974 -6.459 1.00 85.31 344 HIS A CA 1
ATOM 2720 C C . HIS A 1 344 ? -23.156 -11.902 -7.857 1.00 85.31 344 HIS A C 1
ATOM 2722 O O . HIS A 1 344 ? -22.435 -11.924 -8.868 1.00 85.31 344 HIS A O 1
ATOM 2728 N N . PRO A 1 345 ? -24.492 -11.766 -7.950 1.00 88.38 345 PRO A N 1
ATOM 2729 C CA . PRO A 1 345 ? -25.181 -11.686 -9.230 1.00 88.38 345 PRO A CA 1
ATOM 2730 C C . PRO A 1 345 ? -24.776 -10.415 -9.987 1.00 88.38 345 PRO A C 1
ATOM 2732 O O . PRO A 1 345 ? -24.550 -9.355 -9.399 1.00 88.38 345 PRO A O 1
ATOM 2735 N N . THR A 1 346 ? -24.681 -10.532 -11.314 1.00 90.50 346 THR A N 1
ATOM 2736 C CA . THR A 1 346 ? -24.298 -9.433 -12.225 1.00 90.50 346 THR A CA 1
ATOM 2737 C C . THR A 1 346 ? -25.351 -8.322 -12.291 1.00 90.50 346 THR A C 1
ATOM 2739 O O . THR A 1 346 ? -25.027 -7.189 -12.637 1.00 90.50 346 THR A O 1
ATOM 2742 N N . PHE A 1 347 ? -26.598 -8.634 -11.938 1.00 92.50 347 PHE A N 1
ATOM 2743 C CA . PHE A 1 347 ? -27.712 -7.694 -11.849 1.00 92.50 347 PHE A CA 1
ATOM 2744 C C . PHE A 1 347 ? -28.303 -7.739 -10.438 1.00 92.50 347 PHE A C 1
ATOM 2746 O O . PHE A 1 347 ? -28.242 -8.772 -9.770 1.00 92.50 347 PHE A O 1
ATOM 2753 N N . LEU A 1 348 ? -28.842 -6.613 -9.978 1.00 90.19 348 LEU A N 1
ATOM 2754 C CA . LEU A 1 348 ? -29.561 -6.518 -8.712 1.00 90.19 348 LEU A CA 1
ATOM 2755 C C . LEU A 1 348 ? -30.882 -7.308 -8.798 1.00 90.19 348 LEU A C 1
ATOM 2757 O O . LEU A 1 348 ? -31.484 -7.351 -9.872 1.00 90.19 348 LEU A O 1
ATOM 2761 N N . PRO A 1 349 ? -31.342 -7.924 -7.692 1.00 86.81 349 PRO A N 1
ATOM 2762 C CA . PRO A 1 349 ? -32.576 -8.713 -7.681 1.00 86.81 349 PRO A CA 1
ATOM 2763 C C . PRO A 1 349 ? -33.843 -7.845 -7.687 1.00 86.81 349 PRO A C 1
ATOM 2765 O O . PRO A 1 349 ? -34.893 -8.309 -8.120 1.00 86.81 349 PRO A O 1
ATOM 2768 N N . ASP A 1 350 ? -33.758 -6.597 -7.213 1.00 88.31 350 ASP A N 1
ATOM 2769 C CA . ASP A 1 350 ? -34.892 -5.672 -7.212 1.00 88.31 350 ASP A CA 1
ATOM 2770 C C . ASP A 1 350 ? -35.254 -5.283 -8.663 1.00 88.31 350 ASP A C 1
ATOM 2772 O O . ASP A 1 350 ? -34.424 -4.733 -9.396 1.00 88.31 350 ASP A O 1
ATOM 2776 N N . SER A 1 351 ? -36.503 -5.517 -9.071 1.00 90.75 351 SER A N 1
ATOM 2777 C CA . SER A 1 351 ? -36.992 -5.111 -10.390 1.00 90.75 351 SER A CA 1
ATOM 2778 C C . SER A 1 351 ? -37.238 -3.602 -10.479 1.00 90.75 351 SER A C 1
ATOM 2780 O O . SER A 1 351 ? -37.647 -2.934 -9.523 1.00 90.75 351 SER A O 1
ATOM 2782 N N . CYS A 1 352 ? -36.979 -3.054 -11.663 1.00 92.38 352 CYS A N 1
ATOM 2783 C CA . CYS A 1 352 ? -37.230 -1.663 -12.006 1.00 92.38 352 CYS A CA 1
ATOM 2784 C C . CYS A 1 352 ? -38.135 -1.594 -13.241 1.00 92.38 352 CYS A C 1
ATOM 2786 O O . CYS A 1 352 ? -38.015 -2.417 -14.148 1.00 92.38 352 CYS A O 1
ATOM 2788 N N . LYS A 1 353 ? -39.038 -0.617 -13.281 1.00 93.75 353 LYS A N 1
ATOM 2789 C CA . LYS A 1 353 ? -39.913 -0.338 -14.420 1.00 93.75 353 LYS A CA 1
ATOM 2790 C C . LYS A 1 353 ? -39.288 0.761 -15.270 1.00 93.75 353 LYS A C 1
ATOM 2792 O O . LYS A 1 353 ? -38.871 1.781 -14.729 1.00 93.75 353 LYS A O 1
ATOM 2797 N N . VAL A 1 354 ? -39.221 0.571 -16.581 1.00 94.12 354 VAL A N 1
ATOM 2798 C CA . VAL A 1 354 ? -38.765 1.604 -17.518 1.00 94.12 354 VAL A CA 1
ATOM 2799 C C . VAL A 1 354 ? -39.813 2.717 -17.581 1.00 94.12 354 VAL A C 1
ATOM 2801 O O . VAL A 1 354 ? -40.960 2.469 -17.951 1.00 94.12 354 VAL A O 1
ATOM 2804 N N . THR A 1 355 ? -39.430 3.939 -17.216 1.00 93.75 355 THR A N 1
ATOM 2805 C CA . THR A 1 355 ? -40.310 5.122 -17.222 1.00 93.75 355 THR A CA 1
ATOM 2806 C C . THR A 1 355 ? -40.112 5.983 -18.464 1.00 93.75 355 THR A C 1
ATOM 2808 O O . THR A 1 355 ? -41.077 6.546 -18.969 1.00 93.75 355 THR A O 1
ATOM 2811 N N . HIS A 1 356 ? -38.889 6.038 -18.995 1.00 92.31 356 HIS A N 1
ATOM 2812 C CA . HIS A 1 356 ? -38.551 6.760 -20.220 1.00 92.31 356 HIS A CA 1
ATOM 2813 C C . HIS A 1 356 ? -37.440 6.027 -20.972 1.00 92.31 356 HIS A C 1
ATOM 2815 O O . HIS A 1 356 ? -36.469 5.580 -20.359 1.00 92.31 356 HIS A O 1
ATOM 2821 N N . VAL A 1 357 ? -37.556 5.953 -22.294 1.00 90.06 357 VAL A N 1
ATOM 2822 C CA . VAL A 1 357 ? -36.497 5.492 -23.200 1.00 90.06 357 VAL A CA 1
ATOM 2823 C C . VAL A 1 357 ? -36.114 6.693 -24.050 1.00 90.06 357 VAL A C 1
ATOM 2825 O O . VAL A 1 357 ? -36.992 7.322 -24.624 1.00 90.06 357 VAL A O 1
ATOM 2828 N N . ASP A 1 358 ? -34.835 7.054 -24.065 1.00 87.44 358 ASP A N 1
ATOM 2829 C CA . ASP A 1 358 ? -34.339 8.148 -24.899 1.00 87.44 358 ASP A CA 1
ATOM 2830 C C . ASP A 1 358 ? -34.311 7.749 -26.383 1.00 87.44 358 ASP A C 1
ATOM 2832 O O . ASP A 1 358 ? -33.773 6.694 -26.727 1.00 87.44 358 ASP A O 1
ATOM 2836 N N . ASP A 1 359 ? -34.830 8.610 -27.261 1.00 78.38 359 ASP A N 1
ATOM 2837 C CA . ASP A 1 359 ? -34.919 8.351 -28.706 1.00 78.38 359 ASP A CA 1
ATOM 2838 C C . ASP A 1 359 ? -33.540 8.232 -29.380 1.00 78.38 359 ASP A C 1
ATOM 2840 O O . ASP A 1 359 ? -33.402 7.576 -30.413 1.00 78.38 359 ASP A O 1
ATOM 2844 N N . THR A 1 360 ? -32.487 8.815 -28.787 1.00 78.12 360 THR A N 1
ATOM 2845 C CA . THR A 1 360 ? -31.103 8.648 -29.274 1.00 78.12 360 THR A CA 1
ATOM 2846 C C . THR A 1 360 ? -30.466 7.326 -28.827 1.00 78.12 360 THR A C 1
ATOM 2848 O O . THR A 1 360 ? -29.376 6.978 -29.280 1.00 78.12 360 THR A O 1
ATOM 2851 N N . GLY A 1 361 ? -31.131 6.575 -27.940 1.00 75.94 361 GLY A N 1
ATOM 2852 C CA . GLY A 1 361 ? -30.628 5.340 -27.338 1.00 75.94 361 GLY A CA 1
ATOM 2853 C C . GLY A 1 361 ? -29.535 5.545 -26.282 1.00 75.94 361 GLY A C 1
ATOM 2854 O O . GLY A 1 361 ? -28.951 4.565 -25.820 1.00 75.94 361 GLY A O 1
ATOM 2855 N N . SER A 1 362 ? -29.246 6.789 -25.880 1.00 83.31 362 SER A N 1
ATOM 2856 C CA . SER A 1 362 ? -28.118 7.101 -24.989 1.00 83.31 362 SER A CA 1
ATOM 2857 C C . SER A 1 362 ? -28.370 6.696 -23.535 1.00 83.31 362 SER A C 1
ATOM 2859 O O . SER A 1 362 ? -27.438 6.316 -22.820 1.00 83.31 362 SER A O 1
ATOM 2861 N N . PHE A 1 363 ? -29.620 6.774 -23.071 1.00 91.12 363 PHE A N 1
ATOM 2862 C CA . PHE A 1 363 ? -29.991 6.414 -21.704 1.00 91.12 363 PHE A CA 1
ATOM 2863 C C . PHE A 1 363 ? -31.453 5.973 -21.577 1.00 91.12 363 PHE A C 1
ATOM 2865 O O . PHE A 1 363 ? -32.303 6.211 -22.427 1.00 91.12 363 PHE A O 1
ATOM 2872 N N . ILE A 1 364 ? -31.752 5.322 -20.461 1.00 93.62 364 ILE A N 1
ATOM 2873 C CA . ILE A 1 364 ? -33.087 4.899 -20.056 1.00 93.62 364 ILE A CA 1
ATOM 2874 C C . ILE A 1 364 ? -33.288 5.361 -18.610 1.00 93.62 364 ILE A C 1
ATOM 2876 O O . ILE A 1 364 ? -32.363 5.273 -17.792 1.00 93.62 364 ILE A O 1
ATOM 2880 N N . LEU A 1 365 ? -34.485 5.862 -18.301 1.00 94.19 365 LEU A N 1
ATOM 2881 C CA . LEU A 1 365 ? -34.920 6.139 -16.933 1.00 94.19 365 LEU A CA 1
ATOM 2882 C C . LEU A 1 365 ? -35.716 4.947 -16.400 1.00 94.19 365 LEU A C 1
ATOM 2884 O O . LEU A 1 365 ? -36.580 4.401 -17.091 1.00 94.19 365 LEU A O 1
ATOM 2888 N N . LEU A 1 366 ? -35.412 4.540 -15.170 1.00 94.38 366 LEU A N 1
ATOM 2889 C CA . LEU A 1 366 ? -36.028 3.394 -14.510 1.00 94.38 366 LEU A CA 1
ATOM 2890 C C . LEU A 1 366 ? -36.434 3.738 -13.080 1.00 94.38 366 LEU A C 1
ATOM 2892 O O . LEU A 1 366 ? -35.674 4.377 -12.359 1.00 94.38 366 LEU A O 1
ATOM 2896 N N . GLU A 1 367 ? -37.587 3.239 -12.655 1.00 95.44 367 GLU A N 1
ATOM 2897 C CA . GLU A 1 367 ? -38.113 3.367 -11.296 1.00 95.44 367 GLU A CA 1
ATOM 2898 C C . GLU A 1 367 ? -38.067 2.011 -10.580 1.00 95.44 367 GLU A C 1
ATOM 2900 O O . GLU A 1 367 ? -38.685 1.036 -11.025 1.00 95.44 367 GLU A O 1
ATOM 2905 N N . ARG A 1 368 ? -37.346 1.917 -9.459 1.00 93.88 368 ARG A N 1
ATOM 2906 C CA . ARG A 1 368 ? -37.260 0.676 -8.682 1.00 93.88 368 ARG A CA 1
ATOM 2907 C C . ARG A 1 368 ? -38.560 0.409 -7.930 1.00 93.88 368 ARG A C 1
ATOM 2909 O O . ARG A 1 368 ? -38.934 1.161 -7.037 1.00 93.88 368 ARG A O 1
ATOM 2916 N N . GLN A 1 369 ? -39.191 -0.730 -8.214 1.00 89.56 369 GLN A N 1
ATOM 2917 C CA . GLN A 1 369 ? -40.526 -1.079 -7.703 1.00 89.56 369 GLN A CA 1
ATOM 2918 C C . GLN A 1 369 ? -40.591 -1.250 -6.176 1.00 89.56 369 GLN A C 1
ATOM 2920 O O . GLN A 1 369 ? -41.663 -1.181 -5.588 1.00 89.56 369 GLN A O 1
ATOM 2925 N N . LYS A 1 370 ? -39.445 -1.462 -5.523 1.00 89.44 370 LYS A N 1
ATOM 2926 C CA . LYS A 1 370 ? -39.342 -1.662 -4.072 1.00 89.44 370 LYS A CA 1
ATOM 2927 C C . LYS A 1 370 ? -39.448 -0.378 -3.247 1.00 89.44 370 LYS A C 1
ATOM 2929 O O . LYS A 1 370 ? -39.855 -0.447 -2.093 1.00 89.44 370 LYS A O 1
ATOM 2934 N N . ASP A 1 371 ? -38.991 0.754 -3.784 1.00 90.75 371 ASP A N 1
ATOM 2935 C CA . ASP A 1 371 ? -38.840 1.998 -3.014 1.00 90.75 371 ASP A CA 1
ATOM 2936 C C . ASP A 1 371 ? -38.966 3.295 -3.836 1.00 90.75 371 ASP A C 1
ATOM 2938 O O . ASP A 1 371 ? -38.582 4.358 -3.352 1.00 90.75 371 ASP A O 1
ATOM 2942 N N . GLY A 1 372 ? -39.459 3.223 -5.077 1.00 90.12 372 GLY A N 1
ATOM 2943 C CA . GLY A 1 372 ? -39.722 4.386 -5.935 1.00 90.12 372 GLY A CA 1
ATOM 2944 C C . GLY A 1 372 ? -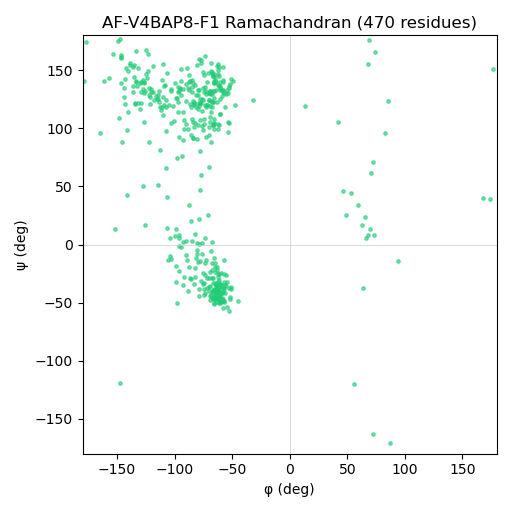38.476 5.145 -6.409 1.00 90.12 372 GLY A C 1
ATOM 2945 O O . GLY A 1 372 ? -38.591 6.224 -6.988 1.00 90.12 372 GLY A O 1
ATOM 2946 N N . ARG A 1 373 ? -37.257 4.636 -6.167 1.00 93.31 373 ARG A N 1
ATOM 2947 C CA . ARG A 1 373 ? -36.034 5.344 -6.584 1.00 93.31 373 ARG A CA 1
ATOM 2948 C C . ARG A 1 373 ? -35.873 5.346 -8.098 1.00 93.31 373 ARG A C 1
ATOM 2950 O O . ARG A 1 373 ? -35.910 4.293 -8.734 1.00 93.31 373 ARG A O 1
ATOM 2957 N N . MET A 1 374 ? -35.591 6.528 -8.634 1.00 94.56 374 MET A N 1
ATOM 2958 C CA . MET A 1 374 ? -35.301 6.758 -10.047 1.00 94.56 374 MET A CA 1
ATOM 2959 C C . MET A 1 374 ? -33.812 6.553 -10.363 1.00 94.56 374 MET A C 1
ATOM 2961 O O . MET A 1 374 ? -32.936 6.957 -9.595 1.00 94.56 374 MET A O 1
ATOM 2965 N N . PHE A 1 375 ? -33.523 5.956 -11.518 1.00 93.06 375 PHE A N 1
ATOM 2966 C CA . PHE A 1 375 ? -32.177 5.664 -12.012 1.00 93.06 375 PHE A CA 1
ATOM 2967 C C . PHE A 1 375 ? -32.048 6.011 -13.497 1.00 93.06 375 PHE A C 1
ATOM 2969 O O . PHE A 1 375 ? -32.895 5.623 -14.294 1.00 93.06 375 PHE A O 1
ATOM 2976 N N . THR A 1 376 ? -30.940 6.650 -13.879 1.00 94.38 376 THR A N 1
ATOM 2977 C CA . THR A 1 376 ? -30.555 6.897 -15.281 1.00 94.38 376 THR A CA 1
ATOM 2978 C C . THR A 1 376 ? -29.421 5.953 -15.668 1.00 94.38 376 THR A C 1
ATOM 2980 O O . THR A 1 376 ? -28.366 5.987 -15.027 1.00 94.38 376 THR A O 1
ATOM 2983 N N . ARG A 1 377 ? -29.598 5.087 -16.672 1.00 93.44 377 ARG A N 1
ATOM 2984 C CA . ARG A 1 377 ? -28.572 4.110 -17.099 1.00 93.44 377 ARG A CA 1
ATOM 2985 C C . ARG A 1 377 ? -28.534 3.928 -18.615 1.00 93.44 377 ARG A C 1
ATOM 2987 O O . ARG A 1 377 ? -29.547 4.091 -19.281 1.00 93.44 377 ARG A O 1
ATOM 2994 N N . HIS A 1 378 ? -27.368 3.566 -19.143 1.00 92.06 378 HIS A N 1
ATOM 2995 C CA . HIS A 1 378 ? -27.208 3.156 -20.540 1.00 92.06 378 HIS A CA 1
ATOM 2996 C C . HIS A 1 378 ? -27.850 1.766 -20.765 1.00 92.06 378 HIS A C 1
ATOM 2998 O O . HIS A 1 378 ? -27.789 0.941 -19.846 1.00 92.06 378 HIS A O 1
ATOM 3004 N N . PRO A 1 379 ? -28.418 1.459 -21.951 1.00 89.62 379 PRO A N 1
ATOM 3005 C CA . PRO A 1 379 ? -29.042 0.161 -22.230 1.00 89.62 379 PRO A CA 1
ATOM 3006 C C . PRO A 1 379 ? -28.181 -1.076 -21.905 1.00 89.62 379 PRO A C 1
ATOM 3008 O O . PRO A 1 379 ? -28.709 -2.040 -21.357 1.00 89.62 379 PRO A O 1
ATOM 3011 N N . ASP A 1 380 ? -26.863 -1.041 -22.157 1.00 88.25 380 ASP A N 1
ATOM 3012 C CA . ASP A 1 380 ? -25.913 -2.132 -21.821 1.00 88.25 380 ASP A CA 1
ATOM 3013 C C . ASP A 1 380 ? -25.914 -2.541 -20.331 1.00 88.25 380 ASP A C 1
ATOM 3015 O O . ASP A 1 380 ? -25.536 -3.665 -19.991 1.00 88.25 380 ASP A O 1
ATOM 3019 N N . ASP A 1 381 ? -26.292 -1.630 -19.429 1.00 91.44 381 ASP A N 1
ATOM 3020 C CA . ASP A 1 381 ? -26.263 -1.833 -17.976 1.00 91.44 381 ASP A CA 1
ATOM 3021 C C . ASP A 1 381 ? -27.637 -2.219 -17.398 1.00 91.44 381 ASP A C 1
ATOM 3023 O O . ASP A 1 381 ? -27.855 -2.209 -16.181 1.00 91.44 381 ASP A O 1
ATOM 3027 N N . ILE A 1 382 ? -28.564 -2.590 -18.282 1.00 91.31 382 ILE A N 1
ATOM 3028 C CA . ILE A 1 382 ? -29.944 -2.961 -17.989 1.00 91.31 382 ILE A CA 1
ATOM 3029 C C . ILE A 1 382 ? -30.220 -4.323 -18.640 1.00 91.31 382 ILE A C 1
ATOM 3031 O O . ILE A 1 382 ? -29.909 -4.548 -19.807 1.00 91.31 382 ILE A O 1
ATOM 3035 N N . LYS A 1 383 ? -30.843 -5.252 -17.909 1.00 90.50 383 LYS A N 1
ATOM 3036 C CA . LYS A 1 383 ? -31.312 -6.531 -18.465 1.00 90.50 383 LYS A CA 1
ATOM 3037 C C . LYS A 1 383 ? -32.833 -6.586 -18.436 1.00 90.50 383 LYS A C 1
ATOM 3039 O O . LYS A 1 383 ? -33.415 -6.502 -17.358 1.00 90.50 383 LYS A O 1
ATOM 3044 N N . LYS A 1 384 ? -33.479 -6.788 -19.590 1.00 88.88 384 LYS A N 1
ATOM 3045 C CA . LYS A 1 384 ? -34.932 -7.017 -19.654 1.00 88.88 384 LYS A CA 1
ATOM 3046 C C . LYS A 1 384 ? -35.312 -8.243 -18.817 1.00 88.88 384 LYS A C 1
ATOM 3048 O O . LYS A 1 384 ? -34.666 -9.289 -18.906 1.00 88.88 384 LYS A O 1
ATOM 3053 N N . CYS A 1 385 ? -36.329 -8.089 -17.978 1.00 83.31 385 CYS A N 1
ATOM 3054 C CA . CYS A 1 385 ? -36.850 -9.149 -17.132 1.00 83.31 385 CYS A CA 1
ATOM 3055 C C . CYS A 1 385 ? -38.000 -9.834 -17.879 1.00 83.31 385 CYS A C 1
ATOM 3057 O O . CYS A 1 385 ? -39.016 -9.199 -18.142 1.00 83.31 385 CYS A O 1
ATOM 3059 N N . VAL A 1 386 ? -37.816 -11.104 -18.245 1.00 69.69 386 VAL A N 1
ATOM 3060 C CA . VAL A 1 386 ? -38.804 -11.928 -18.975 1.00 69.69 386 VAL A CA 1
ATOM 3061 C C . VAL A 1 386 ? -39.424 -12.949 -18.013 1.00 69.69 386 VAL A C 1
ATOM 3063 O O . VAL A 1 386 ? -39.519 -14.131 -18.313 1.00 69.69 386 VAL A O 1
ATOM 3066 N N . ILE A 1 387 ? -39.716 -12.510 -16.786 1.00 60.19 387 ILE A N 1
ATOM 3067 C CA . ILE A 1 387 ? -40.422 -13.331 -15.803 1.00 60.19 387 ILE A CA 1
ATOM 3068 C C . ILE A 1 387 ? -41.901 -13.008 -15.971 1.00 60.19 387 ILE A C 1
ATOM 3070 O O . ILE A 1 387 ? -42.360 -11.974 -15.479 1.00 60.19 387 ILE A O 1
ATOM 3074 N N . ASP A 1 388 ? -42.608 -13.876 -16.688 1.00 47.00 388 ASP A N 1
ATOM 3075 C CA . ASP A 1 388 ? -44.064 -13.940 -16.621 1.00 47.00 388 ASP A CA 1
ATOM 3076 C C . ASP A 1 388 ? -44.459 -14.269 -15.170 1.00 47.00 388 ASP A C 1
ATOM 3078 O O . ASP A 1 388 ? -43.815 -15.087 -14.512 1.00 47.00 388 ASP A O 1
ATOM 3082 N N . GLU A 1 389 ? -45.473 -13.592 -14.624 1.00 49.78 389 GLU A N 1
ATOM 3083 C CA . GLU A 1 389 ? -45.829 -13.723 -13.196 1.00 49.78 389 GLU A CA 1
ATOM 3084 C C . GLU A 1 389 ? -46.574 -15.027 -12.858 1.00 49.78 389 GLU A C 1
ATOM 3086 O O . GLU A 1 389 ? -46.896 -15.270 -11.694 1.00 49.78 389 GLU A O 1
ATOM 3091 N N . GLU A 1 390 ? -46.790 -15.900 -13.843 1.00 46.16 390 GLU A N 1
ATOM 3092 C CA . GLU A 1 390 ? -47.359 -17.230 -13.649 1.00 46.16 390 GLU A CA 1
ATOM 3093 C C . GLU A 1 390 ? -46.272 -18.312 -13.723 1.00 46.16 390 GLU A C 1
ATOM 3095 O O . GLU A 1 390 ? -45.449 -18.350 -14.632 1.00 46.16 390 GLU A O 1
ATOM 3100 N N . ILE A 1 391 ? -46.309 -19.236 -12.757 1.00 46.25 391 ILE A N 1
ATOM 3101 C CA . ILE A 1 391 ? -45.372 -20.363 -12.602 1.00 46.25 391 ILE A CA 1
ATOM 3102 C C . ILE A 1 391 ? -43.951 -19.946 -12.156 1.00 46.25 391 ILE A C 1
ATOM 3104 O O . ILE A 1 391 ? -42.936 -20.307 -12.749 1.00 46.25 391 ILE A O 1
ATOM 3108 N N . VAL A 1 392 ? -43.862 -19.341 -10.967 1.00 39.03 392 VAL A N 1
ATOM 3109 C CA . VAL A 1 392 ? -42.855 -19.814 -9.997 1.00 39.03 392 VAL A CA 1
ATOM 3110 C C . VAL A 1 392 ? -43.490 -20.997 -9.264 1.00 39.03 392 VAL A C 1
ATOM 3112 O O . VAL A 1 392 ? -44.362 -20.774 -8.417 1.00 39.03 392 VA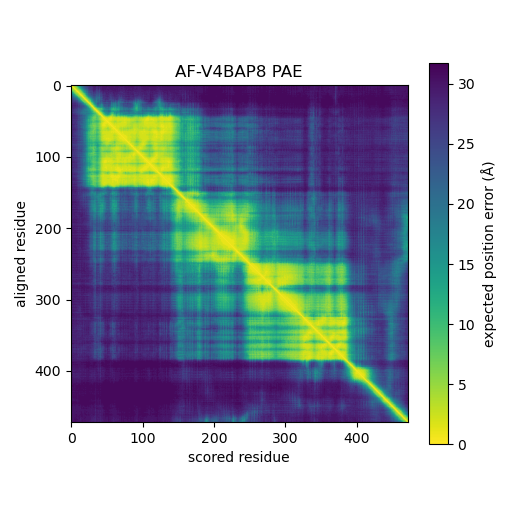L A O 1
ATOM 3115 N N . PRO A 1 393 ? -43.107 -22.259 -9.544 1.00 39.50 393 PRO A N 1
ATOM 3116 C CA . PRO A 1 393 ? -43.523 -23.357 -8.692 1.00 39.50 393 PRO A CA 1
ATOM 3117 C C . PRO A 1 393 ? -42.962 -23.078 -7.301 1.00 39.50 393 PRO A C 1
ATOM 3119 O O . PRO A 1 393 ? -41.771 -22.796 -7.157 1.00 39.50 393 PRO A O 1
ATOM 3122 N N . LYS A 1 394 ? -43.788 -23.209 -6.260 1.00 44.56 394 LYS A N 1
ATOM 3123 C CA . LYS A 1 394 ? -43.284 -23.364 -4.890 1.00 44.56 394 LYS A CA 1
ATOM 3124 C C . LYS A 1 394 ? -42.648 -24.750 -4.767 1.00 44.56 394 LYS A C 1
ATOM 3126 O O . LYS A 1 394 ? -43.178 -25.616 -4.078 1.00 44.56 394 LYS A O 1
ATOM 3131 N N . SER A 1 395 ? -41.538 -24.978 -5.471 1.00 53.91 395 SER A N 1
ATOM 3132 C CA . SER A 1 395 ? -40.704 -26.150 -5.252 1.00 53.91 395 SER A CA 1
ATOM 3133 C C . SER A 1 395 ? -40.224 -26.077 -3.811 1.00 53.91 395 SER A C 1
ATOM 3135 O O . SER A 1 395 ? -39.471 -25.166 -3.453 1.00 53.91 395 SER A O 1
ATOM 3137 N N . GLN A 1 396 ? -40.692 -27.011 -2.986 1.00 58.53 396 GLN A N 1
ATOM 3138 C CA . GLN A 1 396 ? -40.100 -27.243 -1.677 1.00 58.53 396 GLN A CA 1
ATOM 3139 C C . GLN A 1 396 ? -38.583 -27.414 -1.866 1.00 58.53 396 GLN A C 1
ATOM 3141 O O . GLN A 1 396 ? -38.166 -27.961 -2.894 1.00 58.53 396 GLN A O 1
ATOM 3146 N N . PRO A 1 397 ? -37.747 -26.902 -0.944 1.00 56.38 397 PRO A N 1
ATOM 3147 C CA . PRO A 1 397 ? -36.312 -27.114 -1.036 1.00 56.38 397 PRO A CA 1
ATOM 3148 C C . PRO A 1 397 ? -36.058 -28.622 -1.078 1.00 56.38 397 PRO A C 1
ATOM 3150 O O . PRO A 1 397 ? -36.445 -29.332 -0.151 1.00 56.38 397 PRO A O 1
ATOM 3153 N N . LEU A 1 398 ? -35.460 -29.089 -2.178 1.00 65.12 398 LEU A N 1
ATOM 3154 C CA . LEU A 1 398 ? -35.101 -30.493 -2.357 1.00 65.12 398 LEU A CA 1
ATOM 3155 C C . LEU A 1 398 ? -34.238 -30.925 -1.174 1.00 65.12 398 LEU A C 1
ATOM 3157 O O . LEU A 1 398 ? -33.299 -30.220 -0.792 1.00 65.12 398 LEU A O 1
ATOM 3161 N N . THR A 1 399 ? -34.561 -32.077 -0.604 1.00 77.56 399 THR A N 1
ATOM 3162 C CA . THR A 1 399 ? -33.741 -32.674 0.446 1.00 77.56 399 THR A CA 1
ATOM 3163 C C . THR A 1 399 ? -32.357 -33.010 -0.104 1.00 77.56 399 THR A C 1
ATOM 3165 O O . THR A 1 399 ? -32.178 -33.250 -1.300 1.00 77.56 399 THR A O 1
ATOM 3168 N N . GLU A 1 400 ? -31.351 -33.038 0.769 1.00 68.88 400 GLU A N 1
ATOM 3169 C CA . GLU A 1 400 ? -29.958 -33.307 0.388 1.00 68.88 400 GLU A CA 1
ATOM 3170 C C . GLU A 1 400 ? -29.818 -34.607 -0.427 1.00 68.88 400 GLU A C 1
ATOM 3172 O O . GLU A 1 400 ? -29.103 -34.647 -1.428 1.00 68.88 400 GLU A O 1
ATOM 3177 N N . GLN A 1 401 ? -30.601 -35.633 -0.079 1.00 72.44 401 GLN A N 1
ATOM 3178 C CA . GLN A 1 401 ? -30.663 -36.910 -0.795 1.00 72.44 401 GLN A CA 1
ATOM 3179 C C . GLN A 1 401 ? -31.208 -36.775 -2.228 1.00 72.44 401 GLN A C 1
ATOM 3181 O O . GLN A 1 401 ? -30.679 -37.405 -3.142 1.00 72.44 401 GLN A O 1
ATOM 3186 N N . GLU A 1 402 ? -32.222 -35.936 -2.458 1.00 79.06 402 GLU A N 1
ATOM 3187 C CA . GLU A 1 402 ? -32.766 -35.677 -3.799 1.00 79.06 402 GLU A CA 1
ATOM 3188 C C . GLU A 1 402 ? -31.792 -34.869 -4.664 1.00 79.06 402 GLU A C 1
ATOM 3190 O O . GLU A 1 402 ? -31.671 -35.128 -5.862 1.00 79.06 402 GLU A O 1
ATOM 3195 N N . VAL A 1 403 ? -31.061 -33.921 -4.064 1.00 75.00 403 VAL A N 1
ATOM 3196 C CA . VAL A 1 403 ? -30.004 -33.162 -4.753 1.00 75.00 403 VAL A CA 1
ATOM 3197 C C . VAL A 1 403 ? -28.862 -34.092 -5.169 1.00 75.00 403 VAL A C 1
ATOM 3199 O O . VAL A 1 403 ? -28.454 -34.062 -6.329 1.00 75.00 403 VAL A O 1
ATOM 3202 N N . ILE A 1 404 ? -28.394 -34.955 -4.260 1.00 76.94 404 ILE A N 1
ATOM 3203 C CA . ILE A 1 404 ? -27.355 -35.957 -4.536 1.00 76.94 404 ILE A CA 1
ATOM 3204 C C . ILE A 1 404 ? -27.814 -36.915 -5.642 1.00 76.94 404 ILE A C 1
ATOM 3206 O O . ILE A 1 404 ? -27.105 -37.088 -6.632 1.00 76.94 404 ILE A O 1
ATOM 3210 N N . LYS A 1 405 ? -29.023 -37.483 -5.535 1.00 80.94 405 LYS A N 1
ATOM 3211 C CA . LYS A 1 405 ? -29.569 -38.402 -6.546 1.00 80.94 405 LYS A CA 1
ATOM 3212 C C . LYS A 1 405 ? -29.615 -37.761 -7.937 1.00 80.94 405 LYS A C 1
ATOM 3214 O O . LYS A 1 405 ? -29.117 -38.335 -8.902 1.00 80.94 405 LYS A O 1
ATOM 3219 N N . ARG A 1 406 ? -30.148 -36.541 -8.029 1.00 78.00 406 ARG A N 1
ATOM 3220 C CA . ARG A 1 406 ? -30.271 -35.800 -9.292 1.00 78.00 406 ARG A CA 1
ATOM 3221 C C . ARG A 1 406 ? -28.913 -35.400 -9.877 1.00 78.00 406 ARG A C 1
ATOM 3223 O O . ARG A 1 406 ? -28.780 -35.289 -11.093 1.00 78.00 406 ARG A O 1
ATOM 3230 N N . TRP A 1 407 ? -27.903 -35.194 -9.028 1.00 70.00 407 TRP A N 1
ATOM 3231 C CA . TRP A 1 407 ? -26.521 -34.976 -9.457 1.00 70.00 407 TRP A CA 1
ATOM 3232 C C . TRP A 1 407 ? -25.908 -36.246 -10.063 1.00 70.00 407 TRP A C 1
ATOM 3234 O O . TRP A 1 407 ? -25.308 -36.170 -11.132 1.00 70.00 407 TRP A O 1
ATOM 3244 N N . HIS A 1 408 ? -26.117 -37.414 -9.445 1.00 73.88 408 HIS A N 1
ATOM 3245 C CA . HIS A 1 408 ? -25.678 -38.698 -10.004 1.00 73.88 408 HIS A CA 1
ATOM 3246 C C . HIS A 1 408 ? -26.341 -39.002 -11.359 1.00 73.88 408 HIS A C 1
ATOM 3248 O O . HIS A 1 408 ? -25.627 -39.275 -12.322 1.00 73.88 408 HIS A O 1
ATOM 3254 N N . GLU A 1 409 ? -27.663 -38.833 -11.483 1.00 74.75 409 GLU A N 1
ATOM 3255 C CA . GLU A 1 409 ? -28.399 -38.999 -12.754 1.00 74.75 409 GLU A CA 1
ATOM 3256 C C . GLU A 1 409 ? -27.861 -38.063 -13.871 1.00 74.75 409 GLU A C 1
ATOM 3258 O O . GLU A 1 409 ? -27.742 -38.454 -15.037 1.00 74.75 409 GLU A O 1
ATOM 3263 N N . LEU A 1 410 ? -27.464 -36.828 -13.527 1.00 67.62 410 LEU A N 1
ATOM 3264 C CA . LEU A 1 410 ? -26.825 -35.876 -14.452 1.00 67.62 410 LEU A CA 1
ATOM 3265 C C . LEU A 1 410 ? -25.378 -36.244 -14.825 1.00 67.62 410 LEU A C 1
ATOM 3267 O O . LEU A 1 410 ? -24.919 -35.900 -15.915 1.00 67.62 410 LEU A O 1
ATOM 3271 N N . CYS A 1 411 ? -24.644 -36.928 -13.948 1.00 62.16 411 CYS A N 1
ATOM 3272 C CA . CYS A 1 411 ? -23.313 -37.449 -14.255 1.00 62.16 411 CYS A CA 1
ATOM 3273 C C . CYS A 1 411 ? -23.384 -38.684 -15.170 1.00 62.16 411 CYS A C 1
ATOM 3275 O O . CYS A 1 411 ? -22.638 -38.754 -16.146 1.00 62.16 411 CYS A O 1
ATOM 3277 N N . GLU A 1 412 ? -24.307 -39.612 -14.910 1.00 59.62 412 GLU A N 1
ATOM 3278 C CA . GLU A 1 412 ? -24.506 -40.830 -15.712 1.00 59.62 412 GLU A CA 1
ATOM 3279 C C . GLU A 1 412 ? -24.974 -40.514 -17.139 1.00 59.62 412 GLU A C 1
ATOM 3281 O O . GLU A 1 412 ? -24.415 -41.020 -18.113 1.00 59.62 412 GLU A O 1
ATOM 3286 N N . THR A 1 413 ? -25.933 -39.596 -17.295 1.00 54.78 413 THR A N 1
ATOM 3287 C CA . THR A 1 413 ? -26.385 -39.141 -18.625 1.00 54.78 413 THR A CA 1
ATOM 3288 C C . THR A 1 413 ? -25.283 -38.453 -19.433 1.00 54.78 413 THR A C 1
ATOM 3290 O O . THR A 1 413 ? -25.293 -38.522 -20.662 1.00 54.78 413 THR A O 1
ATOM 3293 N N . ARG A 1 414 ? -24.298 -37.834 -18.770 1.00 48.28 414 ARG A N 1
ATOM 3294 C CA . ARG A 1 414 ? -23.161 -37.178 -19.431 1.00 48.28 414 ARG A CA 1
ATOM 3295 C C . ARG A 1 414 ? -22.050 -38.152 -19.830 1.00 48.28 414 ARG A C 1
ATOM 3297 O O . ARG A 1 414 ? -21.376 -37.897 -20.824 1.00 48.28 414 ARG A O 1
ATOM 3304 N N . ALA A 1 415 ? -21.892 -39.268 -19.116 1.00 48.66 415 ALA A N 1
ATOM 3305 C CA . ALA A 1 415 ? -20.961 -40.335 -19.489 1.00 48.66 415 ALA A CA 1
ATOM 3306 C C . ALA A 1 415 ? -21.340 -40.994 -20.832 1.00 48.66 415 ALA A C 1
ATOM 3308 O O . ALA A 1 415 ? -20.467 -41.319 -21.630 1.00 48.66 415 ALA A O 1
ATOM 3309 N N . ASN A 1 416 ? -22.640 -41.100 -21.130 1.00 49.38 416 ASN A N 1
ATOM 3310 C CA . ASN A 1 416 ? -23.150 -41.738 -22.352 1.00 49.38 416 ASN A CA 1
ATOM 3311 C C . ASN A 1 416 ? -23.065 -40.874 -23.632 1.00 49.38 416 ASN A C 1
ATOM 3313 O O . ASN A 1 416 ? -23.464 -41.335 -24.698 1.00 49.38 416 ASN A O 1
ATOM 3317 N N . HIS A 1 417 ? -22.547 -39.643 -23.554 1.00 46.62 417 HIS A N 1
ATOM 3318 C CA . HIS A 1 417 ? -22.364 -38.744 -24.708 1.00 46.62 417 HIS A CA 1
ATOM 3319 C C . HIS A 1 417 ? -20.915 -38.230 -24.861 1.00 46.62 417 HIS A C 1
ATOM 3321 O O . HIS A 1 417 ? -20.680 -37.249 -25.561 1.00 46.62 417 HIS A O 1
ATOM 3327 N N . GLY A 1 418 ? -19.942 -38.879 -24.209 1.00 41.28 418 GLY A N 1
ATOM 3328 C CA . GLY A 1 418 ? -18.554 -38.412 -24.099 1.00 41.28 418 GLY A CA 1
ATOM 3329 C C . GLY A 1 418 ? -17.500 -39.277 -24.798 1.00 41.28 418 GLY A C 1
ATOM 3330 O O . GLY A 1 418 ? -16.518 -39.630 -24.158 1.00 41.28 418 GLY A O 1
ATOM 3331 N N . LEU A 1 419 ? -17.687 -39.611 -26.079 1.00 38.66 419 LEU A N 1
ATOM 3332 C CA . LEU A 1 419 ? -16.654 -40.195 -26.953 1.00 38.66 419 LEU A CA 1
ATOM 3333 C C . LEU A 1 419 ? -16.861 -39.683 -28.389 1.00 38.66 419 LEU A C 1
ATOM 3335 O O . LEU A 1 419 ? -17.630 -40.300 -29.120 1.00 38.66 419 LEU A O 1
ATOM 3339 N N . ASN A 1 420 ? -16.262 -38.531 -28.741 1.00 34.91 420 ASN A N 1
ATOM 3340 C CA . ASN A 1 420 ? -16.000 -38.036 -30.118 1.00 34.91 420 ASN A CA 1
ATOM 3341 C C . ASN A 1 420 ? -15.424 -36.589 -30.136 1.00 34.91 420 ASN A C 1
ATOM 3343 O O . ASN A 1 420 ? -15.800 -35.794 -30.986 1.00 34.91 420 ASN A O 1
ATOM 3347 N N . ASP A 1 421 ? -14.525 -36.228 -29.210 1.00 35.00 421 ASP A N 1
ATOM 3348 C CA . ASP A 1 421 ? -13.828 -34.919 -29.204 1.00 35.00 421 ASP A CA 1
ATOM 3349 C C . ASP A 1 421 ? -12.345 -35.083 -28.773 1.00 35.00 421 ASP A C 1
ATOM 3351 O O . ASP A 1 421 ? -11.808 -34.300 -27.990 1.00 35.00 421 ASP A O 1
ATOM 3355 N N . ASP A 1 422 ? -11.674 -36.125 -29.283 1.00 31.94 422 ASP A N 1
ATOM 3356 C CA . ASP A 1 422 ? -10.220 -36.329 -29.146 1.00 31.94 422 ASP A CA 1
ATOM 3357 C C . ASP A 1 422 ? -9.491 -35.831 -30.409 1.00 31.94 422 ASP A C 1
ATOM 3359 O O . ASP A 1 422 ? -9.030 -36.620 -31.237 1.00 31.94 422 ASP A O 1
ATOM 3363 N N . ASP A 1 423 ? -9.385 -34.510 -30.577 1.00 32.97 423 ASP A N 1
ATOM 3364 C CA . ASP A 1 423 ? -8.588 -33.919 -31.661 1.00 32.97 423 ASP A CA 1
ATOM 3365 C C . ASP A 1 423 ? -7.108 -33.828 -31.246 1.00 32.97 423 ASP A C 1
ATOM 3367 O O . ASP A 1 423 ? -6.660 -32.880 -30.593 1.00 32.97 423 ASP A O 1
ATOM 3371 N N . SER A 1 424 ? -6.352 -34.878 -31.574 1.00 36.50 424 SER A N 1
ATOM 3372 C CA . SER A 1 424 ? -4.911 -34.971 -31.332 1.00 36.50 424 SER A CA 1
ATOM 3373 C C . SER A 1 424 ? -4.174 -35.309 -32.629 1.00 36.50 424 SER A C 1
ATOM 3375 O O . SER A 1 424 ? -4.212 -36.441 -33.106 1.00 36.50 424 SER A O 1
ATOM 3377 N N . GLY A 1 425 ? -3.488 -34.322 -33.216 1.00 29.94 425 GLY A N 1
ATOM 3378 C CA . GLY A 1 425 ? -2.785 -34.552 -34.481 1.00 29.94 425 GLY A CA 1
ATOM 3379 C C . GLY A 1 425 ? -2.278 -33.321 -35.226 1.00 29.94 425 GLY A C 1
ATOM 3380 O O . GLY A 1 425 ? -2.369 -33.302 -36.450 1.00 29.94 425 GLY A O 1
ATOM 3381 N N . ASP A 1 426 ? -1.730 -32.311 -34.543 1.00 29.64 426 ASP A N 1
ATOM 3382 C CA . ASP A 1 426 ? -1.102 -31.183 -35.249 1.00 29.64 426 ASP A CA 1
ATOM 3383 C C . ASP A 1 426 ? 0.294 -31.603 -35.753 1.00 29.64 426 ASP A C 1
ATOM 3385 O O . ASP A 1 426 ? 1.221 -31.838 -34.969 1.00 29.64 426 ASP A O 1
ATOM 3389 N N . SER A 1 427 ? 0.419 -31.800 -37.069 1.00 29.36 427 S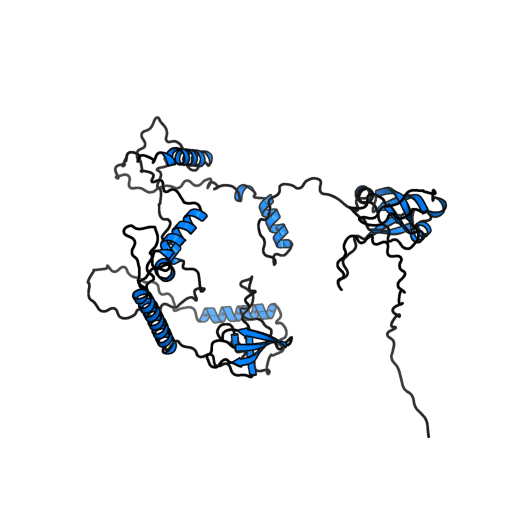ER A N 1
ATOM 3390 C CA . SER A 1 427 ? 1.620 -32.353 -37.703 1.00 29.36 427 SER A CA 1
ATOM 3391 C C . SER A 1 427 ? 2.579 -31.249 -38.149 1.00 29.36 427 SER A C 1
ATOM 3393 O O . SER A 1 427 ? 2.180 -30.273 -38.782 1.00 29.36 427 SER A O 1
ATOM 3395 N N . LEU A 1 428 ? 3.866 -31.424 -37.845 1.00 30.55 428 LEU A N 1
ATOM 3396 C CA . LEU A 1 428 ? 4.947 -30.526 -38.256 1.00 30.55 428 LEU A CA 1
ATOM 3397 C C . LEU A 1 428 ? 5.044 -30.443 -39.789 1.00 30.55 428 LEU A C 1
ATOM 3399 O O . LEU A 1 428 ? 5.480 -31.396 -40.432 1.00 30.55 428 LEU A O 1
ATOM 3403 N N . LEU A 1 429 ? 4.719 -29.279 -40.357 1.00 28.88 429 LEU A N 1
ATOM 3404 C CA . LEU A 1 429 ? 5.034 -28.929 -41.743 1.00 28.88 429 LEU A CA 1
ATOM 3405 C C . LEU A 1 429 ? 5.782 -27.593 -41.818 1.00 28.88 429 LEU A C 1
ATOM 3407 O O . LEU A 1 429 ? 5.501 -26.642 -41.088 1.00 28.88 429 LEU A O 1
ATOM 3411 N N . GLU A 1 430 ? 6.787 -27.566 -42.689 1.00 27.14 430 GLU A N 1
ATOM 3412 C CA . GLU A 1 430 ? 7.771 -26.493 -42.807 1.00 27.14 430 GLU A CA 1
ATOM 3413 C C . GLU A 1 430 ? 7.182 -25.230 -43.451 1.00 27.14 430 GLU A C 1
ATOM 3415 O O . GLU A 1 430 ? 6.530 -25.283 -44.494 1.00 27.14 430 GLU A O 1
ATOM 3420 N N . TYR A 1 431 ? 7.483 -24.062 -42.876 1.00 26.45 431 TYR A N 1
ATOM 3421 C CA . TYR A 1 431 ? 7.195 -22.776 -43.511 1.00 26.45 431 TYR A CA 1
ATOM 3422 C C . TYR A 1 431 ? 8.206 -22.495 -44.631 1.00 26.45 431 TYR A C 1
ATOM 3424 O O . TYR A 1 431 ? 9.315 -22.024 -44.370 1.00 26.45 431 TYR A O 1
ATOM 3432 N N . GLN A 1 432 ? 7.802 -22.704 -45.884 1.00 27.25 432 GLN A N 1
ATOM 3433 C CA . GLN A 1 432 ? 8.443 -22.045 -47.023 1.00 27.25 432 GLN A CA 1
ATOM 3434 C C . GLN A 1 432 ? 7.827 -20.655 -47.229 1.00 27.25 432 GLN A C 1
ATOM 3436 O O . GLN A 1 432 ? 6.608 -20.490 -47.229 1.00 27.25 432 GLN A O 1
ATOM 3441 N N . GLN A 1 433 ? 8.680 -19.641 -47.376 1.00 34.00 433 GLN A N 1
ATOM 3442 C CA . GLN A 1 433 ? 8.261 -18.263 -47.625 1.00 34.00 433 GLN A CA 1
ATOM 3443 C C . GLN A 1 433 ? 7.878 -18.077 -49.095 1.00 34.00 433 GLN A C 1
ATOM 3445 O O . GLN A 1 433 ? 8.725 -18.238 -49.972 1.00 34.00 433 GLN A O 1
ATOM 3450 N N . GLN A 1 434 ? 6.641 -17.652 -49.351 1.00 29.53 434 GLN A N 1
ATOM 3451 C CA . GLN A 1 434 ? 6.272 -16.958 -50.584 1.00 29.53 434 GLN A CA 1
ATOM 3452 C C . GLN A 1 434 ? 5.418 -15.738 -50.228 1.00 29.53 434 GLN A C 1
ATOM 3454 O O . GLN A 1 434 ? 4.375 -15.861 -49.586 1.00 29.53 434 GLN A O 1
ATOM 3459 N N . ASP A 1 435 ? 5.904 -14.559 -50.618 1.00 37.59 435 ASP A N 1
ATOM 3460 C CA . ASP A 1 435 ? 5.090 -13.350 -50.714 1.00 37.59 435 ASP A CA 1
ATOM 3461 C C . ASP A 1 435 ? 4.053 -13.545 -51.823 1.00 37.59 435 ASP A C 1
ATOM 3463 O O . ASP A 1 435 ? 4.430 -13.903 -52.935 1.00 37.59 435 ASP A O 1
ATOM 3467 N N . ASP A 1 436 ? 2.782 -13.239 -51.553 1.00 29.58 436 ASP A N 1
ATOM 3468 C CA . ASP A 1 436 ? 1.895 -12.662 -52.566 1.00 29.58 436 ASP A CA 1
ATOM 3469 C C . ASP A 1 436 ? 0.668 -11.985 -51.931 1.00 29.58 436 ASP A C 1
ATOM 3471 O O . ASP A 1 436 ? 0.097 -12.425 -50.928 1.00 29.58 436 ASP A O 1
ATOM 3475 N N . GLY A 1 437 ? 0.277 -10.843 -52.495 1.00 39.94 437 GLY A N 1
ATOM 3476 C CA . GLY A 1 437 ? -0.665 -9.922 -51.863 1.00 39.94 437 GLY A CA 1
ATOM 3477 C C . GLY A 1 437 ? -2.141 -10.233 -52.120 1.00 39.94 437 GLY A C 1
ATOM 3478 O O . GLY A 1 437 ? -2.709 -9.707 -53.073 1.00 39.94 437 GLY A O 1
ATOM 3479 N N . ASN A 1 438 ? -2.801 -10.971 -51.218 1.00 35.47 438 ASN A N 1
ATOM 3480 C CA . ASN A 1 438 ? -4.251 -10.845 -50.979 1.00 35.47 438 ASN A CA 1
ATOM 3481 C C . ASN A 1 438 ? -4.683 -11.524 -49.663 1.00 35.47 438 ASN A C 1
ATOM 3483 O O . ASN A 1 438 ? -4.945 -12.724 -49.618 1.00 35.47 438 ASN A O 1
ATOM 3487 N N . ILE A 1 439 ? -4.793 -10.755 -48.574 1.00 32.28 439 ILE A N 1
ATOM 3488 C CA . ILE A 1 439 ? -5.196 -11.293 -47.263 1.00 32.28 439 ILE A CA 1
ATOM 3489 C C . ILE A 1 439 ? -6.721 -11.233 -47.113 1.00 32.28 439 ILE A C 1
ATOM 3491 O O . ILE A 1 439 ? -7.298 -10.180 -46.827 1.00 32.28 439 ILE A O 1
ATOM 3495 N N . ALA A 1 440 ? -7.371 -12.389 -47.259 1.00 33.88 440 ALA A N 1
ATOM 3496 C CA . ALA A 1 440 ? -8.741 -12.595 -46.796 1.00 33.88 440 ALA A CA 1
ATOM 3497 C C . ALA A 1 440 ? -8.822 -12.438 -45.258 1.00 33.88 440 ALA A C 1
ATOM 3499 O O . ALA A 1 440 ? -7.862 -12.761 -44.553 1.00 33.88 440 ALA A O 1
ATOM 3500 N N . PRO A 1 441 ? -9.938 -11.933 -44.696 1.00 35.88 441 PRO A N 1
ATOM 3501 C CA . PRO A 1 441 ? -10.049 -11.731 -43.255 1.00 35.88 441 PRO A CA 1
ATOM 3502 C C . PRO A 1 441 ? -10.031 -13.075 -42.502 1.00 35.88 441 PRO A C 1
ATOM 3504 O O . PRO A 1 441 ? -10.699 -14.013 -42.936 1.00 35.88 441 PRO A O 1
ATOM 3507 N N . PRO A 1 442 ? -9.327 -13.176 -41.358 1.00 34.28 442 PRO A N 1
ATOM 3508 C CA . PRO A 1 442 ? -9.219 -14.425 -40.614 1.00 34.28 442 PRO A CA 1
ATOM 3509 C C . PRO A 1 442 ? -10.559 -14.848 -40.003 1.00 34.28 442 PRO A C 1
ATOM 3511 O O . PRO A 1 442 ? -11.364 -14.011 -39.577 1.00 34.28 442 PRO A O 1
ATOM 3514 N N . GLU A 1 443 ? -10.757 -16.162 -39.905 1.00 34.09 443 GLU A N 1
ATOM 3515 C CA . GLU A 1 443 ? -11.930 -16.769 -39.279 1.00 34.09 443 GLU A CA 1
ATOM 3516 C C . GLU A 1 443 ? -12.128 -16.340 -37.810 1.00 34.09 443 GLU A C 1
ATOM 3518 O O . GLU A 1 443 ? -11.175 -15.976 -37.103 1.00 34.09 443 GLU A O 1
ATOM 3523 N N . PRO A 1 444 ? -13.380 -16.349 -37.313 1.00 32.31 444 PRO A N 1
ATOM 3524 C CA . PRO A 1 444 ? -13.705 -15.807 -36.004 1.00 32.31 444 PRO A CA 1
ATOM 3525 C C . PRO A 1 444 ? -13.198 -16.702 -34.864 1.00 32.31 444 PRO A C 1
ATOM 3527 O O . PRO A 1 444 ? -13.923 -17.548 -34.344 1.00 32.31 444 PRO A O 1
ATOM 3530 N N . ARG A 1 445 ? -11.983 -16.421 -34.371 1.00 33.34 445 ARG A N 1
ATOM 3531 C CA . ARG A 1 445 ? -11.529 -16.884 -33.047 1.00 33.34 445 ARG A CA 1
ATOM 3532 C C . ARG A 1 445 ? -12.609 -16.601 -31.998 1.00 33.34 445 ARG A C 1
ATOM 3534 O O . ARG A 1 445 ? -12.958 -15.440 -31.760 1.00 33.34 445 ARG A O 1
ATOM 3541 N N . ASN A 1 446 ? -13.093 -17.659 -31.345 1.00 32.62 446 ASN A N 1
ATOM 3542 C CA . ASN A 1 446 ? -14.092 -17.592 -30.280 1.00 32.62 446 ASN A CA 1
ATOM 3543 C C . ASN A 1 446 ? -13.643 -16.626 -29.169 1.00 32.62 446 ASN A C 1
ATOM 3545 O O . ASN A 1 446 ? -12.744 -16.917 -28.377 1.00 32.62 446 ASN A O 1
ATOM 3549 N N . ARG A 1 447 ? -14.261 -15.440 -29.113 1.00 38.03 447 ARG A N 1
ATOM 3550 C CA . ARG A 1 447 ? -13.868 -14.391 -28.166 1.00 38.03 447 ARG A CA 1
ATOM 3551 C C . ARG A 1 447 ? -14.336 -14.729 -26.755 1.00 38.03 447 ARG A C 1
ATOM 3553 O O . ARG A 1 447 ? -15.502 -14.528 -26.412 1.00 38.03 447 ARG A O 1
ATOM 3560 N N . ARG A 1 448 ? -13.388 -15.095 -25.887 1.00 34.44 448 ARG A N 1
ATOM 3561 C CA . ARG A 1 448 ? -13.533 -14.847 -24.444 1.00 34.44 448 ARG A CA 1
ATOM 3562 C C . ARG A 1 448 ? -13.846 -13.354 -24.248 1.00 34.44 448 ARG A C 1
ATOM 3564 O O . ARG A 1 448 ? -13.259 -12.497 -24.909 1.00 34.44 448 ARG A O 1
ATOM 3571 N N . ARG A 1 449 ? -14.803 -13.028 -23.373 1.00 32.88 449 ARG A N 1
ATOM 3572 C CA . ARG A 1 449 ? -15.150 -11.631 -23.059 1.00 32.88 449 ARG A CA 1
ATOM 3573 C C . ARG A 1 449 ? -14.016 -10.987 -22.255 1.00 32.88 449 ARG A C 1
ATOM 3575 O O . ARG A 1 449 ? -14.019 -11.090 -21.031 1.00 32.88 449 ARG A O 1
ATOM 3582 N N . ASN A 1 450 ? -13.087 -10.305 -22.924 1.00 30.83 450 ASN A N 1
ATOM 3583 C CA . ASN A 1 450 ? -12.111 -9.460 -22.232 1.00 30.83 450 ASN A CA 1
ATOM 3584 C C . ASN A 1 450 ? -12.838 -8.347 -21.449 1.00 30.83 450 ASN A C 1
ATOM 3586 O O . ASN A 1 450 ? -13.740 -7.704 -22.005 1.00 30.83 450 ASN A O 1
ATOM 3590 N N . PRO A 1 451 ? -12.463 -8.087 -20.183 1.00 31.31 451 PRO A N 1
ATOM 3591 C CA . PRO A 1 451 ? -12.878 -6.882 -19.477 1.00 31.31 451 PRO A CA 1
ATOM 3592 C C . PRO A 1 451 ? -12.437 -5.634 -20.255 1.00 31.31 451 PRO A C 1
ATOM 3594 O O . PRO A 1 451 ? -11.337 -5.590 -20.803 1.00 31.31 451 PRO A O 1
ATOM 3597 N N . ARG A 1 452 ? -13.289 -4.604 -20.317 1.00 34.91 452 ARG A N 1
ATOM 3598 C CA . ARG A 1 452 ? -12.893 -3.309 -20.892 1.00 34.91 452 ARG A CA 1
ATOM 3599 C C . ARG A 1 452 ? -11.895 -2.633 -19.935 1.00 34.91 452 ARG A C 1
ATOM 3601 O O . ARG A 1 452 ? -12.211 -2.491 -18.760 1.00 34.91 452 ARG A O 1
ATOM 3608 N N . TYR A 1 453 ? -10.767 -2.169 -20.481 1.00 34.75 453 TYR A N 1
ATOM 3609 C CA . TYR A 1 453 ? -9.701 -1.389 -19.823 1.00 34.75 453 TYR A CA 1
ATOM 3610 C C . TYR A 1 453 ? -8.785 -2.121 -18.826 1.00 34.75 453 TYR A C 1
ATOM 3612 O O . TYR A 1 453 ? -8.761 -1.798 -17.646 1.00 34.75 453 TYR A O 1
ATOM 3620 N N . PHE A 1 454 ? -7.916 -2.985 -19.349 1.00 28.20 454 PHE A N 1
ATOM 3621 C CA . PHE A 1 454 ? -6.458 -2.801 -19.243 1.00 28.20 454 PHE A CA 1
ATOM 3622 C C . PHE A 1 454 ? -5.844 -3.297 -20.567 1.00 28.20 454 PHE A C 1
ATOM 3624 O O . PHE A 1 454 ? -6.389 -4.215 -21.180 1.00 28.20 454 PHE A O 1
ATOM 3631 N N . ILE A 1 455 ? -4.799 -2.638 -21.080 1.00 29.75 455 ILE A N 1
ATOM 3632 C CA . ILE A 1 455 ? -4.091 -3.091 -22.292 1.00 29.75 455 ILE A CA 1
ATOM 3633 C C . ILE A 1 455 ? -2.876 -3.888 -21.823 1.00 29.75 455 ILE A C 1
ATOM 3635 O O . ILE A 1 455 ? -1.818 -3.313 -21.570 1.00 29.75 455 ILE A O 1
ATOM 3639 N N . ASP A 1 456 ? -3.041 -5.204 -21.701 1.00 31.41 456 ASP A N 1
ATOM 3640 C CA . ASP A 1 456 ? -1.957 -6.112 -21.294 1.00 31.41 456 ASP A CA 1
ATOM 3641 C C . ASP A 1 456 ? -0.799 -6.124 -22.319 1.00 31.41 456 ASP A C 1
ATOM 3643 O O . ASP A 1 456 ? 0.356 -6.353 -21.960 1.00 31.41 456 ASP A O 1
ATOM 3647 N N . ASP A 1 457 ? -1.068 -5.738 -23.573 1.00 32.56 457 ASP A N 1
ATOM 3648 C CA . ASP A 1 457 ? -0.062 -5.609 -24.639 1.00 32.56 457 ASP A CA 1
ATOM 3649 C C . ASP A 1 457 ? 0.978 -4.492 -24.399 1.00 32.56 457 ASP A C 1
ATOM 3651 O O . ASP A 1 457 ? 1.995 -4.452 -25.089 1.00 32.56 457 ASP A O 1
ATOM 3655 N N . PHE A 1 458 ? 0.779 -3.602 -23.416 1.00 30.58 458 PHE A N 1
ATOM 3656 C CA . PHE A 1 458 ? 1.789 -2.600 -23.031 1.00 30.58 458 PHE A CA 1
ATOM 3657 C C . PHE A 1 458 ? 2.753 -3.076 -21.930 1.00 30.58 458 PHE A C 1
ATOM 3659 O O . PHE A 1 458 ? 3.751 -2.406 -21.665 1.00 30.58 458 PHE A O 1
ATOM 3666 N N . VAL A 1 459 ? 2.491 -4.228 -21.301 1.00 30.95 459 VAL A N 1
ATOM 3667 C CA . VAL A 1 459 ? 3.366 -4.808 -20.263 1.00 30.95 459 VAL A CA 1
ATOM 3668 C C . VAL A 1 459 ? 4.473 -5.673 -20.886 1.00 30.95 459 VAL A C 1
ATOM 3670 O O . VAL A 1 459 ? 5.587 -5.707 -20.371 1.00 30.95 459 VAL A O 1
ATOM 3673 N N . ASN A 1 460 ? 4.226 -6.270 -22.057 1.00 29.41 460 ASN A N 1
ATOM 3674 C CA . ASN A 1 460 ? 5.177 -7.144 -22.764 1.00 29.41 460 ASN A CA 1
ATOM 3675 C C . ASN A 1 460 ? 6.368 -6.422 -23.435 1.00 29.41 460 ASN A C 1
ATOM 3677 O O . ASN A 1 460 ? 7.176 -7.061 -24.103 1.00 29.41 460 ASN A O 1
ATOM 3681 N N . LEU A 1 461 ? 6.514 -5.106 -23.242 1.00 29.17 461 LEU A N 1
ATOM 3682 C CA . LEU A 1 461 ? 7.698 -4.333 -23.653 1.00 29.17 461 LEU A CA 1
ATOM 3683 C C . LEU A 1 461 ? 8.681 -4.069 -22.496 1.00 29.17 461 LEU A C 1
ATOM 3685 O O . LEU A 1 461 ? 9.668 -3.355 -22.669 1.00 29.17 461 LEU A O 1
ATOM 3689 N N . LEU A 1 462 ? 8.445 -4.670 -21.322 1.00 32.22 462 LEU A N 1
ATOM 3690 C CA . LEU A 1 462 ? 9.373 -4.668 -20.195 1.00 32.22 462 LEU A CA 1
ATOM 3691 C C . LEU A 1 462 ? 9.611 -6.090 -19.667 1.00 32.22 462 LEU A C 1
ATOM 3693 O O . LEU A 1 462 ? 8.704 -6.741 -19.159 1.00 32.22 462 LEU A O 1
ATOM 3697 N N . ASN A 1 463 ? 10.891 -6.476 -19.678 1.00 32.88 463 ASN A N 1
ATOM 3698 C CA . ASN A 1 463 ? 11.489 -7.716 -19.165 1.00 32.88 463 ASN A CA 1
ATOM 3699 C C . ASN A 1 463 ? 11.426 -8.947 -20.090 1.00 32.88 463 ASN A C 1
ATOM 3701 O O . ASN A 1 463 ? 10.541 -9.782 -19.977 1.00 32.88 463 ASN A O 1
ATOM 3705 N N . PHE A 1 464 ? 12.514 -9.159 -20.835 1.00 26.75 464 PHE A N 1
ATOM 3706 C CA . PHE A 1 464 ? 13.271 -10.409 -20.713 1.00 26.75 464 PHE A CA 1
ATOM 3707 C C . PHE A 1 464 ? 14.771 -10.106 -20.813 1.00 26.75 464 PHE A C 1
ATOM 3709 O O . PHE A 1 464 ? 15.330 -9.953 -21.894 1.00 26.75 464 PHE A O 1
ATOM 3716 N N . THR A 1 465 ? 15.435 -10.022 -19.661 1.00 30.64 465 THR A N 1
ATOM 3717 C CA . THR A 1 465 ? 16.895 -10.137 -19.564 1.00 30.64 465 THR A CA 1
ATOM 3718 C C . THR A 1 465 ? 17.199 -11.289 -18.622 1.00 30.64 465 THR A C 1
ATOM 3720 O O . THR A 1 465 ? 17.324 -11.096 -17.412 1.00 30.64 465 THR A O 1
ATOM 3723 N N . SER A 1 466 ? 17.291 -12.500 -19.173 1.00 24.91 466 SER A N 1
ATOM 3724 C CA . SER A 1 466 ? 17.887 -13.632 -18.469 1.00 24.91 466 SER A CA 1
ATOM 3725 C C . SER A 1 466 ? 19.371 -13.334 -18.266 1.00 24.91 466 SER A C 1
ATOM 3727 O O . SER A 1 466 ? 20.174 -13.483 -19.189 1.00 24.91 466 SER A O 1
ATOM 3729 N N . VAL A 1 467 ? 19.744 -12.884 -17.071 1.00 30.20 467 VAL A N 1
ATOM 3730 C CA . VAL A 1 467 ? 21.156 -12.752 -16.712 1.00 30.20 467 VAL A CA 1
ATOM 3731 C C . VAL A 1 467 ? 21.632 -14.112 -16.217 1.00 30.20 467 VAL A C 1
ATOM 3733 O O . VAL A 1 467 ? 21.511 -14.437 -15.039 1.00 30.20 467 VAL A O 1
ATOM 3736 N N . PHE A 1 468 ? 22.158 -14.918 -17.139 1.00 25.00 468 PHE A N 1
ATOM 3737 C CA . PHE A 1 468 ? 22.952 -16.087 -16.780 1.00 25.00 468 PHE A CA 1
ATOM 3738 C C . PHE A 1 468 ? 24.249 -15.609 -16.119 1.00 25.00 468 PHE A C 1
ATOM 3740 O O . PHE A 1 468 ? 25.177 -15.166 -16.799 1.00 25.00 468 PHE A O 1
ATOM 3747 N N . PHE A 1 469 ? 24.308 -15.702 -14.792 1.00 30.77 469 PHE A N 1
ATOM 3748 C CA . PHE A 1 469 ? 25.576 -15.7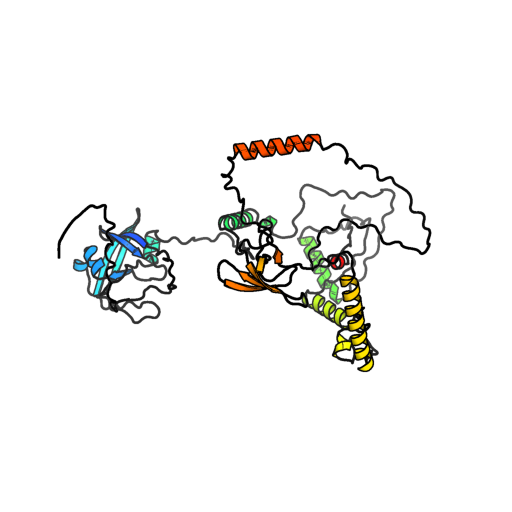67 -14.076 1.00 30.77 469 PHE A CA 1
ATOM 3749 C C . PHE A 1 469 ? 26.009 -17.228 -13.972 1.00 30.77 469 PHE A C 1
ATOM 3751 O O . PHE A 1 469 ? 25.200 -18.110 -13.681 1.00 30.77 469 PHE A O 1
ATOM 3758 N N . SER A 1 470 ? 27.288 -17.476 -14.247 1.00 25.81 470 SER A N 1
ATOM 3759 C CA . SER A 1 470 ? 27.891 -18.797 -14.104 1.00 25.81 470 SER A CA 1
ATOM 3760 C C . SER A 1 470 ? 28.102 -19.076 -12.618 1.00 25.81 470 SER A C 1
ATOM 3762 O O . SER A 1 470 ? 29.029 -18.533 -12.023 1.00 25.81 470 SER A O 1
ATOM 3764 N N . PHE A 1 471 ? 27.246 -19.910 -12.036 1.00 30.33 471 PHE A N 1
ATOM 3765 C CA . PHE A 1 471 ? 27.508 -20.561 -10.753 1.00 30.33 471 PHE A CA 1
ATOM 3766 C C . PHE A 1 471 ? 28.275 -21.865 -11.013 1.00 30.33 471 PHE A C 1
ATOM 3768 O O . PHE A 1 471 ? 27.983 -22.558 -11.993 1.00 30.33 471 PHE A O 1
ATOM 3775 N N . LEU A 1 472 ? 29.255 -22.164 -10.158 1.00 30.16 472 LEU A N 1
ATOM 3776 C CA . LEU A 1 472 ? 29.996 -23.429 -10.107 1.00 30.16 472 LEU A CA 1
ATOM 3777 C C . LEU A 1 472 ? 29.583 -24.198 -8.846 1.00 30.16 472 LEU A C 1
ATOM 3779 O O . LEU A 1 472 ? 29.412 -23.527 -7.808 1.00 30.16 472 LEU A O 1
#

Foldseek 3Di:
DDDDDDDDDDDDDDPPDPPPPDDDVPCPDLVPDDDPDPDDDDFLWDFKQWLNRTDTAGEDAPFPAKEFEPVVCVRNVFPVQWDADQDWCDRPPDDTFGFRGWGWTWMADDHAIDIHIYGYGYDGDGIYDYNVVCVSRVVDDDDPDDDDDPDPPDDDPPDDPVNVVVVVVCCNVPVVVVDDDDDDPPDDDDDDDDPPDQADADDEDDDDPVCPVVVVVVVVVCVVSVVDDDDDPPDDDRHHDYDDDDDDDDPVVVVVVVVLCQQQDQDPQLSGGVVLLPPQQADPPDPPTDGDDPVSSVVSVVSSVVVVVVVVVCQVPDPPDDDLPDDQFFKKWFADPVDPDPPDDRTDPFIWGFHDQDPVQQWTWTAGPVPRDIDIGRSVRIGGDPDDVPDPPPPDPDDPVRVVVVVVVVVVVVVVVPPDPPPDDDDDDDDDDDDDDDDDDDDDDDDDDDDPDDDVVVVVVDDDDPPDDDDD

Mean predicted aligned error: 21.14 Å

Organism: Lottia gigantea (NCBI:txid225164)

Radius of gyration: 40.3 Å; Cα contacts (8 Å, |Δi|>4): 461; chains: 1; bounding box: 130×69×111 Å

Solvent-accessible surface area (backbone atoms only — not comparable to full-atom values): 30624 Å² total; per-residue (Å²): 130,88,84,89,87,90,85,81,89,86,91,82,84,79,83,78,71,84,75,80,76,71,88,70,92,66,71,81,73,83,65,87,84,71,83,92,57,100,62,87,75,85,73,64,66,42,77,31,34,37,60,90,33,84,47,68,29,35,61,33,79,85,33,90,61,24,38,31,9,50,70,52,36,52,73,39,70,32,64,94,58,49,42,79,40,92,56,60,53,64,56,86,101,50,80,67,43,66,32,62,18,37,29,75,41,49,36,34,34,95,94,37,73,45,84,40,61,34,39,27,26,83,61,78,45,84,32,35,36,12,24,69,56,26,40,76,41,63,77,44,83,80,79,95,66,82,82,71,91,74,75,80,90,75,77,66,91,84,62,51,72,66,59,52,54,51,52,51,51,50,47,74,72,46,52,68,83,78,48,87,90,74,78,82,74,100,64,82,87,81,85,87,75,69,88,86,64,78,72,55,73,48,80,76,65,87,71,58,75,96,45,44,66,63,50,50,52,52,51,54,48,34,40,76,66,73,74,47,81,82,76,63,90,93,54,83,76,64,59,38,76,61,79,79,89,75,84,80,68,54,70,70,54,48,51,51,49,51,53,52,49,56,32,61,43,57,38,89,65,43,72,46,18,59,41,31,73,73,68,25,61,35,58,97,86,54,85,83,56,64,63,52,55,71,67,58,47,52,50,25,53,49,43,36,50,52,52,50,49,54,50,48,49,58,50,70,71,32,92,84,56,79,79,81,88,74,50,70,67,40,46,26,24,45,53,39,83,86,61,85,52,93,85,52,61,67,44,44,88,66,49,20,34,28,71,41,67,43,93,87,60,70,38,32,35,30,33,29,74,88,76,69,49,76,45,83,43,42,58,92,49,49,43,79,53,86,75,68,93,69,80,77,74,86,70,69,83,72,51,70,67,56,53,51,50,54,50,50,55,56,50,56,62,49,63,78,74,72,83,89,80,84,91,79,80,91,73,95,74,83,88,77,91,74,92,78,97,74,87,74,83,79,78,85,74,84,76,73,86,73,74,86,89,73,71,68,82,71,53,80,82,62,86,89,76,86,77,79,72,87,80,131

Secondary structure (DSSP, 8-state):
------------------------S------SS----SS-PPP-EEEEEETTEEEEEEEETT-SSEEEEHHHHHHTT-GGGPEE---EE--TTSPPEEEEEEEEEEEEETTEEEEEEEEEESS----EEEHHHHHHTTSS---S------------TT--HHHHHHHHHHHHH-GGGGSS-----S--PPPP--TTSPP-B-PPPPPPGGGHHHHHHHHHHHHHTTS--PPPTTS--S-B-------PPPHHHHHHHHHHHHHHSPPTTTSS-HHHHHHSS--TTSSS-----HHHHHHHHHHHHHHHHHHHHHHHT-TTPPP----TT-EEEEE-S---STTS-SEEEEEEEEEEE-TTSS-EEEEETTT--EEEE-GGGEEE----SS-----PPPPHHHHHHHHHHHHHHHHTT-SS-------------------PPPP------PPSS--GGGTTTS----------

InterPro domains:
  IPR043502 DNA/RNA polymerase superfamily [SSF56672] (170-250)

pLDDT: mean 74.7, std 23.26, range [24.31, 97.56]

Sequence (472 aa):
MMQHSRSGKPLKCIDISEQNYEQAEDIFSINLFRVQTNKVQPKLLSSVIINNQLDHVVADTGACVSVCGTSQAKRWNLLDKLVSSKVRIKPYMSNPIAVHGNAICSVTFGSISVPVEWHVISGFCEPILSGDKALQLGIINFSPKAETFFPIHSMDKTADDVSKISLQKILTHYPENFTGLGKLRHHQVKLHFDANVKPVNVPPRPVAYHLKERVHCAIDEMIKQDVIEKHPSNQPAPWISCAVITPKPSERTALSQLLSNYRDTPHPATGIAPSSMLFRDGHQSVFPRMTVSDSQVKEARHRDGLIKHRRAEKINDSKYRYQSLFKIGDRALLRNYNKTSKFHPTFLPDSCKVTHVDDTGSFILLERQKDGRMFTRHPDDIKKCVIDEEIVPKSQPLTEQEVIKRWHELCETRANHGLNDDDSGDSLLEYQQQDDGNIAPPEPRNRRRNPRYFIDDFVNLLNFTSVFFSFL